Protein AF-A0A9E3V4M5-F1 (afdb_monomer_lite)

Sequence (392 aa):
MSDLEPQETEPEISPPPETPSERPWRFISLLADDGREPPASLTDRVALQTWAAATAAWHPALLARTDTLPRFEDVETPLPAGPEEVRLLAASSAERLPSGYRTGAEDAGAIVMEAEGDRFDLARRILERIEPGASLGDPDDPVARDYLALGTARWMLRDLTIGMGHVDCLDVESLARETLAGARAWSQGDCNTATNRLRAAFELLTQARERFYPVDAYLVDLHLLDPSTPPNALAGALEARTPFSIVAPARAIEVFAAREPEHAAALRQGINEGWADVVGGAYEEVDEPLLPLESILWQFRKGGEVYRRHLDDRNVETLARRRFGLYPMLPQVAKRFGFRFAIHLGLDAGRFPVPVESKRLWESPDGSSLETLTRPPLAADRPAQGLHLPWR

Secondary structure (DSSP, 8-state):
----PPPPPPP--PPPP-PPP-SPPEEEEEETTTTSPPPTT--HHHHHHHHHHHHGGGSHHHHTT-SS--EEEETTSPPPP-TTEEEEEEGGGGGGSPTTHHHHHHHTT-EEEEE-S-HHHHHHHHHHHHSTT-----TT-HHHHHHHHHHHHHHHHHHHHHHTT------HHHHHHHHHHHHHHHHTT-HHHHHHHHHHHHHHHHHHHHTT--PPP----EEE--TTPPTTTTHHHHHHT--EEEE--HHHHHHHHHH-HHHHHHHHHHHHHTSEEEEB-SSS---GGGS-HHHHHHHHHHHHHHHHHHTTTPPP-EE--SS----TTHHHHHHHTT--EEE---SSSS--PPPS-SEEEEE-TTS-EEEEE-SPPP-TT-HHHHHHGGG-

Structure (mmCIF, N/CA/C/O backbone):
data_AF-A0A9E3V4M5-F1
#
_entry.id   AF-A0A9E3V4M5-F1
#
loop_
_atom_site.group_PDB
_atom_site.id
_atom_site.type_symbol
_atom_site.label_atom_id
_atom_site.label_alt_id
_atom_site.label_comp_id
_atom_site.label_asym_id
_atom_site.label_entity_id
_atom_site.label_seq_id
_atom_site.pdbx_PDB_ins_code
_atom_site.Cartn_x
_atom_site.Cartn_y
_atom_site.Cartn_z
_atom_site.occupancy
_atom_site.B_iso_or_equiv
_atom_site.auth_seq_id
_atom_site.auth_comp_id
_atom_site.auth_asym_id
_atom_site.auth_atom_id
_atom_site.pdbx_PDB_model_num
ATOM 1 N N . MET A 1 1 ? -24.166 -18.152 91.832 1.00 45.94 1 MET A N 1
ATOM 2 C CA . MET A 1 1 ? -25.110 -17.993 90.709 1.00 45.94 1 MET A CA 1
ATOM 3 C C . MET A 1 1 ? -24.953 -16.595 90.146 1.00 45.94 1 MET A C 1
ATOM 5 O O . MET A 1 1 ? -25.542 -15.674 90.691 1.00 45.94 1 MET A O 1
ATOM 9 N N . SER A 1 2 ? -24.094 -16.444 89.143 1.00 40.91 2 SER A N 1
ATOM 10 C CA . SER A 1 2 ? -24.386 -15.684 87.924 1.00 40.91 2 SER A CA 1
ATOM 11 C C . SER A 1 2 ? -23.199 -15.915 86.994 1.00 40.91 2 SER A C 1
ATOM 13 O O . SER A 1 2 ? -22.113 -15.395 87.241 1.00 40.91 2 SER A O 1
ATOM 15 N N . ASP A 1 3 ? -23.399 -16.792 86.016 1.00 40.50 3 ASP A N 1
ATOM 16 C CA . ASP A 1 3 ? -22.449 -17.071 84.946 1.00 40.50 3 ASP A CA 1
ATOM 17 C C . ASP A 1 3 ? -22.354 -15.849 84.019 1.00 40.50 3 ASP A C 1
ATOM 19 O O . ASP A 1 3 ? -23.360 -15.206 83.718 1.00 40.50 3 ASP A O 1
ATOM 23 N N . LEU A 1 4 ? -21.131 -15.506 83.617 1.00 44.94 4 LEU A N 1
ATOM 24 C CA . LEU A 1 4 ? -20.833 -14.504 82.595 1.00 44.94 4 LEU A CA 1
ATOM 25 C C . LEU A 1 4 ? -20.631 -15.245 81.268 1.00 44.94 4 LEU A C 1
ATOM 27 O O . LEU A 1 4 ? -19.623 -15.929 81.095 1.00 44.94 4 LEU A O 1
ATOM 31 N N . GLU A 1 5 ? -21.590 -15.116 80.353 1.00 41.97 5 GLU A N 1
ATOM 32 C CA . GLU A 1 5 ? -21.435 -15.516 78.951 1.00 41.97 5 GLU A CA 1
ATOM 33 C C . GLU A 1 5 ? -20.553 -14.501 78.196 1.00 41.97 5 GLU A C 1
ATOM 35 O O . GLU A 1 5 ? -20.698 -13.291 78.403 1.00 41.97 5 GLU A O 1
ATOM 40 N N . PRO A 1 6 ? -19.645 -14.948 77.310 1.00 47.34 6 PRO A N 1
ATOM 41 C CA . PRO A 1 6 ? -18.908 -14.060 76.422 1.00 47.34 6 PRO A CA 1
ATOM 42 C C . PRO A 1 6 ? -19.745 -13.697 75.183 1.00 47.34 6 PRO A C 1
ATOM 44 O O . PRO A 1 6 ? -20.310 -14.568 74.528 1.00 47.34 6 PRO A O 1
ATOM 47 N N . GLN A 1 7 ? -19.794 -12.401 74.854 1.00 43.19 7 GLN A N 1
ATOM 48 C CA . GLN A 1 7 ? -20.386 -11.884 73.616 1.00 43.19 7 GLN A CA 1
ATOM 49 C C . GLN A 1 7 ? -19.589 -12.359 72.392 1.00 43.19 7 GLN A C 1
ATOM 51 O O . GLN A 1 7 ? -18.396 -12.076 72.279 1.00 43.19 7 GLN A O 1
ATOM 56 N N . GLU A 1 8 ? -20.268 -13.037 71.468 1.00 39.84 8 GLU A N 1
ATOM 57 C CA . GLU A 1 8 ? -19.776 -13.312 70.118 1.00 39.84 8 GLU A CA 1
ATOM 58 C C . GLU A 1 8 ? -19.736 -12.012 69.300 1.00 39.84 8 GLU A C 1
ATOM 60 O O . GLU A 1 8 ? -20.732 -11.300 69.168 1.00 39.84 8 GLU A O 1
ATOM 65 N N . THR A 1 9 ? -18.563 -11.693 68.762 1.00 46.62 9 THR A N 1
ATOM 66 C CA . THR A 1 9 ? -18.348 -10.636 67.774 1.00 46.62 9 THR A CA 1
ATOM 67 C C . THR A 1 9 ? -18.856 -11.096 66.407 1.00 46.62 9 THR A C 1
ATOM 69 O O . THR A 1 9 ? -18.357 -12.079 65.859 1.00 46.62 9 THR A O 1
ATOM 72 N N . GLU A 1 10 ? -19.830 -10.376 65.843 1.00 41.19 10 GLU A N 1
ATOM 73 C CA . GLU A 1 10 ? -20.265 -10.551 64.452 1.00 41.19 10 GLU A CA 1
ATOM 74 C C . GLU A 1 10 ? -19.093 -10.307 63.482 1.00 41.19 10 GLU A C 1
ATOM 76 O O . GLU A 1 10 ? -18.349 -9.336 63.652 1.00 41.19 10 GLU A O 1
ATOM 81 N N . PRO A 1 11 ? -18.904 -11.158 62.457 1.00 43.03 11 PRO A N 1
ATOM 82 C CA . PRO A 1 11 ? -17.875 -10.938 61.458 1.00 43.03 11 PRO A CA 1
ATOM 83 C C . PRO A 1 11 ? -18.291 -9.807 60.512 1.00 43.03 11 PRO A C 1
ATOM 85 O O . PRO A 1 11 ? -19.358 -9.830 59.899 1.00 43.03 11 PRO A O 1
ATOM 88 N N . GLU A 1 12 ? -17.401 -8.829 60.384 1.00 43.56 12 GLU A N 1
ATOM 89 C CA . GLU A 1 12 ? -17.471 -7.726 59.432 1.00 43.56 12 GLU A CA 1
ATOM 90 C C . GLU A 1 12 ? -17.470 -8.297 58.001 1.00 43.56 12 GLU A C 1
ATOM 92 O O . GLU A 1 12 ? -16.487 -8.879 57.534 1.00 43.56 12 GLU A O 1
ATOM 97 N N . ILE A 1 13 ? -18.614 -8.205 57.318 1.00 43.81 13 ILE A N 1
ATOM 98 C CA . ILE A 1 13 ? -18.771 -8.665 55.937 1.00 43.81 13 ILE A CA 1
ATOM 99 C C . ILE A 1 13 ? -18.068 -7.647 55.036 1.00 43.81 13 ILE A C 1
ATOM 101 O O . ILE A 1 13 ? -18.616 -6.583 54.745 1.00 43.81 13 ILE A O 1
ATOM 105 N N . SER A 1 14 ? -16.852 -7.971 54.590 1.00 46.25 14 SER A N 1
ATOM 106 C CA . SER A 1 14 ? -16.200 -7.242 53.497 1.00 46.25 14 SER A CA 1
ATOM 107 C C . SER A 1 14 ? -17.121 -7.210 52.273 1.00 46.25 14 SER A C 1
ATOM 109 O O . SER A 1 14 ? -17.686 -8.253 51.922 1.00 46.25 14 SER A O 1
ATOM 111 N N . PRO A 1 15 ? -17.267 -6.055 51.594 1.00 45.12 15 PRO A N 1
ATOM 112 C CA . PRO A 1 15 ? -18.027 -5.998 50.358 1.00 45.12 15 PRO A CA 1
ATOM 113 C C . PRO A 1 15 ? -17.404 -6.963 49.336 1.00 45.12 15 PRO A C 1
ATOM 115 O O . PRO A 1 15 ? -16.176 -7.110 49.299 1.00 45.12 15 PRO A O 1
ATOM 118 N N . PRO A 1 16 ? -18.227 -7.660 48.534 1.00 41.97 16 PRO A N 1
ATOM 119 C CA . PRO A 1 16 ? -17.714 -8.531 47.490 1.00 41.97 16 PRO A CA 1
ATOM 120 C C . PRO A 1 16 ? -16.837 -7.717 46.525 1.00 41.97 16 PRO A C 1
ATOM 122 O O . PRO A 1 16 ? -17.116 -6.536 46.307 1.00 41.97 16 PRO A O 1
ATOM 125 N N . PRO A 1 17 ? -15.781 -8.323 45.951 1.00 43.12 17 PRO A N 1
ATOM 126 C CA . PRO A 1 17 ? -14.986 -7.666 44.925 1.00 43.12 17 PRO A CA 1
ATOM 127 C C . PRO A 1 17 ? -15.916 -7.220 43.796 1.00 43.12 17 PRO A C 1
ATOM 129 O O . PRO A 1 17 ? -16.744 -8.008 43.335 1.00 43.12 17 PRO A O 1
ATOM 132 N N . GLU A 1 18 ? -15.804 -5.954 43.393 1.00 36.97 18 GLU A N 1
ATOM 133 C CA . GLU A 1 18 ? -16.535 -5.415 42.250 1.00 36.97 18 GLU A CA 1
ATOM 134 C C . GLU A 1 18 ? -16.282 -6.318 41.040 1.00 36.97 18 GLU A C 1
ATOM 136 O O . GLU A 1 18 ? -15.154 -6.465 40.566 1.00 36.97 18 GLU A O 1
ATOM 141 N N . THR A 1 19 ? -17.339 -6.979 40.572 1.00 38.44 19 THR A N 1
ATOM 142 C CA . THR A 1 19 ? -17.354 -7.658 39.278 1.00 38.44 19 THR A CA 1
ATOM 143 C C . THR A 1 19 ? -16.910 -6.642 38.219 1.00 38.44 19 THR A C 1
ATOM 145 O O . THR A 1 19 ? -17.443 -5.528 38.234 1.00 38.44 19 THR A O 1
ATOM 148 N N . PRO A 1 20 ? -15.959 -6.973 37.322 1.00 44.53 20 PRO A N 1
ATOM 149 C CA . PRO A 1 20 ? -15.570 -6.069 36.243 1.00 44.53 20 PRO A CA 1
ATOM 150 C C . PRO A 1 20 ? -16.827 -5.628 35.496 1.00 44.53 20 PRO A C 1
ATOM 152 O O . PRO A 1 20 ? -17.708 -6.449 35.227 1.00 44.53 20 PRO A O 1
ATOM 155 N N . SER A 1 21 ? -16.953 -4.323 35.263 1.00 43.38 21 SER A N 1
ATOM 156 C CA . SER A 1 21 ? -18.186 -3.745 34.746 1.00 43.38 21 SER A CA 1
ATOM 157 C C . SER A 1 21 ? -18.583 -4.417 33.428 1.00 43.38 21 SER A C 1
ATOM 159 O O . SER A 1 21 ? -17.792 -4.548 32.499 1.00 43.38 21 SER A O 1
ATOM 161 N N . GLU A 1 22 ? -19.837 -4.863 33.346 1.00 56.56 22 GLU A N 1
ATOM 162 C CA . GLU A 1 22 ? -20.417 -5.551 32.179 1.00 56.56 22 GLU A CA 1
ATOM 163 C C . GLU A 1 22 ? -20.628 -4.626 30.965 1.00 56.56 22 GLU A C 1
ATOM 165 O O . GLU A 1 22 ? -21.358 -4.962 30.031 1.00 56.56 22 GLU A O 1
ATOM 170 N N . ARG A 1 23 ? -20.060 -3.420 30.981 1.00 67.44 23 ARG A N 1
ATOM 171 C CA . ARG A 1 23 ? -20.288 -2.428 29.937 1.00 67.44 23 ARG A CA 1
ATOM 172 C C . ARG A 1 23 ? -19.207 -2.529 28.858 1.00 67.44 23 ARG A C 1
ATOM 174 O O . ARG A 1 23 ? -18.026 -2.661 29.173 1.00 67.44 23 ARG A O 1
ATOM 181 N N . PRO A 1 24 ? -19.596 -2.444 27.578 1.00 86.94 24 PRO A N 1
ATOM 182 C CA . PRO A 1 24 ? -18.660 -2.512 26.467 1.00 86.94 24 PRO A CA 1
ATOM 183 C C . PRO A 1 24 ? -17.715 -1.305 26.475 1.00 86.94 24 PRO A C 1
ATOM 185 O O . PRO A 1 24 ? -18.155 -0.158 26.612 1.00 86.94 24 PRO A O 1
ATOM 188 N N . TRP A 1 25 ? -16.428 -1.557 26.245 1.00 94.69 25 TRP A N 1
ATOM 189 C CA . TRP A 1 25 ? -15.430 -0.502 26.091 1.00 94.69 25 TRP A CA 1
ATOM 190 C C . TRP A 1 25 ? -15.678 0.306 24.816 1.00 94.69 25 TRP A C 1
ATOM 192 O O . TRP A 1 25 ? -16.167 -0.216 23.809 1.00 94.69 25 TRP A O 1
ATOM 202 N N . ARG A 1 26 ? -15.289 1.583 24.826 1.00 96.38 26 ARG A N 1
ATOM 203 C CA . ARG A 1 26 ? -15.258 2.434 23.627 1.00 96.38 26 ARG A CA 1
ATOM 204 C C . ARG A 1 26 ? -13.836 2.870 23.321 1.00 96.38 26 ARG A C 1
ATOM 206 O O . ARG A 1 26 ? -13.099 3.277 24.214 1.00 96.38 26 ARG A O 1
ATOM 213 N N . PHE A 1 27 ? -13.478 2.842 22.042 1.00 97.12 27 PHE A N 1
ATOM 214 C CA . PHE A 1 27 ? -12.163 3.262 21.567 1.00 97.12 27 PHE A CA 1
ATOM 215 C C . PHE A 1 27 ? -12.274 4.556 20.766 1.00 97.12 27 PHE A C 1
ATOM 217 O O . PHE A 1 27 ? -13.032 4.626 19.795 1.00 97.12 27 PHE A O 1
ATOM 224 N N . ILE A 1 28 ? -11.507 5.567 21.167 1.00 96.38 28 ILE A N 1
ATOM 225 C CA . ILE A 1 28 ? -11.454 6.864 20.495 1.00 96.38 28 ILE A CA 1
ATOM 226 C C . ILE A 1 28 ? -9.995 7.207 20.211 1.00 96.38 28 ILE A C 1
ATOM 228 O O . ILE A 1 28 ? -9.175 7.259 21.123 1.00 96.38 28 ILE A O 1
ATOM 232 N N . SER A 1 29 ? -9.662 7.477 18.957 1.00 95.31 29 SER A N 1
ATOM 233 C CA . SER A 1 29 ? -8.344 7.967 18.562 1.00 95.31 29 SER A CA 1
ATOM 234 C C . SER A 1 29 ? -8.398 9.484 18.402 1.00 95.31 29 SER A C 1
ATOM 236 O O . SER A 1 29 ? -9.174 10.006 17.605 1.00 95.31 29 SER A O 1
ATOM 238 N N . LEU A 1 30 ? -7.575 10.186 19.175 1.00 94.38 30 LEU A N 1
ATOM 239 C CA . LEU A 1 30 ? -7.427 11.636 19.151 1.00 94.38 30 LEU A CA 1
ATOM 240 C C . LEU A 1 30 ? -6.323 11.995 18.157 1.00 94.38 30 LEU A C 1
ATOM 242 O O . LEU A 1 30 ? -5.135 11.757 18.412 1.00 94.38 30 LEU A O 1
ATOM 246 N N . LEU A 1 31 ? -6.727 12.521 17.003 1.00 91.56 31 LEU A N 1
ATOM 247 C CA . LEU A 1 31 ? -5.847 12.783 15.873 1.00 91.56 31 LEU A CA 1
ATOM 248 C C . LEU A 1 31 ? -5.652 14.289 15.682 1.00 91.56 31 LEU A C 1
ATOM 250 O O . LEU A 1 31 ? -6.581 15.088 15.767 1.00 91.56 31 LEU A O 1
ATOM 254 N N . ALA A 1 32 ? -4.407 14.665 15.414 1.00 88.44 32 ALA A N 1
ATOM 255 C CA . ALA A 1 32 ? -4.057 15.985 14.919 1.00 88.44 32 ALA A CA 1
ATOM 256 C C . ALA A 1 32 ? -4.665 16.203 13.527 1.00 88.44 32 ALA A C 1
ATOM 258 O O . ALA A 1 32 ? -4.480 15.359 12.652 1.00 88.44 32 ALA A O 1
ATOM 259 N N . ASP A 1 33 ? -5.325 17.347 13.329 1.00 83.62 33 ASP A N 1
ATOM 260 C CA . ASP A 1 33 ? -5.876 17.758 12.030 1.00 83.62 33 ASP A CA 1
ATOM 261 C C . ASP A 1 33 ? -6.876 16.736 11.453 1.00 83.62 33 ASP A C 1
ATOM 263 O O . ASP A 1 33 ? -6.894 16.474 10.250 1.00 83.62 33 ASP A O 1
ATOM 267 N N . ASP A 1 34 ? -7.705 16.143 12.321 1.00 87.12 34 ASP A N 1
ATOM 268 C CA . ASP A 1 34 ? -8.684 15.130 11.924 1.00 87.12 34 ASP A CA 1
ATOM 269 C C . ASP A 1 34 ? -9.595 15.637 10.792 1.00 87.12 34 ASP A C 1
ATOM 271 O O . ASP A 1 34 ? -10.170 16.726 10.858 1.00 87.12 34 ASP A O 1
ATOM 275 N N . GLY A 1 35 ? -9.706 14.846 9.721 1.00 85.56 35 GLY A N 1
ATOM 276 C CA . GLY A 1 35 ? -10.490 15.213 8.542 1.00 85.56 35 GLY A CA 1
ATOM 277 C C . GLY A 1 35 ? -9.902 16.364 7.716 1.00 85.56 35 GLY A C 1
ATOM 278 O O . GLY A 1 35 ? -10.638 17.004 6.965 1.00 85.56 35 GLY A O 1
ATOM 279 N N . ARG A 1 36 ? -8.602 16.654 7.832 1.00 90.12 36 ARG A N 1
ATOM 280 C CA . ARG A 1 36 ? -7.894 17.630 6.991 1.00 90.12 36 ARG A CA 1
ATOM 281 C C . ARG A 1 36 ? -6.685 16.995 6.318 1.00 90.12 36 ARG A C 1
ATOM 283 O O . ARG A 1 36 ? -6.131 16.012 6.809 1.00 90.12 36 ARG A O 1
ATOM 290 N N . GLU A 1 37 ? -6.256 17.589 5.205 1.00 91.06 37 GLU A N 1
ATOM 291 C CA . GLU A 1 37 ? -5.026 17.166 4.542 1.00 91.06 37 GLU A CA 1
ATOM 292 C C . GLU A 1 37 ? -3.837 17.309 5.514 1.00 91.06 37 GLU A C 1
ATOM 294 O O . GLU A 1 37 ? -3.643 18.394 6.078 1.00 91.06 37 GLU A O 1
ATOM 299 N N . PRO A 1 38 ? -3.029 16.249 5.719 1.00 89.88 38 PRO A N 1
ATOM 300 C CA . PRO A 1 38 ? -1.869 16.324 6.594 1.00 89.88 38 PRO A CA 1
ATOM 301 C C . PRO A 1 38 ? -0.880 17.406 6.135 1.00 89.88 38 PRO A C 1
ATOM 303 O O . PRO A 1 38 ? -0.687 17.604 4.932 1.00 89.88 38 PRO A O 1
ATOM 306 N N . PRO A 1 39 ? -0.177 18.081 7.059 1.00 89.19 39 PRO A N 1
ATOM 307 C CA . PRO A 1 39 ? 0.789 19.106 6.687 1.00 89.19 39 PRO A CA 1
ATOM 308 C C . PRO A 1 39 ? 1.961 18.504 5.903 1.00 89.19 39 PRO A C 1
ATOM 310 O O . PRO A 1 39 ? 2.478 17.441 6.243 1.00 89.19 39 PRO A O 1
ATOM 313 N N . ALA A 1 40 ? 2.475 19.233 4.910 1.00 86.06 40 ALA A N 1
ATOM 314 C CA . ALA A 1 40 ? 3.618 18.790 4.099 1.00 86.06 40 ALA A CA 1
ATOM 315 C C . ALA A 1 40 ? 4.909 18.531 4.912 1.00 86.06 40 ALA A C 1
ATOM 317 O O . ALA A 1 40 ? 5.822 17.860 4.433 1.00 86.06 40 ALA A O 1
ATOM 318 N N . SER A 1 41 ? 5.001 19.066 6.134 1.00 88.25 41 SER A N 1
ATOM 319 C CA . SER A 1 41 ? 6.109 18.864 7.075 1.00 88.25 41 SER A CA 1
ATOM 320 C C . SER A 1 41 ? 5.952 17.629 7.975 1.00 88.25 41 SER A C 1
ATOM 322 O O . SER A 1 41 ? 6.745 17.451 8.902 1.00 88.25 41 SER A O 1
ATOM 324 N N . LEU A 1 42 ? 4.931 16.796 7.753 1.00 89.38 42 LEU A N 1
ATOM 325 C CA . LEU A 1 42 ? 4.674 15.592 8.537 1.00 89.38 42 LEU A CA 1
ATOM 326 C C . LEU A 1 42 ? 5.865 14.621 8.471 1.00 89.38 42 LEU A C 1
ATOM 328 O O . LEU A 1 42 ? 6.306 14.196 7.404 1.00 89.38 42 LEU A O 1
ATOM 332 N N . THR A 1 43 ? 6.385 14.251 9.641 1.00 90.88 43 THR A N 1
ATOM 333 C CA . THR A 1 43 ? 7.502 13.302 9.751 1.00 90.88 43 THR A CA 1
ATOM 334 C C . THR A 1 43 ? 7.000 11.859 9.792 1.00 90.88 43 THR A C 1
ATOM 336 O O . THR A 1 43 ? 5.914 11.596 10.308 1.00 90.88 43 THR A O 1
ATOM 339 N N . ASP A 1 44 ? 7.810 10.902 9.328 1.00 91.31 44 ASP A N 1
ATOM 340 C CA . ASP A 1 44 ? 7.430 9.478 9.345 1.00 91.31 44 ASP A CA 1
ATOM 341 C C . ASP A 1 44 ? 7.162 8.947 10.747 1.00 91.31 44 ASP A C 1
ATOM 343 O O . ASP A 1 44 ? 6.267 8.131 10.929 1.00 91.31 44 ASP A O 1
ATOM 347 N N . ARG A 1 45 ? 7.927 9.410 11.744 1.00 89.94 45 ARG A N 1
ATOM 348 C CA . ARG A 1 45 ? 7.735 8.996 13.135 1.00 89.94 45 ARG A CA 1
ATOM 349 C C . ARG A 1 45 ? 6.337 9.372 13.616 1.00 89.94 45 ARG A C 1
ATOM 351 O O . ARG A 1 45 ? 5.649 8.534 14.183 1.00 89.94 45 ARG A O 1
ATOM 358 N N . VAL A 1 46 ? 5.924 10.616 13.366 1.00 89.81 46 VAL A N 1
ATOM 359 C CA . VAL A 1 46 ? 4.583 11.090 13.728 1.00 89.81 46 VAL A CA 1
ATOM 360 C C . VAL A 1 46 ? 3.528 10.322 12.943 1.00 89.81 46 VAL A C 1
ATOM 362 O O . VAL A 1 46 ? 2.601 9.792 13.540 1.00 89.81 46 VAL A O 1
ATOM 365 N N . ALA A 1 47 ? 3.707 10.177 11.630 1.00 91.50 47 ALA A N 1
ATOM 366 C CA . ALA A 1 47 ? 2.775 9.439 10.788 1.00 91.50 47 ALA A CA 1
ATOM 367 C C . ALA A 1 47 ? 2.590 7.979 11.235 1.00 91.50 47 ALA A C 1
ATOM 369 O O . ALA A 1 47 ? 1.465 7.491 11.270 1.00 91.50 47 ALA A O 1
ATOM 370 N N . LEU A 1 48 ? 3.667 7.289 11.624 1.00 91.38 48 LEU A N 1
ATOM 371 C CA . LEU A 1 48 ? 3.611 5.924 12.150 1.00 91.38 48 LEU A CA 1
ATOM 372 C C . LEU A 1 48 ? 2.796 5.849 13.447 1.00 91.38 48 LEU A C 1
ATOM 374 O O . LEU A 1 48 ? 1.975 4.949 13.606 1.00 91.38 48 LEU A O 1
ATOM 378 N N . GLN A 1 49 ? 2.985 6.811 14.351 1.00 91.25 49 GLN A N 1
ATOM 379 C CA . GLN A 1 49 ? 2.224 6.898 15.598 1.00 91.25 49 GLN A CA 1
ATOM 380 C C . GLN A 1 49 ? 0.745 7.198 15.336 1.00 91.25 49 GLN A C 1
ATOM 382 O O . GLN A 1 49 ? -0.116 6.610 15.986 1.00 91.25 49 GLN A O 1
ATOM 387 N N . THR A 1 50 ? 0.432 8.049 14.355 1.00 92.69 50 THR A N 1
ATOM 388 C CA . THR A 1 50 ? -0.949 8.299 13.921 1.00 92.69 50 THR A CA 1
ATOM 389 C C . THR A 1 50 ? -1.577 7.034 13.331 1.00 92.69 50 THR A C 1
ATOM 391 O O . THR A 1 50 ? -2.694 6.680 13.704 1.00 92.69 50 THR A O 1
ATOM 394 N N . TRP A 1 51 ? -0.845 6.286 12.495 1.00 92.62 51 TRP A N 1
ATOM 395 C CA . TRP A 1 51 ? -1.286 4.979 11.997 1.00 92.62 51 TRP A CA 1
ATOM 396 C C . TRP A 1 51 ? -1.568 3.990 13.123 1.00 92.62 51 TRP A C 1
ATOM 398 O O . TRP A 1 51 ? -2.614 3.339 13.111 1.00 92.62 51 TRP A O 1
ATOM 408 N N . ALA A 1 52 ? -0.672 3.883 14.104 1.00 94.19 52 ALA A N 1
ATOM 409 C CA . ALA A 1 52 ? -0.870 3.014 15.256 1.00 94.19 52 ALA A CA 1
ATOM 410 C C . ALA A 1 52 ? -2.107 3.437 16.063 1.00 94.19 52 ALA A C 1
ATOM 412 O O . ALA A 1 52 ? -2.987 2.610 16.291 1.00 94.19 52 ALA A O 1
ATOM 413 N N . ALA A 1 53 ? -2.225 4.724 16.411 1.00 94.75 53 ALA A N 1
ATOM 414 C CA . ALA A 1 53 ? -3.357 5.265 17.164 1.00 94.75 53 ALA A CA 1
ATOM 415 C C . ALA A 1 53 ? -4.697 5.000 16.471 1.00 94.75 53 ALA A C 1
ATOM 417 O O . ALA A 1 53 ? -5.665 4.631 17.127 1.00 94.75 53 ALA A O 1
ATOM 418 N N . ALA A 1 54 ? -4.760 5.173 15.152 1.00 93.38 54 ALA A N 1
ATOM 419 C CA . ALA A 1 54 ? -5.995 5.032 14.393 1.00 93.38 54 ALA A CA 1
ATOM 420 C C . ALA A 1 54 ? -6.409 3.575 14.140 1.00 93.38 54 ALA A C 1
ATOM 422 O O . ALA A 1 54 ? -7.591 3.300 13.938 1.00 93.38 54 ALA A O 1
ATOM 423 N N . THR A 1 55 ? -5.453 2.639 14.119 1.00 95.38 55 THR A N 1
ATOM 424 C CA . THR A 1 55 ? -5.707 1.264 13.654 1.00 95.38 55 THR A CA 1
ATOM 425 C C . THR A 1 55 ? -5.584 0.205 14.742 1.00 95.38 55 THR A C 1
ATOM 427 O O . THR A 1 55 ? -6.211 -0.837 14.612 1.00 95.38 55 THR A O 1
ATOM 430 N N . ALA A 1 56 ? -4.862 0.447 15.842 1.00 96.56 56 ALA A N 1
ATOM 431 C CA . ALA A 1 56 ? -4.665 -0.561 16.891 1.00 96.56 56 ALA A CA 1
ATOM 432 C C . ALA A 1 56 ? -5.988 -1.065 17.491 1.00 96.56 56 ALA A C 1
ATOM 434 O O . ALA A 1 56 ? -6.168 -2.268 17.659 1.00 96.56 56 ALA A O 1
ATOM 435 N N . ALA A 1 57 ? -6.945 -0.160 17.732 1.00 96.94 57 ALA A N 1
ATOM 436 C CA . ALA A 1 57 ? -8.268 -0.486 18.273 1.00 96.94 57 ALA A CA 1
ATOM 437 C C . ALA A 1 57 ? -9.135 -1.366 17.351 1.00 96.94 57 ALA A C 1
ATOM 439 O O . ALA A 1 57 ? -10.165 -1.877 17.782 1.00 96.94 57 ALA A O 1
ATOM 440 N N . TRP A 1 58 ? -8.724 -1.555 16.094 1.00 97.75 58 TRP A N 1
ATOM 441 C CA . TRP A 1 58 ? -9.405 -2.427 15.141 1.00 97.75 58 TRP A CA 1
ATOM 442 C C . TRP A 1 58 ? -8.982 -3.889 15.255 1.00 97.75 58 TRP A C 1
ATOM 444 O O . TRP A 1 58 ? -9.542 -4.726 14.560 1.00 97.75 58 TRP A O 1
ATOM 454 N N . HIS A 1 59 ? -8.027 -4.231 16.121 1.00 97.56 59 HIS A N 1
ATOM 455 C CA . HIS A 1 59 ? -7.675 -5.626 16.368 1.00 97.56 59 HIS A CA 1
ATOM 456 C C . HIS A 1 59 ? -8.912 -6.427 16.839 1.00 97.56 59 HIS A C 1
ATOM 458 O O . HIS A 1 59 ? -9.624 -5.949 17.729 1.00 97.56 59 HIS A O 1
ATOM 464 N N . PRO A 1 60 ? -9.177 -7.651 16.332 1.00 97.31 60 PRO A N 1
ATOM 465 C CA . PRO A 1 60 ? -10.409 -8.381 16.646 1.00 97.31 60 PRO A CA 1
ATOM 466 C C . PRO A 1 60 ? -10.550 -8.690 18.140 1.00 97.31 60 PRO A C 1
ATOM 468 O O . PRO A 1 60 ? -11.648 -8.605 18.681 1.00 97.31 60 PRO A O 1
ATOM 471 N N . ALA A 1 61 ? -9.439 -8.950 18.839 1.00 96.44 61 ALA A N 1
ATOM 472 C CA . ALA A 1 61 ? -9.446 -9.070 20.298 1.00 96.44 61 ALA A CA 1
ATOM 473 C C . ALA A 1 61 ? -10.021 -7.815 20.989 1.00 96.44 61 ALA A C 1
ATOM 475 O O . ALA A 1 61 ? -10.801 -7.936 21.925 1.00 96.44 61 ALA A O 1
ATOM 476 N N . LEU A 1 62 ? -9.694 -6.606 20.531 1.00 97.06 62 LEU A N 1
ATOM 477 C CA . LEU A 1 62 ? -10.238 -5.380 21.123 1.00 97.06 62 LEU A CA 1
ATOM 478 C C . LEU A 1 62 ? -11.695 -5.166 20.707 1.00 97.06 62 LEU A C 1
ATOM 480 O O . LEU A 1 62 ? -12.541 -4.914 21.560 1.00 97.06 62 LEU A O 1
ATOM 484 N N . LEU A 1 63 ? -12.013 -5.351 19.425 1.00 97.31 63 LEU A N 1
ATOM 485 C CA . LEU A 1 63 ? -13.374 -5.210 18.895 1.00 97.31 63 LEU A CA 1
ATOM 486 C C . LEU A 1 63 ? -14.383 -6.173 19.541 1.00 97.31 63 LEU A C 1
ATOM 488 O O . LEU A 1 63 ? -15.551 -5.829 19.694 1.00 97.31 63 LEU A O 1
ATOM 492 N N . ALA A 1 64 ? -13.950 -7.362 19.969 1.00 95.69 64 ALA A N 1
ATOM 493 C CA . ALA A 1 64 ? -14.809 -8.311 20.679 1.00 95.69 64 ALA A CA 1
ATOM 494 C C . ALA A 1 64 ? -15.322 -7.779 22.035 1.00 95.69 64 ALA A C 1
ATOM 496 O O . ALA A 1 64 ? -16.292 -8.317 22.566 1.00 95.69 64 ALA A O 1
ATOM 497 N N . ARG A 1 65 ? -14.698 -6.721 22.573 1.00 94.62 65 ARG A N 1
ATOM 498 C CA . ARG A 1 65 ? -15.002 -6.096 23.873 1.00 94.62 65 ARG A CA 1
ATOM 499 C C . ARG A 1 65 ? -15.795 -4.792 23.739 1.00 94.62 65 ARG A C 1
ATOM 501 O O . ARG A 1 65 ? -15.936 -4.059 24.717 1.00 94.62 65 ARG A O 1
ATOM 508 N N . THR A 1 66 ? -16.299 -4.493 22.541 1.00 94.88 66 THR A N 1
ATOM 509 C CA . THR A 1 66 ? -17.092 -3.290 22.262 1.00 94.88 66 THR A CA 1
ATOM 510 C C . THR A 1 66 ? -18.423 -3.624 21.600 1.00 94.88 66 THR A C 1
ATOM 512 O O . THR A 1 66 ? -18.612 -4.695 21.014 1.00 94.88 66 THR A O 1
ATOM 515 N N . ASP A 1 67 ? -19.335 -2.654 21.656 1.00 94.25 67 ASP A N 1
ATOM 516 C CA . ASP A 1 67 ? -20.570 -2.621 20.863 1.00 94.25 67 ASP A CA 1
ATOM 517 C C . ASP A 1 67 ? -20.560 -1.515 19.796 1.00 94.25 67 ASP A C 1
ATOM 519 O O . ASP A 1 67 ? -21.514 -1.354 19.036 1.00 94.25 67 ASP A O 1
ATOM 523 N N . THR A 1 68 ? -19.471 -0.751 19.710 1.00 95.50 68 THR A N 1
ATOM 524 C CA . THR A 1 68 ? -19.309 0.346 18.752 1.00 95.50 68 THR A CA 1
ATOM 525 C C . THR A 1 68 ? -17.955 0.263 18.069 1.00 95.50 68 THR A C 1
ATOM 527 O O . THR A 1 68 ? -16.954 -0.077 18.703 1.00 95.50 68 THR A O 1
ATOM 530 N N . LEU A 1 69 ? -17.905 0.640 16.791 1.00 96.88 69 LEU A N 1
ATOM 531 C CA . LEU A 1 69 ? -16.641 0.766 16.066 1.00 96.88 69 LEU A CA 1
ATOM 532 C C . LEU A 1 69 ? -15.741 1.846 16.695 1.00 96.88 69 LEU A C 1
ATOM 534 O O . LEU A 1 69 ? -16.267 2.824 17.239 1.00 96.88 69 LEU A O 1
ATOM 538 N N . PRO A 1 70 ? -14.405 1.712 16.582 1.00 96.94 70 PRO A N 1
ATOM 539 C CA . PRO A 1 70 ? -13.479 2.770 16.960 1.00 96.94 70 PRO A CA 1
ATOM 540 C C . PRO A 1 70 ? -13.809 4.086 16.248 1.00 96.94 70 PRO A C 1
ATOM 542 O O . PRO A 1 70 ? -14.147 4.099 15.060 1.00 96.94 70 PRO A O 1
ATOM 545 N N . ARG A 1 71 ? -13.715 5.196 16.981 1.00 93.50 71 ARG A N 1
ATOM 546 C CA . ARG A 1 71 ? -14.011 6.545 16.482 1.00 93.50 71 ARG A CA 1
ATOM 547 C C . ARG A 1 71 ? -12.758 7.405 16.431 1.00 93.50 71 ARG A C 1
ATOM 549 O O . ARG A 1 71 ? -11.792 7.156 17.143 1.00 93.50 71 ARG A O 1
ATOM 556 N N . PHE A 1 72 ? -12.822 8.452 15.625 1.00 92.62 72 PHE A N 1
ATOM 557 C CA . PHE A 1 72 ? -11.790 9.475 15.525 1.00 92.62 72 PHE A CA 1
ATOM 558 C C . PHE A 1 72 ? -12.356 10.807 16.023 1.00 92.62 72 PHE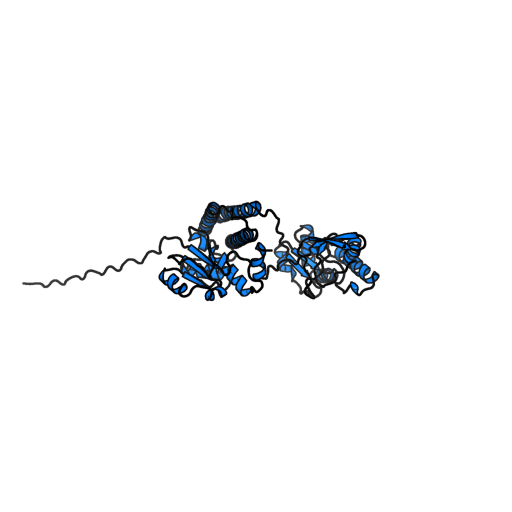 A C 1
ATOM 560 O O . PHE A 1 72 ? -13.531 11.100 15.779 1.00 92.62 72 PHE A O 1
ATOM 567 N N . GLU A 1 73 ? -11.538 11.584 16.723 1.00 93.06 73 GLU A N 1
ATOM 568 C CA . GLU A 1 73 ? -11.849 12.951 17.148 1.00 93.06 73 GLU A CA 1
ATOM 569 C C . GLU A 1 73 ? -10.624 13.847 16.937 1.00 93.06 73 GLU A C 1
ATOM 571 O O . GLU A 1 73 ? -9.482 13.379 16.977 1.00 93.06 73 GLU A O 1
ATOM 576 N N . ASP A 1 74 ? -10.864 15.144 16.748 1.00 91.81 74 ASP A N 1
ATOM 577 C CA . ASP A 1 74 ? -9.801 16.145 16.721 1.00 91.81 74 ASP A CA 1
ATOM 578 C C . ASP A 1 74 ? -9.219 16.319 18.135 1.00 91.81 74 ASP A C 1
ATOM 580 O O . ASP A 1 74 ? -9.944 16.537 19.110 1.00 91.81 74 ASP A O 1
ATOM 584 N N . VAL A 1 75 ? -7.895 16.225 18.246 1.00 93.00 75 VAL A N 1
ATOM 585 C CA . VAL A 1 75 ? -7.165 16.371 19.512 1.00 93.00 75 VAL A CA 1
ATOM 586 C C . VAL A 1 75 ? -7.289 17.764 20.147 1.00 93.00 75 VAL A C 1
ATOM 588 O O . VAL A 1 75 ? -7.135 17.886 21.361 1.00 93.00 75 VAL A O 1
ATOM 591 N N . GLU A 1 76 ? -7.575 18.808 19.366 1.00 92.00 76 GLU A N 1
ATOM 592 C CA . GLU A 1 76 ? -7.722 20.189 19.852 1.00 92.00 76 GLU A CA 1
ATOM 593 C C . GLU A 1 76 ? -9.125 20.474 20.391 1.00 92.00 76 GLU A C 1
ATOM 595 O O . GLU A 1 76 ? -9.309 21.355 21.233 1.00 92.00 76 GLU A O 1
ATOM 600 N N . THR A 1 77 ? -10.124 19.725 19.919 1.00 93.06 77 THR A N 1
ATOM 601 C CA . THR A 1 77 ? -11.530 19.874 20.328 1.00 93.06 77 THR A CA 1
ATOM 602 C C . THR A 1 77 ? -12.166 18.537 20.734 1.00 93.06 77 THR A C 1
ATOM 604 O O . THR A 1 77 ? -13.250 18.194 20.253 1.00 93.06 77 THR A O 1
ATOM 607 N N . PRO A 1 78 ? -11.528 17.765 21.637 1.00 93.94 78 PRO A N 1
ATOM 608 C CA . PRO A 1 78 ? -12.017 16.451 22.020 1.00 93.94 78 PRO A CA 1
ATOM 609 C C . PRO A 1 78 ? -13.306 16.568 22.833 1.00 93.94 78 PRO A C 1
ATOM 611 O O . PRO A 1 78 ? -13.483 17.495 23.633 1.00 93.94 78 PRO A O 1
ATOM 614 N N . LEU A 1 79 ? -14.196 15.586 22.687 1.00 94.25 79 LEU A N 1
ATOM 615 C CA . LEU A 1 79 ? -15.358 15.492 23.565 1.00 94.25 79 LEU A CA 1
ATOM 616 C C . LEU A 1 79 ? -14.919 15.123 24.996 1.00 94.25 79 LEU A C 1
ATOM 618 O O . LEU A 1 79 ? -13.871 14.486 25.177 1.00 94.25 79 LEU A O 1
ATOM 622 N N . PRO A 1 80 ? -15.699 15.495 26.030 1.00 93.31 80 PRO A N 1
ATOM 623 C CA . PRO A 1 80 ? -15.436 15.054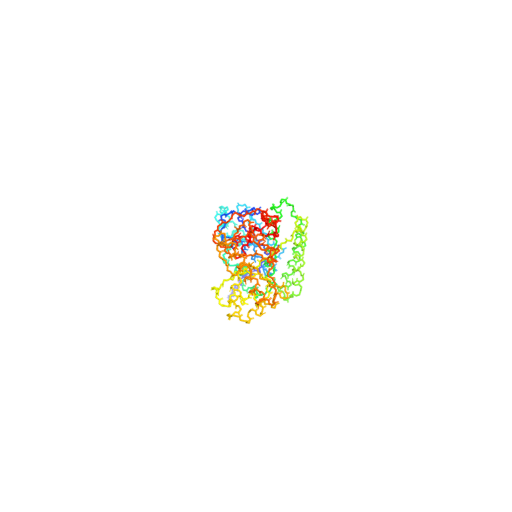 27.395 1.00 93.31 80 PRO A CA 1
ATOM 624 C C . PRO A 1 80 ? -15.371 13.528 27.468 1.00 93.31 80 PRO A C 1
ATOM 626 O O . PRO A 1 80 ? -16.235 12.843 26.917 1.00 93.31 80 PRO A O 1
ATOM 629 N N . ALA A 1 81 ? -14.343 13.008 28.134 1.00 93.25 81 ALA A N 1
ATOM 630 C CA . ALA A 1 81 ? -14.185 11.573 28.304 1.00 93.25 81 ALA A CA 1
ATOM 631 C C . ALA A 1 81 ? -15.237 11.010 29.268 1.00 93.25 81 ALA A C 1
ATOM 633 O O . ALA A 1 81 ? -15.631 11.671 30.230 1.00 93.25 81 ALA A O 1
ATOM 634 N N . GLY A 1 82 ? -15.692 9.792 28.987 1.00 91.31 82 GLY A N 1
ATOM 635 C CA . GLY A 1 82 ? -16.597 9.037 29.847 1.00 91.31 82 GLY A CA 1
ATOM 636 C C . GLY A 1 82 ? -15.935 7.806 30.472 1.00 91.31 82 GLY A C 1
ATOM 637 O O . GLY A 1 82 ? -14.825 7.439 30.083 1.00 91.31 82 GLY A O 1
ATOM 638 N N . PRO A 1 83 ? -16.627 7.133 31.405 1.00 92.12 83 PRO A N 1
ATOM 639 C CA . PRO A 1 83 ? -16.169 5.850 31.925 1.00 92.12 83 PRO A CA 1
ATOM 640 C C . PRO A 1 83 ? -16.107 4.804 30.804 1.00 92.12 83 PRO A C 1
ATOM 642 O O . PRO A 1 83 ? -16.895 4.862 29.857 1.00 92.12 83 PRO A O 1
ATOM 645 N N . GLU A 1 84 ? -15.189 3.843 30.941 1.00 92.75 84 GLU A N 1
ATOM 646 C CA . GLU A 1 84 ? -14.981 2.727 29.993 1.00 92.75 84 GLU A CA 1
ATOM 647 C C . GLU A 1 84 ? -14.609 3.181 28.571 1.00 92.75 84 GLU A C 1
ATOM 649 O O . GLU A 1 84 ? -14.874 2.509 27.570 1.00 92.75 84 GLU A O 1
ATOM 654 N N . GLU A 1 85 ? -13.958 4.338 28.473 1.00 95.44 85 GLU A N 1
ATOM 655 C CA . GLU A 1 85 ? -13.362 4.827 27.236 1.00 95.44 85 GLU A CA 1
ATOM 656 C C . GLU A 1 85 ? -11.844 4.661 27.276 1.00 95.44 85 GLU A C 1
ATOM 658 O O . GLU A 1 85 ? -11.189 5.017 28.256 1.00 95.44 85 GLU A O 1
ATOM 663 N N . VAL A 1 86 ? -11.268 4.171 26.181 1.00 96.56 86 VAL A N 1
ATOM 664 C CA . VAL A 1 86 ? -9.830 4.245 25.926 1.00 96.56 86 VAL A CA 1
ATOM 665 C C . VAL A 1 86 ? -9.593 5.282 24.834 1.00 96.56 86 VAL A C 1
ATOM 667 O O . VAL A 1 86 ? -10.073 5.141 23.705 1.00 96.56 86 VAL A O 1
ATOM 670 N N . ARG A 1 87 ? -8.839 6.328 25.175 1.00 95.81 87 ARG A N 1
ATOM 671 C CA . ARG A 1 87 ? -8.496 7.446 24.294 1.00 95.81 87 ARG A CA 1
ATOM 672 C C . ARG A 1 87 ? -7.027 7.367 23.883 1.00 95.81 87 ARG A C 1
ATOM 674 O O . ARG A 1 87 ? -6.134 7.480 24.722 1.00 95.81 87 ARG A O 1
ATOM 681 N N . LEU A 1 88 ? -6.781 7.167 22.591 1.00 95.25 88 LEU A N 1
ATOM 682 C CA . LEU A 1 88 ? -5.453 6.973 22.006 1.00 95.25 88 LEU A CA 1
ATOM 683 C C . LEU A 1 88 ? -4.938 8.279 21.406 1.00 95.25 88 LEU A C 1
ATOM 685 O O . LEU A 1 88 ? -5.536 8.817 20.482 1.00 95.25 88 LEU A O 1
ATOM 689 N N . LEU A 1 89 ? -3.806 8.769 21.896 1.00 92.31 89 LEU A N 1
ATOM 690 C CA . LEU A 1 89 ? -3.132 9.966 21.403 1.00 92.31 89 LEU A CA 1
ATOM 691 C C . LEU A 1 89 ? -1.968 9.572 20.505 1.00 92.31 89 LEU A C 1
ATOM 693 O O . LEU A 1 89 ? -1.050 8.898 20.959 1.00 92.31 89 LEU A O 1
ATOM 697 N N . ALA A 1 90 ? -1.922 10.050 19.264 1.00 84.94 90 ALA A N 1
ATOM 698 C CA . ALA A 1 90 ? -0.664 10.014 18.516 1.00 84.94 90 ALA A CA 1
ATOM 699 C C . ALA A 1 90 ? 0.379 10.854 19.282 1.00 84.94 90 ALA A C 1
ATOM 701 O O . ALA A 1 90 ? 0.096 12.015 19.564 1.00 84.94 90 ALA A O 1
ATOM 702 N N . ALA A 1 91 ? 1.541 10.297 19.656 1.00 66.69 91 ALA A N 1
ATOM 703 C CA . ALA A 1 91 ? 2.396 10.846 20.729 1.00 66.69 91 ALA A CA 1
ATOM 704 C C . ALA A 1 91 ? 2.780 12.337 20.579 1.00 66.69 91 ALA A C 1
ATOM 706 O O . ALA A 1 91 ? 2.876 13.060 21.564 1.00 66.69 91 ALA A O 1
ATOM 707 N N . SER A 1 92 ? 2.930 12.853 19.354 1.00 69.38 92 SER A N 1
ATOM 708 C CA . SER A 1 92 ? 3.199 14.286 19.116 1.00 69.38 92 SER A CA 1
ATOM 709 C C . SER A 1 92 ? 1.985 15.212 19.275 1.00 69.38 92 SER A C 1
ATOM 711 O O . SER A 1 92 ? 2.106 16.416 19.084 1.00 69.38 92 SER A O 1
ATOM 713 N N . SER A 1 93 ? 0.810 14.666 19.571 1.00 78.50 93 SER A N 1
ATOM 714 C CA . SER A 1 93 ? -0.450 15.405 19.707 1.00 78.50 93 SER A CA 1
ATOM 715 C C . SER A 1 93 ? -0.790 15.698 21.168 1.00 78.50 93 SER A C 1
ATOM 717 O O . SER A 1 93 ? -1.724 16.444 21.438 1.00 78.50 93 SER A O 1
ATOM 719 N N . ALA A 1 94 ? -0.017 15.158 22.119 1.00 80.94 94 ALA A N 1
ATOM 720 C CA . ALA A 1 94 ? -0.203 15.389 23.549 1.00 80.94 94 ALA A CA 1
ATOM 721 C C . ALA A 1 94 ? -0.178 16.882 23.918 1.00 80.94 94 ALA A C 1
ATOM 723 O O . ALA A 1 94 ? -0.959 17.312 24.760 1.00 80.94 94 ALA A O 1
ATOM 724 N N . GLU A 1 95 ? 0.682 17.664 23.263 1.00 85.88 95 GLU A N 1
ATOM 725 C CA . GLU A 1 95 ? 0.817 19.111 23.482 1.00 85.88 95 GLU A CA 1
ATOM 726 C C . GLU A 1 95 ? -0.360 19.923 22.914 1.00 85.88 95 GLU A C 1
ATOM 728 O O . GLU A 1 95 ? -0.564 21.063 23.321 1.00 85.88 95 GLU A O 1
ATOM 733 N N . ARG A 1 96 ? -1.142 19.347 21.989 1.00 88.50 96 ARG A N 1
ATOM 734 C CA . ARG A 1 96 ? -2.321 19.987 21.375 1.00 88.50 96 ARG A CA 1
ATOM 735 C C . ARG A 1 96 ? -3.600 19.789 22.192 1.00 88.50 96 ARG A C 1
ATOM 737 O O . ARG A 1 96 ? -4.616 20.405 21.886 1.00 88.50 96 ARG A O 1
ATOM 744 N N . LEU A 1 97 ? -3.561 18.940 23.219 1.00 91.69 97 LEU A N 1
ATOM 745 C CA . LEU A 1 97 ? -4.709 18.709 24.089 1.00 91.69 97 LEU A CA 1
ATOM 746 C C . LEU A 1 97 ? -5.068 19.961 24.901 1.00 91.69 97 LEU A C 1
ATOM 748 O O . LEU A 1 97 ? -4.172 20.639 25.415 1.00 91.69 97 LEU A O 1
ATOM 752 N N . PRO A 1 98 ? -6.368 20.218 25.135 1.00 93.00 98 PRO A N 1
ATOM 753 C CA . PRO A 1 98 ? -6.795 21.243 26.074 1.00 93.00 98 PRO A CA 1
ATOM 754 C C . PRO A 1 98 ? -6.213 21.029 27.478 1.00 93.00 98 PRO A C 1
ATOM 756 O O . PRO A 1 98 ? -6.127 19.905 27.985 1.00 93.00 98 PRO A O 1
ATOM 759 N N . SER A 1 99 ? -5.851 22.131 28.136 1.00 92.06 99 SER A N 1
ATOM 760 C CA . SER A 1 99 ? -5.349 22.102 29.514 1.00 92.06 99 SER A CA 1
ATOM 761 C C . SER A 1 99 ? -6.354 21.428 30.456 1.00 92.06 99 SER A C 1
ATOM 763 O O . SER A 1 99 ? -7.552 21.697 30.392 1.00 92.06 99 SER A O 1
ATOM 765 N N . GLY A 1 100 ? -5.866 20.543 31.328 1.00 90.31 100 GLY A N 1
ATOM 766 C CA . GLY A 1 100 ? -6.691 19.797 32.285 1.00 90.31 100 GLY A CA 1
ATOM 767 C C . GLY A 1 100 ? -7.469 18.615 31.695 1.00 90.31 100 GLY A C 1
ATOM 768 O O . GLY A 1 100 ? -8.087 17.878 32.459 1.00 90.31 100 GLY A O 1
ATOM 769 N N . TYR A 1 101 ? -7.411 18.375 30.377 1.00 92.75 101 TYR A N 1
ATOM 770 C CA . TYR A 1 101 ? -8.160 17.284 29.744 1.00 92.75 101 TYR A CA 1
ATOM 771 C C . TYR A 1 101 ? -7.762 15.901 30.275 1.00 92.75 101 TYR A C 1
ATOM 773 O O . TYR A 1 101 ? -8.632 15.088 30.566 1.00 92.75 101 TYR A O 1
ATOM 781 N N . ARG A 1 102 ? -6.457 15.636 30.443 1.00 90.88 102 ARG A N 1
ATOM 782 C CA . ARG A 1 102 ? -5.971 14.343 30.963 1.00 90.88 102 ARG A CA 1
ATOM 783 C C . ARG A 1 102 ? -6.492 14.061 32.367 1.00 90.88 102 ARG A C 1
ATOM 785 O O . ARG A 1 102 ? -7.047 12.997 32.592 1.00 90.88 102 ARG A O 1
ATOM 792 N N . THR A 1 103 ? -6.380 15.040 33.263 1.00 91.56 103 THR A N 1
ATOM 793 C CA . THR A 1 103 ? -6.895 14.930 34.633 1.00 91.56 103 THR A CA 1
ATOM 794 C C . THR A 1 103 ? -8.405 14.714 34.634 1.00 91.56 103 THR A C 1
ATOM 796 O O . THR A 1 103 ? -8.885 13.795 35.280 1.00 91.56 103 THR A O 1
ATOM 799 N N . GLY A 1 104 ? -9.155 15.478 33.830 1.00 92.31 104 GLY A N 1
ATOM 800 C CA . GLY A 1 104 ? -10.601 15.285 33.710 1.00 92.31 104 GLY A CA 1
ATOM 801 C C . GLY A 1 104 ? -10.993 13.916 33.140 1.00 92.31 104 GLY A C 1
ATOM 802 O O . GLY A 1 104 ? -12.021 13.367 33.524 1.00 92.31 104 GLY A O 1
ATOM 803 N N . ALA A 1 105 ? -10.180 13.346 32.248 1.00 92.56 105 ALA A N 1
ATOM 804 C CA . ALA A 1 105 ? -10.400 12.009 31.712 1.00 92.56 105 ALA A CA 1
ATOM 805 C C . ALA A 1 105 ? -10.111 10.912 32.747 1.00 92.56 105 ALA A C 1
ATOM 807 O O . ALA A 1 105 ? -10.892 9.969 32.860 1.00 92.56 105 ALA A O 1
ATOM 808 N N . GLU A 1 106 ? -9.039 11.059 33.527 1.00 90.31 106 GLU A N 1
ATOM 809 C CA . GLU A 1 106 ? -8.716 10.172 34.651 1.00 90.31 106 GLU A CA 1
ATOM 810 C C . GLU A 1 106 ? -9.821 10.205 35.718 1.00 90.31 106 GLU A C 1
ATOM 812 O O . GLU A 1 106 ? -10.297 9.149 36.134 1.00 90.31 106 GLU A O 1
ATOM 817 N N . ASP A 1 107 ? -10.303 11.398 36.083 1.00 92.00 107 ASP A N 1
ATOM 818 C CA . ASP A 1 107 ? -11.408 11.588 37.033 1.00 92.00 107 ASP A CA 1
ATOM 819 C C . ASP A 1 107 ? -12.725 10.964 36.533 1.00 92.00 107 ASP A C 1
ATOM 821 O O . ASP A 1 107 ? -13.538 10.484 37.324 1.00 92.00 107 ASP A O 1
ATOM 825 N N . ALA A 1 108 ? -12.939 10.944 35.213 1.00 92.38 108 ALA A N 1
ATOM 826 C CA . ALA A 1 108 ? -14.090 10.303 34.577 1.00 92.38 108 ALA A CA 1
ATOM 827 C C . ALA A 1 108 ? -13.952 8.772 34.442 1.00 92.38 108 ALA A C 1
ATOM 829 O O . ALA A 1 108 ? -14.896 8.115 33.998 1.00 92.38 108 ALA A O 1
ATOM 830 N N . GLY A 1 109 ? -12.800 8.197 34.808 1.00 90.50 109 GLY A N 1
ATOM 831 C CA . GLY A 1 109 ? -12.517 6.766 34.683 1.00 90.50 109 GLY A CA 1
ATOM 832 C C . GLY A 1 109 ? -12.142 6.315 33.267 1.00 90.50 109 GLY A C 1
ATOM 833 O O . GLY A 1 109 ? -12.236 5.126 32.962 1.00 90.50 109 GLY A O 1
ATOM 834 N N . ALA A 1 110 ? -11.735 7.240 32.394 1.00 94.62 110 ALA A N 1
ATOM 835 C CA . ALA A 1 110 ? -11.219 6.925 31.068 1.00 94.62 110 ALA A CA 1
ATOM 836 C C . ALA A 1 110 ? -9.721 6.594 31.116 1.00 94.62 110 ALA A C 1
ATOM 838 O O . ALA A 1 110 ? -8.957 7.124 31.924 1.00 94.62 110 ALA A O 1
ATOM 839 N N . ILE A 1 111 ? -9.273 5.753 30.189 1.00 94.81 111 ILE A N 1
ATOM 840 C CA . ILE A 1 111 ? -7.863 5.419 30.006 1.00 94.81 111 ILE A CA 1
ATOM 841 C C . ILE A 1 111 ? -7.322 6.270 28.857 1.00 94.81 111 ILE A C 1
ATOM 843 O O . ILE A 1 111 ? -7.705 6.082 27.705 1.00 94.81 111 ILE A O 1
ATOM 847 N N . VAL A 1 112 ? -6.396 7.182 29.144 1.00 93.94 112 VAL A N 1
ATOM 848 C CA . VAL A 1 112 ? -5.699 7.968 28.115 1.00 93.94 112 VAL A CA 1
ATOM 849 C C . VAL A 1 112 ? -4.310 7.377 27.881 1.00 93.94 112 VAL A C 1
ATOM 851 O O . VAL A 1 112 ? -3.532 7.230 28.821 1.00 93.94 112 VAL A O 1
ATOM 854 N N . MET A 1 113 ? -3.987 7.031 26.633 1.00 92.75 113 MET A N 1
ATOM 855 C CA . MET A 1 113 ? -2.719 6.385 26.270 1.00 92.75 113 MET A CA 1
ATOM 856 C C . MET A 1 113 ? -2.064 7.067 25.079 1.00 92.75 113 MET A C 1
ATOM 858 O O . MET A 1 113 ? -2.741 7.485 24.144 1.00 92.75 113 MET A O 1
ATOM 862 N N . GLU A 1 114 ? -0.736 7.107 25.072 1.00 91.75 114 GLU A N 1
ATOM 863 C CA . GLU A 1 114 ? 0.029 7.540 23.906 1.00 91.75 114 GLU A CA 1
ATOM 864 C C . GLU A 1 114 ? 0.369 6.356 22.995 1.00 91.75 114 GLU A C 1
ATOM 866 O O . GLU A 1 114 ? 0.788 5.281 23.434 1.00 91.75 114 GLU A O 1
ATOM 871 N N . ALA A 1 115 ? 0.186 6.564 21.696 1.00 89.62 115 ALA A N 1
ATOM 872 C CA . ALA A 1 115 ? 0.521 5.625 20.646 1.00 89.62 115 ALA A CA 1
ATOM 873 C C . ALA A 1 115 ? 2.032 5.647 20.405 1.00 89.62 115 ALA A C 1
ATOM 875 O O . ALA A 1 115 ? 2.559 6.397 19.583 1.00 89.62 115 ALA A O 1
ATOM 876 N N . GLU A 1 116 ? 2.730 4.821 21.171 1.00 85.56 116 GLU A N 1
ATOM 877 C CA . GLU A 1 116 ? 4.149 4.514 20.977 1.00 85.56 116 GLU A CA 1
ATOM 878 C C . GLU A 1 116 ? 4.334 3.141 20.317 1.00 85.56 116 GLU A C 1
ATOM 880 O O . GLU A 1 116 ? 3.473 2.275 20.445 1.00 85.56 116 GLU A O 1
ATOM 885 N N . GLY A 1 117 ? 5.471 2.909 19.661 1.00 83.81 117 GLY A N 1
ATOM 886 C CA . GLY A 1 117 ? 5.746 1.622 19.014 1.00 83.81 117 GLY A CA 1
ATOM 887 C C . GLY A 1 117 ? 4.833 1.338 17.820 1.00 83.81 117 GLY A C 1
ATOM 888 O O . GLY A 1 117 ? 4.304 2.259 17.191 1.00 83.81 117 GLY A O 1
ATOM 889 N N . ASP A 1 118 ? 4.692 0.059 17.481 1.00 87.62 118 ASP A N 1
ATOM 890 C CA . ASP A 1 118 ? 3.814 -0.377 16.399 1.00 87.62 118 ASP A CA 1
ATOM 891 C C . ASP A 1 118 ? 2.361 -0.604 16.863 1.00 87.62 118 ASP A C 1
ATOM 893 O O . ASP A 1 118 ? 2.012 -0.521 18.045 1.00 87.62 118 ASP A O 1
ATOM 897 N N . ARG A 1 119 ? 1.477 -0.868 15.894 1.00 91.00 119 ARG A N 1
ATOM 898 C CA . ARG A 1 119 ? 0.041 -1.051 16.145 1.00 91.00 119 ARG A CA 1
ATOM 899 C C . ARG A 1 119 ? -0.284 -2.301 16.976 1.00 91.00 119 ARG A C 1
ATOM 901 O O . ARG A 1 119 ? -1.264 -2.266 17.714 1.00 91.00 119 ARG A O 1
ATOM 908 N N . PHE A 1 120 ? 0.503 -3.376 16.878 1.00 92.50 120 PHE A N 1
ATOM 909 C CA . PHE A 1 120 ? 0.295 -4.600 17.658 1.00 92.50 120 PHE A CA 1
ATOM 910 C C . PHE A 1 120 ? 0.729 -4.392 19.106 1.00 92.50 120 PHE A C 1
ATOM 912 O O . P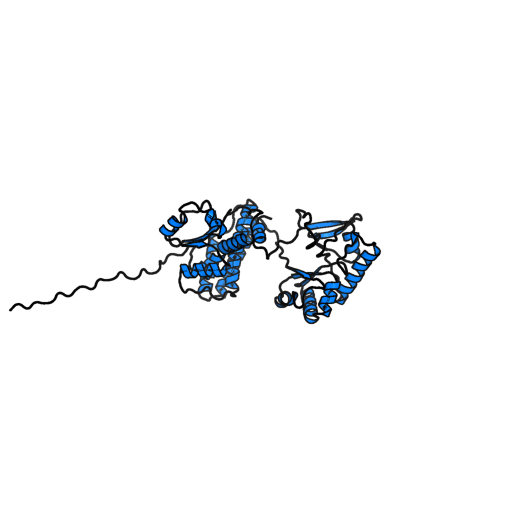HE A 1 120 ? -0.009 -4.738 20.027 1.00 92.50 120 PHE A O 1
ATOM 919 N N . ASP A 1 121 ? 1.871 -3.742 19.318 1.00 92.31 121 ASP A N 1
ATOM 920 C CA . ASP A 1 121 ? 2.332 -3.341 20.644 1.00 92.31 121 ASP A CA 1
ATOM 921 C C . ASP A 1 121 ? 1.342 -2.406 21.338 1.00 92.31 121 ASP A C 1
ATOM 923 O O . ASP A 1 121 ? 1.070 -2.542 22.536 1.00 92.31 121 ASP A O 1
ATOM 927 N N . LEU A 1 122 ? 0.768 -1.457 20.596 1.00 94.94 122 LEU A N 1
ATOM 928 C CA . LEU A 1 122 ? -0.288 -0.602 21.120 1.00 94.94 122 LEU A CA 1
ATOM 929 C C . LEU A 1 122 ? -1.553 -1.406 21.446 1.00 94.94 122 LEU A C 1
ATOM 931 O O . LEU A 1 122 ? -2.061 -1.277 22.558 1.00 94.94 122 LEU A O 1
ATOM 935 N N . ALA A 1 123 ? -2.019 -2.276 20.545 1.00 95.88 123 ALA A N 1
ATOM 936 C CA . ALA A 1 123 ? -3.182 -3.130 20.796 1.00 95.88 123 ALA A CA 1
ATOM 937 C C . ALA A 1 123 ? -2.996 -4.006 22.047 1.00 95.88 123 ALA A C 1
ATOM 939 O O . ALA A 1 123 ? -3.922 -4.154 22.843 1.00 95.88 123 ALA A O 1
ATOM 940 N N . ARG A 1 124 ? -1.780 -4.516 22.271 1.00 95.12 124 ARG A N 1
ATOM 941 C CA . ARG A 1 124 ? -1.434 -5.352 23.426 1.00 95.12 124 ARG A CA 1
ATOM 942 C C . ARG A 1 124 ? -1.523 -4.562 24.720 1.00 95.12 124 ARG A C 1
ATOM 944 O O . ARG A 1 124 ? -2.076 -5.046 25.698 1.00 95.12 124 ARG A O 1
ATOM 951 N N . ARG A 1 125 ? -0.981 -3.341 24.727 1.00 95.31 125 ARG A N 1
ATOM 952 C CA . ARG A 1 125 ? -1.033 -2.455 25.897 1.00 95.31 125 ARG A CA 1
ATOM 953 C C . ARG A 1 125 ? -2.455 -2.004 26.213 1.00 95.31 125 ARG A C 1
ATOM 955 O O . ARG A 1 125 ? -2.783 -1.891 27.388 1.00 95.31 125 ARG A O 1
ATOM 962 N N . ILE A 1 126 ? -3.285 -1.764 25.194 1.00 95.88 126 ILE A N 1
ATOM 963 C CA . ILE A 1 126 ? -4.713 -1.485 25.392 1.00 95.88 126 ILE A CA 1
ATOM 964 C C . ILE A 1 126 ? -5.372 -2.693 26.054 1.00 95.88 126 ILE A C 1
ATOM 966 O O . ILE A 1 126 ? -6.011 -2.536 27.092 1.00 95.88 126 ILE A O 1
ATOM 970 N N . LEU A 1 127 ? -5.177 -3.888 25.483 1.00 95.56 127 LEU A N 1
ATOM 971 C CA . LEU A 1 127 ? -5.791 -5.121 25.970 1.00 95.56 127 LEU A CA 1
ATOM 972 C C . LEU A 1 127 ? -5.406 -5.409 27.425 1.00 95.56 127 LEU A C 1
ATOM 974 O O . LEU A 1 127 ? -6.285 -5.621 28.249 1.00 95.56 127 LEU A O 1
ATOM 978 N N . GLU A 1 128 ? -4.120 -5.305 27.756 1.00 95.19 128 GLU A N 1
ATOM 979 C CA . GLU A 1 128 ? -3.621 -5.501 29.121 1.00 95.19 128 GLU A CA 1
ATOM 980 C C . GLU A 1 128 ? -4.236 -4.513 30.123 1.00 95.19 128 GLU A C 1
ATOM 982 O O . GLU A 1 128 ? -4.377 -4.823 31.303 1.00 95.19 128 GLU A O 1
ATOM 987 N N . ARG A 1 129 ? -4.618 -3.309 29.678 1.00 94.44 129 ARG A N 1
ATOM 988 C CA . ARG A 1 129 ? -5.198 -2.293 30.560 1.00 94.44 129 ARG A CA 1
ATOM 989 C C . ARG A 1 129 ? -6.687 -2.503 30.823 1.00 94.44 129 ARG A C 1
ATOM 991 O O . ARG A 1 129 ? -7.137 -2.151 31.912 1.00 94.44 129 ARG A O 1
ATOM 998 N N . ILE A 1 130 ? -7.421 -3.030 29.841 1.00 94.25 130 ILE A N 1
ATOM 999 C CA . ILE A 1 130 ? -8.872 -3.261 29.927 1.00 94.25 130 ILE A CA 1
ATOM 1000 C C . ILE A 1 130 ? -9.219 -4.664 30.435 1.00 94.25 130 ILE A C 1
ATOM 1002 O O . ILE A 1 130 ? -10.252 -4.844 31.071 1.00 94.25 130 ILE A O 1
ATOM 1006 N N . GLU A 1 131 ? -8.362 -5.650 30.170 1.00 92.81 131 GLU A N 1
ATOM 1007 C CA . GLU A 1 131 ? -8.518 -7.038 30.599 1.00 92.81 131 GLU A CA 1
ATOM 1008 C C . GLU A 1 131 ? -7.131 -7.682 30.790 1.00 92.81 131 GLU A C 1
ATOM 1010 O O . GLU A 1 131 ? -6.602 -8.328 29.878 1.00 92.81 131 GLU A O 1
ATOM 1015 N N . PRO A 1 132 ? -6.509 -7.485 31.967 1.00 92.69 132 PRO A N 1
ATOM 1016 C CA . PRO A 1 132 ? -5.174 -8.003 32.255 1.00 92.69 132 PRO A CA 1
ATOM 1017 C C . PRO A 1 132 ? -5.063 -9.515 32.031 1.00 92.69 132 PRO A C 1
ATOM 1019 O O . PRO A 1 132 ? -5.908 -10.286 32.490 1.00 92.69 132 PRO A O 1
ATOM 1022 N N . GLY A 1 133 ? -4.000 -9.949 31.349 1.00 88.56 133 GLY A N 1
ATOM 1023 C CA . GLY A 1 133 ? -3.757 -11.364 31.047 1.00 88.56 133 GLY A CA 1
ATOM 1024 C C . GLY A 1 133 ? -4.519 -11.919 29.837 1.00 88.56 133 GLY A C 1
ATOM 1025 O O . GLY A 1 133 ? -4.305 -13.078 29.471 1.00 88.56 133 GLY A O 1
ATOM 1026 N N . ALA A 1 134 ? -5.364 -11.119 29.179 1.00 91.50 134 ALA A N 1
ATOM 1027 C CA . ALA A 1 134 ? -5.960 -11.503 27.908 1.00 91.50 134 ALA A CA 1
ATOM 1028 C C . ALA A 1 134 ? -4.909 -11.541 26.783 1.00 91.50 134 ALA A C 1
ATOM 1030 O O . ALA A 1 134 ? -3.994 -10.721 26.708 1.00 91.50 134 ALA A O 1
ATOM 1031 N N . SER A 1 135 ? -5.058 -12.502 25.870 1.00 91.12 135 SER A N 1
ATOM 1032 C CA . SER A 1 135 ? -4.152 -12.672 24.731 1.00 91.12 135 SER A CA 1
ATOM 1033 C C . SER A 1 135 ? -4.660 -11.929 23.495 1.00 91.12 135 SER A C 1
ATOM 1035 O O . SER A 1 135 ? -5.849 -11.982 23.175 1.00 91.12 135 SER A O 1
ATOM 1037 N N . LEU A 1 136 ? -3.743 -11.294 22.756 1.00 91.19 136 LEU A N 1
ATOM 1038 C CA . LEU A 1 136 ? -4.011 -10.799 21.401 1.00 91.19 136 LEU A CA 1
ATOM 1039 C C . LEU A 1 136 ? -4.108 -11.926 20.361 1.00 91.19 136 LEU A C 1
ATOM 1041 O O . LEU A 1 136 ? -4.460 -11.651 19.222 1.00 91.19 136 LEU A O 1
ATOM 1045 N N . GLY A 1 137 ? -3.814 -13.173 20.725 1.00 90.44 137 GLY A N 1
ATOM 1046 C CA . GLY A 1 137 ? -3.667 -14.259 19.760 1.00 90.44 137 GLY A CA 1
ATOM 1047 C C . GLY A 1 137 ? -2.311 -14.223 19.052 1.00 90.44 137 GLY A C 1
ATOM 1048 O O . GLY A 1 137 ? -1.365 -13.592 19.525 1.00 90.44 137 GLY A O 1
ATOM 1049 N N . ASP A 1 138 ? -2.217 -14.955 17.946 1.00 90.31 138 ASP A N 1
ATOM 1050 C CA . ASP A 1 138 ? -1.014 -15.033 17.119 1.00 90.31 138 ASP A CA 1
ATOM 1051 C C . ASP A 1 138 ? -0.823 -13.724 16.313 1.00 90.31 138 ASP A C 1
ATOM 1053 O O . ASP A 1 138 ? -1.709 -13.367 15.533 1.00 90.31 138 ASP A O 1
ATOM 1057 N N . PRO A 1 139 ? 0.306 -12.997 16.458 1.00 83.69 139 PRO A N 1
ATOM 1058 C CA . PRO A 1 139 ? 0.605 -11.802 15.657 1.00 83.69 139 PRO A CA 1
ATOM 1059 C C . PRO A 1 139 ? 0.683 -12.055 14.141 1.00 83.69 139 PRO A C 1
ATOM 1061 O O . PRO A 1 139 ? 0.596 -11.108 13.344 1.00 83.69 139 PRO A O 1
ATOM 1064 N N . ASP A 1 140 ? 0.884 -13.311 13.736 1.00 87.44 140 ASP A N 1
ATOM 1065 C CA . ASP A 1 140 ? 0.902 -13.755 12.345 1.00 87.44 140 ASP A CA 1
ATOM 1066 C C . ASP A 1 140 ? -0.468 -14.240 11.835 1.00 87.44 140 ASP A C 1
ATOM 1068 O O . ASP A 1 140 ? -0.579 -14.584 10.657 1.00 87.44 140 ASP A O 1
ATOM 1072 N N . ASP A 1 141 ? -1.528 -14.191 12.657 1.00 93.00 141 ASP A N 1
ATOM 1073 C CA . ASP A 1 141 ? -2.884 -14.546 12.224 1.00 93.00 141 ASP A CA 1
ATOM 1074 C C . ASP A 1 141 ? -3.345 -13.617 11.075 1.00 93.00 141 ASP A C 1
ATOM 1076 O O . ASP A 1 141 ? -3.488 -12.398 11.264 1.00 93.00 141 ASP A O 1
ATOM 1080 N N . PRO A 1 142 ? -3.609 -14.166 9.872 1.00 93.38 142 PRO A N 1
ATOM 1081 C CA . PRO A 1 142 ? -4.002 -13.370 8.716 1.00 93.38 142 PRO A CA 1
ATOM 1082 C C . PRO A 1 142 ? -5.346 -12.660 8.921 1.00 93.38 142 PRO A C 1
ATOM 1084 O O . PRO A 1 142 ? -5.506 -11.525 8.482 1.00 93.38 142 PRO A O 1
ATOM 1087 N N . VAL A 1 143 ? -6.295 -13.268 9.640 1.00 95.50 143 VAL A N 1
ATOM 1088 C CA . VAL A 1 143 ? -7.603 -12.655 9.901 1.00 95.50 143 VAL A CA 1
ATOM 1089 C C . VAL A 1 143 ? -7.435 -11.452 10.825 1.00 95.50 143 VAL A C 1
ATOM 1091 O O . VAL A 1 143 ? -8.013 -10.397 10.568 1.00 95.50 143 VAL A O 1
ATOM 1094 N N . ALA A 1 144 ? -6.606 -11.566 11.866 1.00 95.25 144 ALA A N 1
ATOM 1095 C CA . ALA A 1 144 ? -6.318 -10.444 12.759 1.00 95.25 144 ALA A CA 1
ATOM 1096 C C . ALA A 1 144 ? -5.633 -9.277 12.026 1.00 95.25 144 ALA A C 1
ATOM 1098 O O . ALA A 1 144 ? -5.975 -8.111 12.251 1.00 95.25 144 ALA A O 1
ATOM 1099 N N . ARG A 1 145 ? -4.723 -9.582 11.093 1.00 95.31 145 ARG A N 1
ATOM 1100 C CA . ARG A 1 145 ? -4.104 -8.589 10.199 1.00 95.31 145 ARG A CA 1
ATOM 1101 C C . ARG A 1 145 ? -5.121 -7.909 9.288 1.00 95.31 145 ARG A C 1
ATOM 1103 O O . ARG A 1 145 ? -5.086 -6.684 9.161 1.00 95.31 145 ARG A O 1
ATOM 1110 N N . ASP A 1 146 ? -6.058 -8.663 8.726 1.00 96.56 146 ASP A N 1
ATOM 1111 C CA . ASP A 1 146 ? -7.099 -8.120 7.852 1.00 96.56 146 ASP A CA 1
ATOM 1112 C C . ASP A 1 146 ? -8.064 -7.184 8.601 1.00 96.56 146 ASP A C 1
ATOM 1114 O O . ASP A 1 146 ? -8.527 -6.194 8.037 1.00 96.56 146 ASP A O 1
ATOM 1118 N N . TYR A 1 147 ? -8.321 -7.409 9.892 1.00 97.62 147 TYR A N 1
ATOM 1119 C CA . TYR A 1 147 ? -9.076 -6.466 10.732 1.00 97.62 147 TYR A CA 1
ATOM 1120 C C . TYR A 1 147 ? -8.345 -5.127 10.922 1.00 97.62 147 TYR A C 1
ATOM 1122 O O . TYR A 1 147 ? -8.953 -4.057 10.844 1.00 97.62 147 TYR A O 1
ATOM 1130 N N . LEU A 1 148 ? -7.024 -5.157 11.115 1.00 96.44 148 LEU A N 1
ATOM 1131 C CA . LEU A 1 148 ? -6.216 -3.934 11.159 1.00 96.44 148 LEU A CA 1
ATOM 1132 C C . LEU A 1 148 ? -6.218 -3.224 9.796 1.00 96.44 148 LEU A C 1
ATOM 1134 O O . LEU A 1 148 ? -6.274 -1.992 9.746 1.00 96.44 148 LEU A O 1
ATOM 1138 N N . ALA A 1 149 ? -6.198 -3.987 8.699 1.00 95.75 149 ALA A N 1
ATOM 1139 C CA . ALA A 1 149 ? -6.334 -3.460 7.344 1.00 95.75 149 ALA A CA 1
ATOM 1140 C C . ALA A 1 149 ? -7.723 -2.847 7.098 1.00 95.75 149 ALA A C 1
ATOM 1142 O O . ALA A 1 149 ? -7.811 -1.795 6.466 1.00 95.75 149 ALA A O 1
ATOM 1143 N N . LEU A 1 150 ? -8.794 -3.427 7.654 1.00 97.75 150 LEU A N 1
ATOM 1144 C CA . LEU A 1 150 ? -10.143 -2.858 7.615 1.00 97.75 150 LEU A CA 1
ATOM 1145 C C . LEU A 1 150 ? -10.174 -1.479 8.286 1.00 97.75 150 LEU A C 1
ATOM 1147 O O . LEU A 1 150 ? -10.734 -0.541 7.723 1.00 97.75 150 LEU A O 1
ATOM 1151 N N . GLY A 1 151 ? -9.518 -1.328 9.441 1.00 96.50 151 GLY A N 1
ATOM 1152 C CA . GLY A 1 151 ? -9.381 -0.034 10.112 1.00 96.50 151 GLY A CA 1
ATOM 1153 C C . GLY A 1 151 ? -8.631 1.000 9.274 1.00 96.50 151 GLY A C 1
ATOM 1154 O O . GLY A 1 151 ? -9.086 2.136 9.130 1.00 96.50 151 GLY A O 1
ATOM 1155 N N . THR A 1 152 ? -7.521 0.592 8.649 1.00 94.94 152 THR A N 1
ATOM 1156 C CA . THR A 1 152 ? -6.792 1.427 7.681 1.00 94.94 152 THR A CA 1
ATOM 1157 C C . THR A 1 152 ? -7.693 1.843 6.512 1.00 94.94 152 THR A C 1
ATOM 1159 O O . THR A 1 152 ? -7.774 3.030 6.201 1.00 94.94 152 THR A O 1
ATOM 1162 N N . ALA A 1 153 ? -8.410 0.900 5.896 1.00 95.00 153 ALA A N 1
ATOM 1163 C CA . ALA A 1 153 ? -9.285 1.156 4.756 1.00 95.00 153 ALA A CA 1
ATOM 1164 C C . ALA A 1 153 ? -10.466 2.068 5.121 1.00 95.00 153 ALA A C 1
ATOM 1166 O O . ALA A 1 153 ? -10.789 2.987 4.369 1.00 95.00 153 ALA A O 1
ATOM 1167 N N . ARG A 1 154 ? -11.083 1.869 6.294 1.00 95.38 154 ARG A N 1
ATOM 1168 C CA . ARG A 1 154 ? -12.171 2.720 6.793 1.00 95.38 154 ARG A CA 1
ATOM 1169 C C . ARG A 1 154 ? -11.715 4.162 6.976 1.00 95.38 154 ARG A C 1
ATOM 1171 O O . ARG A 1 154 ? -12.464 5.076 6.616 1.00 95.38 154 ARG A O 1
ATOM 1178 N N . TRP A 1 155 ? -10.526 4.360 7.546 1.00 93.69 155 TRP A N 1
ATOM 1179 C CA . TRP A 1 155 ? -9.963 5.691 7.739 1.00 93.69 155 TRP A CA 1
ATOM 1180 C C . TRP A 1 155 ? -9.614 6.342 6.395 1.00 93.69 155 TRP A C 1
ATOM 1182 O O . TRP A 1 155 ? -10.083 7.443 6.119 1.00 93.69 155 TRP A O 1
ATOM 1192 N N . MET A 1 156 ? -8.911 5.638 5.505 1.00 92.81 156 MET A N 1
ATOM 1193 C CA . MET A 1 156 ? -8.606 6.155 4.165 1.00 92.81 156 MET A CA 1
ATOM 1194 C C . MET A 1 156 ? -9.872 6.528 3.382 1.00 92.81 156 MET A C 1
ATOM 1196 O O . MET A 1 156 ? -9.910 7.581 2.754 1.00 92.81 156 MET A O 1
ATOM 1200 N N . LEU A 1 157 ? -10.925 5.707 3.448 1.00 94.12 157 LEU A N 1
ATOM 1201 C CA . LEU A 1 157 ? -12.202 6.002 2.798 1.00 94.12 157 LEU A CA 1
ATOM 1202 C C . LEU A 1 157 ? -12.855 7.267 3.365 1.00 94.12 157 LEU A C 1
ATOM 1204 O O . LEU A 1 157 ? -13.392 8.069 2.602 1.00 94.12 157 LEU A O 1
ATOM 1208 N N . ARG A 1 158 ? -12.808 7.455 4.690 1.00 93.69 158 ARG A N 1
ATOM 1209 C CA . ARG A 1 158 ? -13.313 8.671 5.340 1.00 93.69 158 ARG A CA 1
ATOM 1210 C C . ARG A 1 158 ? -12.615 9.904 4.776 1.00 93.69 158 ARG A C 1
ATOM 1212 O O . ARG A 1 158 ? -13.283 10.820 4.311 1.00 93.69 158 ARG A O 1
ATOM 1219 N N . ASP A 1 159 ? -11.287 9.899 4.803 1.00 93.38 159 ASP A N 1
ATOM 1220 C CA . ASP A 1 159 ? -10.481 11.049 4.400 1.00 93.38 159 ASP A CA 1
ATOM 1221 C C . ASP A 1 159 ? -10.611 11.312 2.895 1.00 93.38 159 ASP A C 1
ATOM 1223 O O . ASP A 1 159 ? -10.718 12.465 2.497 1.00 93.38 159 ASP A O 1
ATOM 1227 N N . LEU A 1 160 ? -10.737 10.266 2.069 1.00 93.62 160 LEU A N 1
ATOM 1228 C CA . LEU A 1 160 ? -11.037 10.399 0.640 1.00 93.62 160 LEU A CA 1
ATOM 1229 C C . LEU A 1 160 ? -12.404 11.062 0.419 1.00 93.62 160 LEU A C 1
ATOM 1231 O O . LEU A 1 160 ? -12.531 11.973 -0.394 1.00 93.62 160 LEU A O 1
ATOM 1235 N N . THR A 1 161 ? -13.429 10.626 1.158 1.00 93.81 161 THR A N 1
ATOM 1236 C CA . THR A 1 161 ? -14.782 11.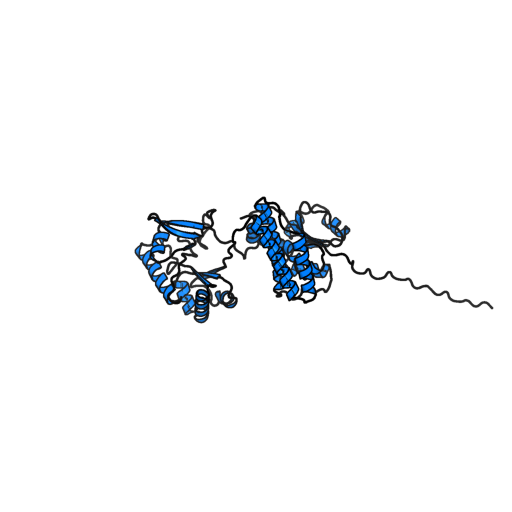202 1.073 1.00 93.81 161 THR A CA 1
ATOM 1237 C C . THR A 1 161 ? -14.757 12.693 1.418 1.00 93.81 161 THR A C 1
ATOM 1239 O O . THR A 1 161 ? -15.336 13.505 0.694 1.00 93.81 161 THR A O 1
ATOM 1242 N N . ILE A 1 162 ? -14.046 13.056 2.494 1.00 93.12 162 ILE A N 1
ATOM 1243 C CA . ILE A 1 162 ? -13.878 14.446 2.934 1.00 93.12 162 ILE A CA 1
ATOM 1244 C C . ILE A 1 162 ? -13.091 15.252 1.896 1.00 93.12 162 ILE A C 1
ATOM 1246 O O . ILE A 1 162 ? -13.541 16.325 1.496 1.00 93.12 162 ILE A O 1
ATOM 1250 N N . GLY A 1 163 ? -11.952 14.735 1.427 1.00 91.19 163 GLY A N 1
ATOM 1251 C CA . GLY A 1 163 ? -11.092 15.387 0.440 1.00 91.19 163 GLY A CA 1
ATOM 1252 C C . GLY A 1 163 ? -11.792 15.643 -0.894 1.00 91.19 163 GLY A C 1
ATOM 1253 O O . GLY A 1 163 ? -11.551 16.664 -1.534 1.00 91.19 163 GLY A O 1
ATOM 1254 N N . MET A 1 164 ? -12.726 14.772 -1.279 1.00 91.31 164 MET A N 1
ATOM 1255 C CA . MET A 1 164 ? -13.570 14.968 -2.459 1.00 91.31 164 MET A CA 1
ATOM 1256 C C . MET A 1 164 ? -14.805 15.852 -2.214 1.00 91.31 164 MET A C 1
ATOM 1258 O O . MET A 1 164 ? -15.536 16.151 -3.158 1.00 91.31 164 MET A O 1
ATOM 1262 N N . GLY A 1 165 ? -15.067 16.276 -0.974 1.00 92.00 165 GLY A N 1
ATOM 1263 C CA . GLY A 1 165 ? -16.226 17.103 -0.628 1.00 92.00 165 GLY A CA 1
ATOM 1264 C C . GLY A 1 165 ? -17.570 16.374 -0.732 1.00 92.00 165 GLY A C 1
ATOM 1265 O O . GLY A 1 165 ? -18.601 17.014 -0.950 1.00 92.00 165 GLY A O 1
ATOM 1266 N N . HIS A 1 166 ? -17.576 15.045 -0.600 1.00 91.88 166 HIS A N 1
ATOM 1267 C CA . HIS A 1 166 ? -18.792 14.233 -0.619 1.00 91.88 166 HIS A CA 1
ATOM 1268 C C . HIS A 1 166 ? -19.337 13.973 0.791 1.00 91.88 166 HIS A C 1
ATOM 1270 O O . HIS A 1 166 ? -18.647 14.107 1.799 1.00 91.88 166 HIS A O 1
ATOM 1276 N N . VAL A 1 167 ? -20.613 13.591 0.859 1.00 88.62 167 VAL A N 1
ATOM 1277 C CA . VAL A 1 167 ? -21.235 13.111 2.098 1.00 88.62 167 VAL A CA 1
ATOM 1278 C C . VAL A 1 167 ? -20.852 11.646 2.305 1.00 88.62 167 VAL A C 1
ATOM 1280 O O . VAL A 1 167 ? -20.921 10.860 1.358 1.00 88.62 167 VAL A O 1
ATOM 1283 N N . ASP A 1 168 ? -20.490 11.272 3.537 1.00 86.12 168 ASP A N 1
ATOM 1284 C CA . ASP A 1 168 ? -20.237 9.871 3.893 1.00 86.12 168 ASP A CA 1
ATOM 1285 C C . ASP A 1 168 ? -21.525 9.058 3.708 1.00 86.12 168 ASP A C 1
ATOM 1287 O O . ASP A 1 168 ? -22.534 9.272 4.380 1.00 86.12 168 ASP A O 1
ATOM 1291 N N . CYS A 1 169 ? -21.497 8.163 2.725 1.00 88.31 169 CYS A N 1
ATOM 1292 C CA . CYS A 1 169 ? -22.630 7.339 2.325 1.00 88.31 169 CYS A CA 1
ATOM 1293 C C . CYS A 1 169 ? -22.493 5.885 2.800 1.00 88.31 169 CYS A C 1
ATOM 1295 O O . CYS A 1 169 ? -23.266 5.020 2.373 1.00 88.31 169 CYS A O 1
ATOM 1297 N N . LEU A 1 170 ? -21.505 5.621 3.657 1.00 94.88 170 LEU A N 1
ATOM 1298 C CA . LEU A 1 170 ? -21.271 4.327 4.270 1.00 94.88 170 LEU A CA 1
ATOM 1299 C C . LEU A 1 170 ? -22.422 3.953 5.210 1.00 94.88 170 LEU A C 1
ATOM 1301 O O . LEU A 1 170 ? -22.798 4.717 6.097 1.00 94.88 170 LEU A O 1
ATOM 1305 N N . ASP A 1 171 ? -22.942 2.736 5.055 1.00 95.88 171 ASP A N 1
ATOM 1306 C CA . ASP A 1 171 ? -23.860 2.138 6.024 1.00 95.88 171 ASP A CA 1
ATOM 1307 C C . ASP A 1 171 ? -23.071 1.702 7.271 1.00 95.88 171 ASP A C 1
ATOM 1309 O O . ASP A 1 171 ? -22.558 0.583 7.365 1.00 95.88 171 ASP A O 1
ATOM 1313 N N . VAL A 1 172 ? -22.930 2.637 8.214 1.00 94.88 172 VAL A N 1
ATOM 1314 C CA . VAL A 1 172 ? -22.172 2.439 9.457 1.00 94.88 172 VAL A CA 1
ATOM 1315 C C . VAL A 1 172 ? -22.805 1.360 10.337 1.00 94.88 172 VAL A C 1
ATOM 1317 O O . VAL A 1 172 ? -22.077 0.632 11.009 1.00 94.88 172 VAL A O 1
ATOM 1320 N N . GLU A 1 173 ? -24.132 1.214 10.317 1.00 96.81 173 GLU A N 1
ATOM 1321 C CA . GLU A 1 173 ? -24.836 0.205 11.115 1.00 96.81 173 GLU A CA 1
ATOM 1322 C C . GLU A 1 173 ? -24.526 -1.205 10.613 1.00 96.81 173 GLU A C 1
ATOM 1324 O O . GLU A 1 173 ? -24.172 -2.088 11.400 1.00 96.81 173 GLU A O 1
ATOM 1329 N N . SER A 1 174 ? -24.596 -1.415 9.295 1.00 97.81 174 SER A N 1
ATOM 1330 C CA . SER A 1 174 ? -24.199 -2.688 8.699 1.00 97.81 174 SER A CA 1
ATOM 1331 C C . SER A 1 174 ? -22.710 -2.955 8.890 1.00 97.81 174 SER A C 1
ATOM 1333 O O . SER A 1 174 ? -22.355 -4.067 9.278 1.00 97.81 174 SER A O 1
ATOM 1335 N N . LEU A 1 175 ? -21.842 -1.952 8.715 1.00 98.06 175 LEU A N 1
ATOM 1336 C CA . LEU A 1 175 ? -20.407 -2.131 8.943 1.00 98.06 175 LEU A CA 1
ATOM 1337 C C . LEU A 1 175 ? -20.121 -2.556 10.388 1.00 98.06 175 LEU A C 1
ATOM 1339 O O . LEU A 1 175 ? -19.362 -3.500 10.604 1.00 98.06 175 LEU A O 1
ATOM 1343 N N . ALA A 1 176 ? -20.736 -1.890 11.369 1.00 97.94 176 ALA A N 1
ATOM 1344 C CA . ALA A 1 176 ? -20.572 -2.217 12.780 1.00 97.94 176 ALA A CA 1
ATOM 1345 C C . ALA A 1 176 ? -21.056 -3.638 13.080 1.00 97.94 176 ALA A C 1
ATOM 1347 O O . ALA A 1 176 ? -20.331 -4.415 13.699 1.00 97.94 176 ALA A O 1
ATOM 1348 N N . ARG A 1 177 ? -22.240 -4.012 12.583 1.00 98.19 177 ARG A N 1
ATOM 1349 C CA . ARG A 1 177 ? -22.797 -5.354 12.770 1.00 98.19 177 ARG A CA 1
ATOM 1350 C C . ARG A 1 177 ? -21.866 -6.441 12.234 1.00 98.19 177 ARG A C 1
ATOM 1352 O O . ARG A 1 177 ? -21.575 -7.384 12.964 1.00 98.19 177 ARG A O 1
ATOM 1359 N N . GLU A 1 178 ? -21.405 -6.320 10.989 1.00 98.44 178 GLU A N 1
ATOM 1360 C CA . GLU A 1 178 ? -20.547 -7.337 10.371 1.00 98.44 178 GLU A CA 1
ATOM 1361 C C . GLU A 1 178 ? -19.176 -7.406 11.061 1.00 98.44 178 GLU A C 1
ATOM 1363 O O . GLU A 1 178 ? -18.733 -8.485 11.455 1.00 98.44 178 GLU A O 1
ATOM 1368 N N . THR A 1 179 ? -18.547 -6.254 11.299 1.00 98.38 179 THR A N 1
ATOM 1369 C CA . THR A 1 179 ? -17.212 -6.163 11.911 1.00 98.38 179 THR A CA 1
ATOM 1370 C C . THR A 1 179 ? -17.199 -6.716 13.338 1.00 98.38 179 THR A C 1
ATOM 1372 O O . THR A 1 179 ? -16.349 -7.537 13.679 1.00 98.38 179 THR A O 1
ATOM 1375 N N . LEU A 1 180 ? -18.151 -6.307 14.184 1.00 98.25 180 LEU A N 1
ATOM 1376 C CA . LEU A 1 180 ? -18.190 -6.723 15.590 1.00 98.25 180 LEU A CA 1
ATOM 1377 C C . LEU A 1 180 ? -18.613 -8.190 15.738 1.00 98.25 180 LEU A C 1
ATOM 1379 O O . LEU A 1 180 ? -18.040 -8.917 16.550 1.00 98.25 180 LEU A O 1
ATOM 1383 N N . ALA A 1 181 ? -19.573 -8.665 14.935 1.00 97.94 181 ALA A N 1
ATOM 1384 C CA . ALA A 1 181 ? -19.952 -10.078 14.937 1.00 97.94 181 ALA A CA 1
ATOM 1385 C C . ALA A 1 181 ? -18.792 -10.976 14.481 1.00 97.94 181 ALA A C 1
ATOM 1387 O O . ALA A 1 181 ? -18.556 -12.025 15.081 1.00 97.94 181 ALA A O 1
ATOM 1388 N N . GLY A 1 182 ? -18.045 -10.556 13.457 1.00 98.06 182 GLY A N 1
ATOM 1389 C CA . GLY A 1 182 ? -16.861 -11.272 12.998 1.00 98.06 182 GLY A CA 1
ATOM 1390 C C . GLY A 1 182 ? -15.732 -11.287 14.035 1.00 98.06 182 GLY A C 1
ATOM 1391 O O . GLY A 1 182 ? -15.118 -12.333 14.238 1.00 98.06 182 GLY A O 1
ATOM 1392 N N . ALA A 1 183 ? -15.492 -10.175 14.737 1.00 97.81 183 ALA A N 1
ATOM 1393 C CA . ALA A 1 183 ? -14.482 -10.099 15.794 1.00 97.81 183 ALA A CA 1
ATOM 1394 C C . ALA A 1 183 ? -14.812 -11.033 16.973 1.00 97.81 183 ALA A C 1
ATOM 1396 O O . ALA A 1 183 ? -13.935 -11.722 17.497 1.00 97.81 183 ALA A O 1
ATOM 1397 N N . ARG A 1 184 ? -16.095 -11.123 17.349 1.00 97.19 184 ARG A N 1
ATOM 1398 C CA . ARG A 1 184 ? -16.570 -12.076 18.367 1.00 97.19 184 ARG A CA 1
ATOM 1399 C C . ARG A 1 184 ? -16.403 -13.523 17.907 1.00 97.19 184 ARG A C 1
ATOM 1401 O O . ARG A 1 184 ? -15.886 -14.330 18.674 1.00 97.19 184 ARG A O 1
ATOM 1408 N N . ALA A 1 185 ? -16.757 -13.842 16.660 1.00 97.50 185 ALA A N 1
ATOM 1409 C CA . ALA A 1 185 ? -16.525 -15.172 16.091 1.00 97.50 185 ALA A CA 1
ATOM 1410 C C . ALA A 1 185 ? -15.033 -15.553 16.104 1.00 97.50 185 ALA A C 1
ATOM 1412 O O . ALA A 1 185 ? -14.687 -16.661 16.510 1.00 97.50 185 ALA A O 1
ATOM 1413 N N . TRP A 1 186 ? -14.145 -14.611 15.762 1.00 97.12 186 TRP A N 1
ATOM 1414 C CA . TRP A 1 186 ? -12.695 -14.804 15.846 1.00 97.12 186 TRP A CA 1
ATOM 1415 C C . TRP A 1 186 ? -12.252 -15.119 17.282 1.00 97.12 186 TRP A C 1
ATOM 1417 O O . TRP A 1 186 ? -11.556 -16.105 17.503 1.00 97.12 186 TRP A O 1
ATOM 1427 N N . SER A 1 187 ? -12.735 -14.361 18.275 1.00 94.00 187 SER A N 1
ATOM 1428 C CA . SER A 1 187 ? -12.405 -14.598 19.693 1.00 94.00 187 SER A CA 1
ATOM 1429 C C . SER A 1 187 ? -12.885 -15.957 20.227 1.00 94.00 187 SER A C 1
ATOM 1431 O O . SER A 1 187 ? -12.328 -16.476 21.189 1.00 94.00 187 SER A O 1
ATOM 1433 N N . GLN A 1 188 ? -13.897 -16.549 19.588 1.00 94.88 188 GLN A N 1
ATOM 1434 C CA . GLN A 1 188 ? -14.441 -17.872 19.907 1.00 94.88 188 GLN A CA 1
ATOM 1435 C C . GLN A 1 188 ? -13.761 -19.009 19.122 1.00 94.88 188 GLN A C 1
ATOM 1437 O O . GLN A 1 188 ? -14.104 -20.173 19.319 1.00 94.88 188 GLN A O 1
ATOM 1442 N N . GLY A 1 189 ? -12.811 -18.693 18.235 1.00 94.88 189 GLY A N 1
ATOM 1443 C CA . GLY A 1 189 ? -12.120 -19.665 17.385 1.00 94.88 189 GLY A CA 1
ATOM 1444 C C . GLY A 1 189 ? -12.885 -20.077 16.120 1.00 94.88 189 GLY A C 1
ATOM 1445 O O . GLY A 1 189 ? -12.466 -21.012 15.439 1.00 94.88 189 GLY A O 1
ATOM 1446 N N . ASP A 1 190 ? -13.984 -19.400 15.766 1.00 96.19 190 ASP A N 1
ATOM 1447 C CA . ASP A 1 190 ? -14.708 -19.632 14.509 1.00 96.19 190 ASP A CA 1
ATOM 1448 C C . ASP A 1 190 ? -14.121 -18.775 13.376 1.00 96.19 190 ASP A C 1
ATOM 1450 O O . ASP A 1 190 ? -14.655 -17.729 12.985 1.00 96.19 190 ASP A O 1
ATOM 1454 N N . CYS A 1 191 ? -12.988 -19.237 12.841 1.00 92.50 191 CYS A N 1
ATOM 1455 C CA . CYS A 1 191 ? -12.265 -18.556 11.769 1.00 92.50 191 CYS A CA 1
ATOM 1456 C C . CYS A 1 191 ? -13.118 -18.380 10.503 1.00 92.50 191 CYS A C 1
ATOM 1458 O O . CYS A 1 191 ? -13.055 -17.334 9.862 1.00 92.50 191 CYS A O 1
ATOM 1460 N N . ASN A 1 192 ? -13.954 -19.363 10.152 1.00 96.25 192 ASN A N 1
ATOM 1461 C CA . ASN A 1 192 ? -14.765 -19.307 8.933 1.00 96.25 192 ASN A CA 1
ATOM 1462 C C . ASN A 1 192 ? -15.802 -18.183 9.006 1.00 96.25 192 ASN A C 1
ATOM 1464 O O . ASN A 1 192 ? -15.945 -17.399 8.062 1.00 96.25 192 ASN A O 1
ATOM 1468 N N . THR A 1 193 ? -16.517 -18.079 10.128 1.00 97.75 193 THR A N 1
ATOM 1469 C CA . THR A 1 193 ? -17.475 -16.989 10.333 1.00 97.75 193 THR A CA 1
ATOM 1470 C C . THR A 1 193 ? -16.759 -15.645 10.408 1.00 97.75 193 THR A C 1
ATOM 1472 O O . THR A 1 193 ? -17.213 -14.692 9.773 1.00 97.75 193 THR A O 1
ATOM 1475 N N . ALA A 1 194 ? -15.621 -15.565 11.107 1.00 97.44 194 ALA A N 1
ATOM 1476 C CA . ALA A 1 194 ? -14.826 -14.343 11.190 1.00 97.44 194 ALA A CA 1
ATOM 1477 C C . ALA A 1 194 ? -14.405 -13.825 9.806 1.00 97.44 194 ALA A C 1
ATOM 1479 O O . ALA A 1 194 ? -14.641 -12.657 9.495 1.00 97.44 194 ALA A O 1
ATOM 1480 N N . THR A 1 195 ? -13.858 -14.694 8.950 1.00 97.81 195 THR A N 1
ATOM 1481 C CA . THR A 1 195 ? -13.439 -14.343 7.585 1.00 97.81 195 THR A CA 1
ATOM 1482 C C . THR A 1 195 ? -14.619 -13.923 6.709 1.00 97.81 195 THR A C 1
ATOM 1484 O O . THR A 1 195 ? -14.524 -12.931 5.988 1.00 97.81 195 THR A O 1
ATOM 1487 N N . ASN A 1 196 ? -15.749 -14.636 6.766 1.00 98.25 196 ASN A N 1
ATOM 1488 C CA . ASN A 1 196 ? -16.923 -14.298 5.954 1.00 98.25 196 ASN A CA 1
ATOM 1489 C C . ASN A 1 196 ? -17.532 -12.944 6.346 1.00 98.25 196 ASN A C 1
ATOM 1491 O O . ASN A 1 196 ? -17.887 -12.151 5.475 1.00 98.25 196 ASN A O 1
ATOM 1495 N N . ARG A 1 197 ? -17.617 -12.656 7.649 1.00 98.38 197 ARG A N 1
ATOM 1496 C CA . ARG A 1 197 ? -18.096 -11.365 8.164 1.00 98.38 197 ARG A CA 1
ATOM 1497 C C . ARG A 1 197 ? -17.138 -10.224 7.818 1.00 98.38 197 ARG A C 1
ATOM 1499 O O . ARG A 1 197 ? -17.581 -9.160 7.397 1.00 98.38 197 ARG A O 1
ATOM 1506 N N . LEU A 1 198 ? -15.831 -10.464 7.915 1.00 98.06 198 LEU A N 1
ATOM 1507 C CA . LEU A 1 198 ? -14.812 -9.490 7.527 1.00 98.06 198 LEU A CA 1
ATOM 1508 C C . LEU A 1 198 ? -14.856 -9.176 6.024 1.00 98.06 198 LEU A C 1
ATOM 1510 O O . LEU A 1 198 ? -14.773 -8.013 5.635 1.00 98.06 198 LEU A O 1
ATOM 1514 N N . ARG A 1 199 ? -15.075 -10.187 5.173 1.00 98.38 199 ARG A N 1
ATOM 1515 C CA . ARG A 1 199 ? -15.301 -9.985 3.734 1.00 98.38 199 ARG A CA 1
ATOM 1516 C C . ARG A 1 199 ? -16.502 -9.073 3.477 1.00 98.38 199 ARG A C 1
ATOM 1518 O O . ARG A 1 199 ? -16.369 -8.111 2.726 1.00 98.38 199 ARG A O 1
ATOM 1525 N N . ALA A 1 200 ? -17.631 -9.325 4.140 1.00 98.38 200 ALA A N 1
ATOM 1526 C CA . ALA A 1 200 ? -18.816 -8.474 4.028 1.00 98.38 200 ALA A CA 1
ATOM 1527 C C . ALA A 1 200 ? -18.535 -7.025 4.477 1.00 98.38 200 ALA A C 1
ATOM 1529 O O . ALA A 1 200 ? -19.010 -6.077 3.853 1.00 98.38 200 ALA A O 1
ATOM 1530 N N . ALA A 1 201 ? -17.711 -6.830 5.512 1.00 98.44 201 ALA A N 1
ATOM 1531 C CA . ALA A 1 201 ? -17.282 -5.500 5.944 1.00 98.44 201 ALA A CA 1
ATOM 1532 C C . ALA A 1 201 ? -16.452 -4.766 4.868 1.00 98.44 201 ALA A C 1
ATOM 1534 O O . ALA A 1 201 ? -16.704 -3.590 4.601 1.00 98.44 201 ALA A O 1
ATOM 1535 N N . PHE A 1 202 ? -15.516 -5.448 4.197 1.00 98.12 202 PHE A N 1
ATOM 1536 C CA . PHE A 1 202 ? -14.770 -4.868 3.071 1.00 98.12 202 PHE A CA 1
ATOM 1537 C C . PHE A 1 202 ? -15.664 -4.546 1.869 1.00 98.12 202 PHE A C 1
ATOM 1539 O O . PHE A 1 202 ? -15.490 -3.498 1.248 1.00 98.12 202 PHE A O 1
ATOM 1546 N N . GLU A 1 203 ? -16.648 -5.393 1.561 1.00 97.62 203 GLU A N 1
ATOM 1547 C CA . GLU A 1 203 ? -17.624 -5.126 0.498 1.00 97.62 203 GLU A CA 1
ATOM 1548 C C . GLU A 1 203 ? -18.414 -3.836 0.762 1.00 97.62 203 GLU A C 1
ATOM 1550 O O . GLU A 1 203 ? -18.614 -3.049 -0.162 1.00 97.62 203 GLU A O 1
ATOM 1555 N N . LEU A 1 204 ? -18.793 -3.560 2.017 1.00 97.94 204 LEU A N 1
ATOM 1556 C CA . LEU A 1 204 ? -19.452 -2.303 2.392 1.00 97.94 204 LEU A CA 1
ATOM 1557 C C . LEU A 1 204 ? -18.553 -1.078 2.158 1.00 97.94 204 LEU A C 1
ATOM 1559 O O . LEU A 1 204 ? -19.031 -0.061 1.652 1.00 97.94 204 LEU A O 1
ATOM 1563 N N . LEU A 1 205 ? -17.255 -1.166 2.480 1.00 96.69 205 LEU A N 1
ATOM 1564 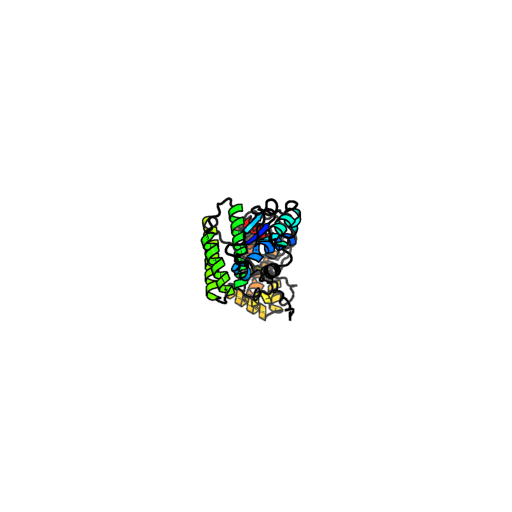C CA . LEU A 1 205 ? -16.300 -0.085 2.195 1.00 96.69 205 LEU A CA 1
ATOM 1565 C C . LEU A 1 205 ? -16.130 0.134 0.683 1.00 96.69 205 LEU A C 1
ATOM 1567 O O . LEU A 1 205 ? -16.121 1.279 0.227 1.00 96.69 205 LEU A O 1
ATOM 1571 N N . THR A 1 206 ? -16.039 -0.943 -0.102 1.00 94.81 206 THR A N 1
ATOM 1572 C CA . THR A 1 206 ? -15.952 -0.868 -1.568 1.00 94.81 206 THR A CA 1
ATOM 1573 C C . THR A 1 206 ? -17.202 -0.223 -2.163 1.00 94.81 206 THR A C 1
ATOM 1575 O O . THR A 1 206 ? -17.083 0.736 -2.925 1.00 94.81 206 THR A O 1
ATOM 1578 N N . GLN A 1 207 ? -18.397 -0.666 -1.757 1.00 95.19 207 GLN A N 1
ATOM 1579 C CA . GLN A 1 207 ? -19.668 -0.096 -2.218 1.00 95.19 207 GLN A CA 1
ATOM 1580 C C . GLN A 1 207 ? -19.786 1.395 -1.887 1.00 95.19 207 GLN A C 1
ATOM 1582 O O . GLN A 1 207 ? -20.282 2.173 -2.701 1.00 95.19 207 GLN A O 1
ATOM 1587 N N . ALA A 1 208 ? -19.337 1.811 -0.699 1.00 94.81 208 ALA A N 1
ATOM 1588 C CA . ALA A 1 208 ? -19.337 3.215 -0.308 1.00 94.81 208 ALA A CA 1
ATOM 1589 C C . ALA A 1 208 ? -18.394 4.050 -1.192 1.00 94.81 208 ALA A C 1
ATOM 1591 O O . ALA A 1 208 ? -18.806 5.098 -1.685 1.00 94.81 208 ALA A O 1
ATOM 1592 N N . ARG A 1 209 ? -17.172 3.565 -1.461 1.00 93.62 209 ARG A N 1
ATOM 1593 C CA . ARG A 1 209 ? -16.215 4.233 -2.361 1.00 93.62 209 ARG A CA 1
ATOM 1594 C C . ARG A 1 209 ? -16.767 4.377 -3.779 1.00 93.62 209 ARG A C 1
ATOM 1596 O O . ARG A 1 209 ? -16.715 5.458 -4.354 1.00 93.62 209 ARG A O 1
ATOM 1603 N N . GLU A 1 210 ? -17.310 3.303 -4.347 1.00 93.38 210 GLU A N 1
ATOM 1604 C CA . GLU A 1 210 ? -17.761 3.262 -5.746 1.00 93.38 210 GLU A CA 1
ATOM 1605 C C . GLU A 1 210 ? -18.914 4.224 -6.054 1.00 93.38 210 GLU A C 1
ATOM 1607 O O . GLU A 1 210 ? -19.089 4.624 -7.205 1.00 93.38 210 GLU A O 1
ATOM 1612 N N . ARG A 1 211 ? -19.670 4.663 -5.040 1.00 91.06 211 ARG A N 1
ATOM 1613 C CA . ARG A 1 211 ? -20.741 5.657 -5.217 1.00 91.06 211 ARG A CA 1
ATOM 1614 C C . ARG A 1 211 ? -20.238 7.025 -5.669 1.00 91.06 211 ARG A C 1
ATOM 1616 O O . ARG A 1 211 ? -21.004 7.752 -6.298 1.00 91.06 211 ARG A O 1
ATOM 1623 N N . PHE A 1 212 ? -19.001 7.391 -5.338 1.00 87.69 212 PHE A N 1
ATOM 1624 C CA . PHE A 1 212 ? -18.453 8.713 -5.657 1.00 87.69 212 PHE A CA 1
ATOM 1625 C C . PHE A 1 212 ? -17.045 8.680 -6.271 1.00 87.69 212 PHE A C 1
ATOM 1627 O O . PHE A 1 212 ? -16.645 9.645 -6.917 1.00 87.69 212 PHE A O 1
ATOM 1634 N N . TYR A 1 213 ? -16.313 7.571 -6.136 1.00 87.56 213 TYR A N 1
ATOM 1635 C CA . TYR A 1 213 ? -14.984 7.382 -6.717 1.00 87.56 213 TYR A CA 1
ATOM 1636 C C . TYR A 1 213 ? -14.772 5.940 -7.228 1.00 87.56 213 TYR A C 1
ATOM 1638 O O . TYR A 1 213 ? -14.057 5.144 -6.611 1.00 87.56 213 TYR A O 1
ATOM 1646 N N . PRO A 1 214 ? -15.384 5.567 -8.369 1.00 88.56 214 PRO A N 1
ATOM 1647 C CA . PRO A 1 214 ? -15.241 4.246 -8.984 1.00 88.56 214 PRO A CA 1
ATOM 1648 C C . PRO A 1 214 ? -13.991 4.171 -9.882 1.00 88.56 214 PRO A C 1
ATOM 1650 O O . PRO A 1 214 ? -14.066 3.738 -11.030 1.00 88.56 214 PRO A O 1
ATOM 1653 N N . VAL A 1 215 ? -12.851 4.668 -9.397 1.00 85.69 215 VAL A N 1
ATOM 1654 C CA . VAL A 1 215 ? -11.576 4.627 -10.127 1.00 85.69 215 VAL A CA 1
ATOM 1655 C C . VAL A 1 215 ? -10.698 3.530 -9.540 1.00 85.69 215 VAL A C 1
ATOM 1657 O O . VAL A 1 215 ? -10.572 3.412 -8.319 1.00 85.69 215 VAL A O 1
ATOM 1660 N N . ASP A 1 216 ? -10.070 2.749 -10.416 1.00 82.06 216 ASP A N 1
ATOM 1661 C CA . ASP A 1 216 ? -9.114 1.723 -10.014 1.00 82.06 216 ASP A CA 1
ATOM 1662 C C . ASP A 1 216 ? -7.861 2.345 -9.389 1.00 82.06 216 ASP A C 1
ATOM 1664 O O . ASP A 1 216 ? -7.271 3.292 -9.918 1.00 82.06 216 ASP A O 1
ATOM 1668 N N . ALA A 1 217 ? -7.420 1.758 -8.280 1.00 78.06 217 ALA A N 1
ATOM 1669 C CA . ALA A 1 217 ? -6.122 2.032 -7.686 1.00 78.06 217 ALA A CA 1
ATOM 1670 C C . ALA A 1 217 ? -5.171 0.878 -8.013 1.00 78.06 217 ALA A C 1
ATOM 1672 O O . ALA A 1 217 ? -5.493 -0.287 -7.783 1.00 78.06 217 ALA A O 1
ATOM 1673 N N . TYR A 1 218 ? -3.989 1.213 -8.522 1.00 79.62 218 TYR A N 1
ATOM 1674 C CA . TYR A 1 218 ? -2.953 0.240 -8.851 1.00 79.62 218 TYR A CA 1
ATOM 1675 C C . TYR A 1 218 ? -1.829 0.343 -7.825 1.00 79.62 218 TYR A C 1
ATOM 1677 O O . TYR A 1 218 ? -1.277 1.423 -7.606 1.00 79.62 218 TYR A O 1
ATOM 1685 N N . LEU A 1 219 ? -1.491 -0.784 -7.203 1.00 80.50 219 LEU A N 1
ATOM 1686 C CA . LEU A 1 219 ? -0.300 -0.918 -6.374 1.00 80.50 219 LEU A CA 1
ATOM 1687 C C . LEU A 1 219 ? 0.815 -1.491 -7.239 1.00 80.50 219 LEU A C 1
ATOM 1689 O O . LEU A 1 219 ? 0.601 -2.454 -7.972 1.00 80.50 219 LEU A O 1
ATOM 1693 N N . VAL A 1 220 ? 1.990 -0.877 -7.166 1.00 83.75 220 VAL A N 1
ATOM 1694 C CA . VAL A 1 220 ? 3.157 -1.298 -7.937 1.00 83.75 220 VAL A CA 1
ATOM 1695 C C . VAL A 1 220 ? 4.307 -1.510 -6.969 1.00 83.75 220 VAL A C 1
ATOM 1697 O O . VAL A 1 220 ? 4.683 -0.582 -6.254 1.00 83.75 220 VAL A O 1
ATOM 1700 N N . ASP A 1 221 ? 4.860 -2.718 -6.967 1.00 88.06 221 ASP A N 1
ATOM 1701 C CA . ASP A 1 221 ? 6.119 -3.024 -6.298 1.00 88.06 221 ASP A CA 1
ATOM 1702 C C . ASP A 1 221 ? 7.257 -2.949 -7.324 1.00 88.06 221 ASP A C 1
ATOM 1704 O O . ASP A 1 221 ? 7.228 -3.637 -8.348 1.00 88.06 221 ASP A O 1
ATOM 1708 N N . LEU A 1 222 ? 8.220 -2.057 -7.085 1.00 88.75 222 LEU A N 1
ATOM 1709 C CA . LEU A 1 222 ? 9.334 -1.785 -7.991 1.00 88.75 222 LEU A CA 1
ATOM 1710 C C . LEU A 1 222 ? 10.657 -2.151 -7.326 1.00 88.75 222 LEU A C 1
ATOM 1712 O O . LEU A 1 222 ? 11.118 -1.467 -6.412 1.00 88.75 222 LEU A O 1
ATOM 1716 N N . HIS A 1 223 ? 11.323 -3.165 -7.870 1.00 91.12 223 HIS A N 1
ATOM 1717 C CA . HIS A 1 223 ? 12.654 -3.579 -7.433 1.00 91.12 223 HIS A CA 1
ATOM 1718 C C . HIS A 1 223 ? 13.710 -2.973 -8.350 1.00 91.12 223 HIS A C 1
ATOM 1720 O O . HIS A 1 223 ? 13.684 -3.167 -9.565 1.00 91.12 223 HIS A O 1
ATOM 1726 N N . LEU A 1 224 ? 14.651 -2.221 -7.779 1.00 91.44 224 LEU A N 1
ATOM 1727 C CA . LEU A 1 224 ? 15.725 -1.585 -8.544 1.00 91.44 224 LEU A CA 1
ATOM 1728 C C . LEU A 1 224 ? 16.942 -2.504 -8.577 1.00 91.44 224 LEU A C 1
ATOM 1730 O O . LEU A 1 224 ? 17.586 -2.721 -7.550 1.00 91.44 224 LEU A O 1
ATOM 1734 N N . LEU A 1 225 ? 17.269 -3.026 -9.758 1.00 92.88 225 LEU A N 1
ATOM 1735 C CA . LEU A 1 225 ? 18.376 -3.961 -9.931 1.00 92.88 225 LEU A CA 1
ATOM 1736 C C . LEU A 1 225 ? 19.554 -3.292 -10.648 1.00 92.88 225 LEU A C 1
ATOM 1738 O O . LEU A 1 225 ? 19.416 -2.704 -11.720 1.00 92.88 225 LEU A O 1
ATOM 1742 N N . ASP A 1 226 ? 20.739 -3.424 -10.061 1.00 92.56 226 ASP A N 1
ATOM 1743 C CA . ASP A 1 226 ? 22.008 -2.913 -10.568 1.00 92.56 226 ASP A CA 1
ATOM 1744 C C . ASP A 1 226 ? 23.029 -4.066 -10.636 1.00 92.56 226 ASP A C 1
ATOM 1746 O O . ASP A 1 226 ? 22.935 -5.012 -9.852 1.00 92.56 226 ASP A O 1
ATOM 1750 N N . PRO A 1 227 ? 24.046 -4.031 -11.521 1.00 93.12 227 PRO A N 1
ATOM 1751 C CA . PRO A 1 227 ? 25.095 -5.058 -11.527 1.00 93.12 227 PRO A CA 1
ATOM 1752 C C . PRO A 1 227 ? 25.829 -5.228 -10.179 1.00 93.12 227 PRO A C 1
ATOM 1754 O O . PRO A 1 227 ? 26.447 -6.270 -9.921 1.00 93.12 227 PRO A O 1
ATOM 1757 N N . SER A 1 228 ? 25.803 -4.193 -9.334 1.00 92.88 228 SER A N 1
ATOM 1758 C CA . SER A 1 228 ? 26.360 -4.191 -7.978 1.00 92.88 228 SER A CA 1
ATOM 1759 C C . SER A 1 228 ? 25.395 -4.678 -6.891 1.00 92.88 228 SER A C 1
ATOM 1761 O O . SER A 1 228 ? 25.838 -4.850 -5.755 1.00 92.88 228 SER A O 1
ATOM 1763 N N . THR A 1 229 ? 24.120 -4.937 -7.212 1.00 92.50 229 THR A N 1
ATOM 1764 C CA . THR A 1 229 ? 23.141 -5.452 -6.248 1.00 92.50 229 THR A CA 1
ATOM 1765 C C . THR A 1 229 ? 23.660 -6.755 -5.613 1.00 92.50 229 THR A C 1
ATOM 1767 O O . THR A 1 229 ? 24.153 -7.633 -6.336 1.00 92.50 229 THR A O 1
ATOM 1770 N N . PRO A 1 230 ? 23.604 -6.886 -4.271 1.00 92.69 230 PRO A N 1
ATOM 1771 C CA . PRO A 1 230 ? 24.030 -8.099 -3.580 1.00 92.69 230 PRO A CA 1
ATOM 1772 C C . PRO A 1 230 ? 23.225 -9.336 -4.011 1.00 92.69 230 PRO A C 1
ATOM 1774 O O . PRO A 1 230 ? 22.045 -9.198 -4.340 1.00 92.69 230 PRO A O 1
ATOM 1777 N N . PRO A 1 231 ? 23.819 -10.543 -3.957 1.00 89.69 231 PRO A N 1
ATOM 1778 C CA . PRO A 1 231 ? 23.081 -11.780 -4.191 1.00 89.69 231 PRO A CA 1
ATOM 1779 C C . PRO A 1 231 ? 21.894 -11.941 -3.234 1.00 89.69 231 PRO A C 1
ATOM 1781 O O . PRO A 1 231 ? 21.944 -11.453 -2.103 1.00 89.69 231 PRO A O 1
ATOM 1784 N N . ASN A 1 232 ? 20.862 -12.670 -3.659 1.00 90.44 232 ASN A N 1
ATOM 1785 C CA . ASN A 1 232 ? 19.629 -12.951 -2.918 1.00 90.44 232 ASN A CA 1
ATOM 1786 C C . ASN A 1 232 ? 18.745 -11.725 -2.639 1.00 90.44 232 ASN A C 1
ATOM 1788 O O . ASN A 1 232 ? 17.766 -11.838 -1.903 1.00 90.44 232 ASN A O 1
ATOM 1792 N N . ALA A 1 233 ? 19.029 -10.563 -3.239 1.00 89.19 233 ALA A N 1
ATOM 1793 C CA . ALA A 1 233 ? 18.217 -9.359 -3.042 1.00 89.19 233 ALA A CA 1
ATOM 1794 C C . ALA A 1 233 ? 16.748 -9.537 -3.476 1.00 89.19 233 ALA A C 1
ATOM 1796 O O . ALA A 1 233 ? 15.871 -8.867 -2.941 1.00 89.19 233 ALA A O 1
ATOM 1797 N N . LEU A 1 234 ? 16.479 -10.452 -4.415 1.00 90.12 234 LEU A N 1
ATOM 1798 C CA . LEU A 1 234 ? 15.134 -10.754 -4.919 1.00 90.12 234 LEU A CA 1
ATOM 1799 C C . LEU A 1 234 ? 14.520 -12.030 -4.323 1.00 90.12 234 LEU A C 1
ATOM 1801 O O . LEU A 1 234 ? 13.386 -12.358 -4.666 1.00 90.12 234 LEU A O 1
ATOM 1805 N N . ALA A 1 235 ? 15.234 -12.753 -3.451 1.00 91.44 235 ALA A N 1
ATOM 1806 C CA . ALA A 1 235 ? 14.803 -14.068 -2.966 1.00 91.44 235 ALA A CA 1
ATOM 1807 C C . ALA A 1 235 ? 13.423 -13.999 -2.293 1.00 91.44 235 ALA A C 1
ATOM 1809 O O . ALA A 1 235 ? 12.505 -14.701 -2.703 1.00 91.44 235 ALA A O 1
ATOM 1810 N N . GLY A 1 236 ? 13.234 -13.060 -1.360 1.00 89.38 236 GLY A N 1
ATOM 1811 C CA . GLY A 1 236 ? 11.957 -12.903 -0.655 1.00 89.38 236 GLY A CA 1
ATOM 1812 C C . GLY A 1 236 ? 10.781 -12.561 -1.577 1.00 89.38 236 GLY A C 1
ATOM 1813 O O . GLY A 1 236 ? 9.690 -13.094 -1.397 1.00 89.38 236 GLY A O 1
ATOM 1814 N N . ALA A 1 237 ? 10.994 -11.720 -2.596 1.00 88.69 237 ALA A N 1
ATOM 1815 C CA . ALA A 1 237 ? 9.944 -11.362 -3.553 1.00 88.69 237 ALA A CA 1
ATOM 1816 C C . ALA A 1 237 ? 9.558 -12.555 -4.448 1.00 88.69 237 ALA A C 1
ATOM 1818 O O . ALA A 1 237 ? 8.376 -12.801 -4.692 1.00 88.69 237 ALA A O 1
ATOM 1819 N N . LEU A 1 238 ? 10.552 -13.328 -4.900 1.00 92.31 238 LEU A N 1
ATOM 1820 C CA . LEU A 1 238 ? 10.346 -14.531 -5.709 1.00 92.31 238 LEU A CA 1
ATOM 1821 C C . LEU A 1 238 ? 9.680 -15.663 -4.910 1.00 92.31 238 LEU A C 1
ATOM 1823 O O . LEU A 1 238 ? 8.799 -16.338 -5.439 1.00 92.31 238 LEU A O 1
ATOM 1827 N N . GLU A 1 239 ? 10.067 -15.851 -3.647 1.00 92.94 239 GLU A N 1
ATOM 1828 C CA . GLU A 1 239 ? 9.484 -16.846 -2.738 1.00 92.94 239 GLU A CA 1
ATOM 1829 C C . GLU A 1 239 ? 8.036 -16.508 -2.372 1.00 92.94 239 GLU A C 1
ATOM 1831 O O . GLU A 1 239 ? 7.169 -17.383 -2.412 1.00 92.94 239 GLU A O 1
ATOM 1836 N N . ALA A 1 240 ? 7.753 -15.238 -2.065 1.00 88.69 240 ALA A N 1
ATOM 1837 C CA . ALA A 1 240 ? 6.410 -14.781 -1.717 1.00 88.69 240 ALA A CA 1
ATOM 1838 C C . ALA A 1 240 ? 5.426 -14.862 -2.896 1.00 88.69 240 ALA A C 1
ATOM 1840 O O . ALA A 1 240 ? 4.218 -14.953 -2.677 1.00 88.69 240 ALA A O 1
ATOM 1841 N N . ARG A 1 241 ? 5.932 -14.831 -4.142 1.00 90.88 241 ARG A N 1
ATOM 1842 C CA . ARG A 1 241 ? 5.134 -14.775 -5.383 1.00 90.88 241 ARG A CA 1
ATOM 1843 C C . ARG A 1 241 ? 4.143 -13.604 -5.399 1.00 90.88 241 ARG A C 1
ATOM 1845 O O . ARG A 1 241 ? 3.059 -13.692 -5.978 1.00 90.88 241 ARG A O 1
ATOM 1852 N N . THR A 1 242 ? 4.520 -12.504 -4.755 1.00 85.00 242 THR A N 1
ATOM 1853 C CA . THR A 1 242 ? 3.771 -11.246 -4.782 1.00 85.00 242 THR A CA 1
ATOM 1854 C C . THR A 1 242 ? 4.026 -10.540 -6.115 1.00 85.00 242 THR A C 1
ATOM 1856 O O . THR A 1 242 ? 5.162 -10.573 -6.586 1.00 85.00 242 THR A O 1
ATOM 1859 N N . PRO A 1 243 ? 3.027 -9.894 -6.744 1.00 92.62 243 PRO A N 1
ATOM 1860 C CA . PRO A 1 243 ? 3.258 -9.191 -7.998 1.00 92.62 243 PRO A CA 1
ATOM 1861 C C . PRO A 1 243 ? 4.298 -8.064 -7.891 1.00 92.62 243 PRO A C 1
ATOM 1863 O O . PRO A 1 243 ? 4.131 -7.173 -7.059 1.00 92.62 243 PRO A O 1
ATOM 1866 N N . PHE A 1 244 ? 5.329 -8.067 -8.744 1.00 93.75 244 PHE A N 1
ATOM 1867 C CA . PHE A 1 244 ? 6.354 -7.011 -8.777 1.00 93.75 244 PHE A CA 1
ATOM 1868 C C . PHE A 1 244 ? 6.960 -6.783 -10.171 1.00 93.75 244 PHE A C 1
ATOM 1870 O O . PHE A 1 244 ? 6.952 -7.661 -11.034 1.00 93.75 244 PHE A O 1
ATOM 1877 N N . SER A 1 245 ? 7.547 -5.605 -10.391 1.00 93.69 245 SER A N 1
ATOM 1878 C CA . SER A 1 245 ? 8.345 -5.298 -11.583 1.00 93.69 245 SER A CA 1
ATOM 1879 C C . SER A 1 245 ? 9.785 -4.960 -11.208 1.00 93.69 245 SER A C 1
ATOM 1881 O O . SER A 1 245 ? 10.045 -4.265 -10.227 1.00 93.69 245 SER A O 1
ATOM 1883 N N . ILE A 1 246 ? 10.738 -5.405 -12.022 1.00 94.75 246 ILE A N 1
ATOM 1884 C CA . ILE A 1 246 ? 12.153 -5.066 -11.870 1.00 94.75 246 ILE A CA 1
ATOM 1885 C C . ILE A 1 246 ? 12.497 -3.933 -12.830 1.00 94.75 246 ILE A C 1
ATOM 1887 O O . ILE A 1 246 ? 12.346 -4.091 -14.038 1.00 94.75 246 ILE A O 1
ATOM 1891 N N . VAL A 1 247 ? 13.032 -2.828 -12.312 1.00 94.44 247 VAL A N 1
ATOM 1892 C CA . VAL A 1 247 ? 13.685 -1.795 -13.125 1.00 94.44 247 VAL A CA 1
ATOM 1893 C C . VAL A 1 247 ? 15.167 -2.139 -13.235 1.00 94.44 247 VAL A C 1
ATOM 1895 O O . VAL A 1 247 ? 15.902 -2.038 -12.250 1.00 94.44 247 VAL A O 1
ATOM 1898 N N . ALA A 1 248 ? 15.609 -2.554 -14.422 1.00 95.38 248 ALA A N 1
ATOM 1899 C CA . ALA A 1 248 ? 16.976 -3.014 -14.651 1.00 95.38 248 ALA A CA 1
ATOM 1900 C C . ALA A 1 248 ? 17.489 -2.630 -16.046 1.00 95.38 248 ALA A C 1
ATOM 1902 O O . ALA A 1 248 ? 16.787 -2.874 -17.026 1.00 95.38 248 ALA A O 1
ATOM 1903 N N . PRO A 1 249 ? 18.731 -2.129 -16.192 1.00 95.88 249 PRO A N 1
ATOM 1904 C CA . PRO A 1 249 ? 19.414 -2.173 -17.480 1.00 95.88 249 PRO A CA 1
ATOM 1905 C C . PRO A 1 249 ? 19.767 -3.615 -17.857 1.00 95.88 249 PRO A C 1
ATOM 1907 O O . PRO A 1 249 ? 19.953 -4.473 -16.989 1.00 95.88 249 PRO A O 1
ATOM 1910 N N . ALA A 1 250 ? 19.952 -3.887 -19.150 1.00 97.31 250 ALA A N 1
ATOM 1911 C CA . ALA A 1 250 ? 20.137 -5.265 -19.607 1.00 97.31 250 ALA A CA 1
ATOM 1912 C C . ALA A 1 250 ? 21.399 -5.918 -19.016 1.00 97.31 250 ALA A C 1
ATOM 1914 O O . ALA A 1 250 ? 21.394 -7.106 -18.700 1.00 97.31 250 ALA A O 1
ATOM 1915 N N . ARG A 1 251 ? 22.462 -5.135 -18.779 1.00 97.44 251 ARG A N 1
ATOM 1916 C CA . ARG A 1 251 ? 23.670 -5.608 -18.088 1.00 97.44 251 ARG A CA 1
ATOM 1917 C C . ARG A 1 251 ? 23.386 -6.121 -16.672 1.00 97.44 251 ARG A C 1
ATOM 1919 O O . ARG A 1 251 ? 24.036 -7.067 -16.235 1.00 97.44 251 ARG A O 1
ATOM 1926 N N . ALA A 1 252 ? 22.438 -5.526 -15.945 1.00 96.75 252 ALA A N 1
ATOM 1927 C CA . ALA A 1 252 ? 22.073 -6.001 -14.610 1.00 96.75 252 ALA A CA 1
ATOM 1928 C C . ALA A 1 252 ? 21.407 -7.382 -14.680 1.00 96.75 252 ALA A C 1
ATOM 1930 O O . ALA A 1 252 ? 21.747 -8.255 -13.888 1.00 96.75 252 ALA A O 1
ATOM 1931 N N . ILE A 1 253 ? 20.548 -7.609 -15.680 1.00 96.94 253 ILE A N 1
ATOM 1932 C CA . ILE A 1 253 ? 19.931 -8.918 -15.940 1.00 96.94 253 ILE A CA 1
ATOM 1933 C C . ILE A 1 253 ? 20.982 -9.969 -16.324 1.00 96.94 253 ILE A C 1
ATOM 1935 O O . ILE A 1 253 ? 20.937 -11.084 -15.812 1.00 96.94 253 ILE A O 1
ATOM 1939 N N . GLU A 1 254 ? 21.956 -9.620 -17.172 1.00 97.12 254 GLU A N 1
ATOM 1940 C CA . GLU A 1 254 ? 23.063 -10.519 -17.542 1.00 97.12 254 GLU A CA 1
ATOM 1941 C C . GLU A 1 254 ? 23.883 -10.944 -16.313 1.00 97.12 254 GLU A C 1
ATOM 1943 O O . GLU A 1 254 ? 24.148 -12.131 -16.113 1.00 97.12 254 GLU A O 1
ATOM 1948 N N . VAL A 1 255 ? 24.243 -9.986 -15.453 1.00 96.94 255 VAL A N 1
ATOM 1949 C CA . VAL A 1 255 ? 25.001 -10.254 -14.222 1.00 96.94 255 VAL A CA 1
ATOM 1950 C C . VAL A 1 255 ? 24.177 -11.061 -13.218 1.00 96.94 255 VAL A C 1
ATOM 1952 O O . VAL A 1 255 ? 24.707 -12.003 -12.629 1.00 96.94 255 VAL A O 1
ATOM 1955 N N . PHE A 1 256 ? 22.897 -10.731 -13.042 1.00 96.31 256 PHE A N 1
ATOM 1956 C CA . PHE A 1 256 ? 21.978 -11.464 -12.173 1.00 96.31 256 PHE A CA 1
ATOM 1957 C C . PHE A 1 256 ? 21.827 -12.920 -12.622 1.00 96.31 256 PHE A C 1
ATOM 1959 O O . PHE A 1 256 ? 22.052 -13.829 -11.830 1.00 96.31 256 PHE A O 1
ATOM 1966 N N . ALA A 1 257 ? 21.568 -13.160 -13.910 1.00 95.88 257 ALA A N 1
ATOM 1967 C CA . ALA A 1 257 ? 21.432 -14.510 -14.450 1.00 95.88 257 ALA A CA 1
ATOM 1968 C C . ALA A 1 257 ? 22.718 -15.344 -14.329 1.00 95.88 257 ALA A C 1
ATOM 1970 O O . ALA A 1 257 ? 22.645 -16.562 -14.168 1.00 95.88 257 ALA A O 1
ATOM 1971 N N . ALA A 1 258 ? 23.891 -14.706 -14.399 1.00 95.75 258 ALA A N 1
ATOM 1972 C CA . ALA A 1 258 ? 25.174 -15.381 -14.220 1.00 95.75 258 ALA A CA 1
ATOM 1973 C C . ALA A 1 258 ? 25.480 -15.718 -12.751 1.00 95.75 258 ALA A C 1
ATOM 1975 O O . ALA A 1 258 ? 26.099 -16.745 -12.479 1.00 95.75 258 ALA A O 1
ATOM 1976 N N . ARG A 1 259 ? 25.084 -14.854 -11.807 1.00 95.62 259 ARG A N 1
ATOM 1977 C CA . ARG A 1 259 ? 25.346 -15.036 -10.369 1.00 95.62 259 ARG A CA 1
ATOM 1978 C C . ARG A 1 259 ? 24.318 -15.931 -9.685 1.00 95.62 259 ARG A C 1
ATOM 1980 O O . ARG A 1 259 ? 24.685 -16.688 -8.795 1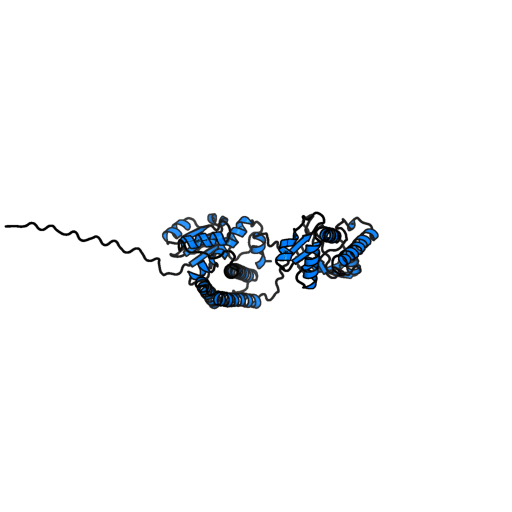.00 95.62 259 ARG A O 1
ATOM 1987 N N . GLU A 1 260 ? 23.057 -15.835 -10.094 1.00 95.44 260 GLU A N 1
ATOM 1988 C CA . GLU A 1 260 ? 21.911 -16.461 -9.432 1.00 95.44 260 GLU A CA 1
ATOM 1989 C C . GLU A 1 260 ? 21.021 -17.190 -10.455 1.00 95.44 260 GLU A C 1
ATOM 1991 O O . GLU A 1 260 ? 19.883 -16.787 -10.710 1.00 95.44 260 GLU A O 1
ATOM 1996 N N . PRO A 1 261 ? 21.522 -18.273 -11.080 1.00 95.56 261 PRO A N 1
ATOM 1997 C CA . PRO A 1 261 ? 20.815 -18.948 -12.168 1.00 95.56 261 PRO A CA 1
ATOM 1998 C C . PRO A 1 261 ? 19.455 -19.524 -11.742 1.00 95.56 261 PRO A C 1
ATOM 2000 O O . PRO A 1 261 ? 18.526 -19.547 -12.551 1.00 95.56 261 PRO A O 1
ATOM 2003 N N . GLU A 1 262 ? 19.322 -19.950 -10.482 1.00 95.38 262 GLU A N 1
ATOM 2004 C CA . GLU A 1 262 ? 18.069 -20.468 -9.914 1.00 95.38 262 GLU A CA 1
ATOM 2005 C C . GLU A 1 262 ? 17.017 -19.359 -9.761 1.00 95.38 262 GLU A C 1
ATOM 2007 O O . GLU A 1 262 ? 15.913 -19.489 -10.292 1.00 95.38 262 GLU A O 1
ATOM 2012 N N . HIS A 1 263 ? 17.370 -18.222 -9.149 1.00 95.00 263 HIS A N 1
ATOM 2013 C CA . HIS A 1 263 ? 16.474 -17.062 -9.054 1.00 95.00 263 HIS A CA 1
ATOM 2014 C C . HIS A 1 263 ? 16.124 -16.487 -10.430 1.00 95.00 263 HIS A C 1
ATOM 2016 O O . HIS A 1 263 ? 14.989 -16.073 -10.656 1.00 95.00 263 HIS A O 1
ATOM 2022 N N . ALA A 1 264 ? 17.054 -16.509 -11.388 1.00 95.25 264 ALA A N 1
ATOM 2023 C CA . ALA A 1 264 ? 16.762 -16.108 -12.759 1.00 95.25 264 ALA A CA 1
ATOM 2024 C C . ALA A 1 264 ? 15.762 -17.050 -13.445 1.00 95.25 264 ALA A C 1
ATOM 2026 O O . ALA A 1 264 ? 14.913 -16.587 -14.205 1.00 95.25 264 ALA A O 1
ATOM 2027 N N . ALA A 1 265 ? 15.823 -18.359 -13.178 1.00 95.81 265 ALA A N 1
ATOM 2028 C CA . ALA A 1 265 ? 14.811 -19.300 -13.655 1.00 95.81 265 ALA A CA 1
ATOM 2029 C C . ALA A 1 265 ? 13.440 -19.038 -13.014 1.00 95.81 265 ALA A C 1
ATOM 2031 O O . ALA A 1 265 ? 12.440 -19.001 -13.731 1.00 95.81 265 ALA A O 1
ATOM 2032 N N . ALA A 1 266 ? 13.403 -18.775 -11.704 1.00 95.44 266 ALA A N 1
ATOM 2033 C CA . ALA A 1 266 ? 12.179 -18.405 -10.995 1.00 95.44 266 ALA A CA 1
ATOM 2034 C C . ALA A 1 266 ? 11.573 -17.095 -11.529 1.00 95.44 266 ALA A C 1
ATOM 2036 O O . ALA A 1 266 ? 10.366 -17.020 -11.742 1.00 95.44 266 ALA A O 1
ATOM 2037 N N . LEU A 1 267 ? 12.402 -16.089 -11.829 1.00 95.44 267 LEU A N 1
ATOM 2038 C CA . LEU A 1 267 ? 11.958 -14.839 -12.446 1.00 95.44 267 LEU A CA 1
ATOM 2039 C C . LEU A 1 267 ? 11.317 -15.085 -13.817 1.00 95.44 267 LEU A C 1
ATOM 2041 O O . LEU A 1 267 ? 10.230 -14.580 -14.083 1.00 95.44 267 LEU A O 1
ATOM 2045 N N . ARG A 1 268 ? 11.948 -15.889 -14.683 1.00 96.19 268 ARG A N 1
ATOM 2046 C CA . ARG A 1 268 ? 11.369 -16.243 -15.992 1.00 96.19 268 ARG A CA 1
ATOM 2047 C C . ARG A 1 268 ? 10.032 -16.963 -15.848 1.00 96.19 268 ARG A C 1
ATOM 2049 O O . ARG A 1 268 ? 9.087 -16.657 -16.572 1.00 96.19 268 ARG A O 1
ATOM 2056 N N . GLN A 1 269 ? 9.927 -17.874 -14.883 1.00 95.56 269 GLN A N 1
ATOM 2057 C CA . GLN A 1 269 ? 8.659 -18.514 -14.553 1.00 95.56 269 GLN A CA 1
ATOM 2058 C C . GLN A 1 269 ? 7.614 -17.484 -14.100 1.00 95.56 269 GLN A C 1
ATOM 2060 O O . GLN A 1 269 ? 6.497 -17.504 -14.610 1.00 95.56 269 GLN A O 1
ATOM 2065 N N . GLY A 1 270 ? 7.976 -16.545 -13.223 1.00 95.38 270 GLY A N 1
ATOM 2066 C CA . GLY A 1 270 ? 7.064 -15.499 -12.759 1.00 95.38 270 GLY A CA 1
ATOM 2067 C C . GLY A 1 270 ? 6.581 -14.560 -13.862 1.00 95.38 270 GLY A C 1
ATOM 2068 O O . GLY A 1 270 ? 5.408 -14.190 -13.894 1.00 95.38 270 GLY A O 1
ATOM 2069 N N . ILE A 1 271 ? 7.452 -14.262 -14.827 1.00 95.50 271 ILE A N 1
ATOM 2070 C CA . ILE A 1 271 ? 7.121 -13.509 -16.043 1.00 95.50 271 ILE A CA 1
ATOM 2071 C C . ILE A 1 271 ? 6.153 -14.287 -16.945 1.00 95.50 271 ILE A C 1
ATOM 2073 O O . ILE A 1 271 ? 5.248 -13.708 -17.554 1.00 95.50 271 ILE A O 1
ATOM 2077 N N . ASN A 1 272 ? 6.318 -15.607 -17.046 1.00 94.44 272 ASN A N 1
ATOM 2078 C CA . ASN A 1 272 ? 5.413 -16.460 -17.816 1.00 94.44 272 ASN A CA 1
ATOM 2079 C C . ASN A 1 272 ? 4.040 -16.616 -17.151 1.00 94.44 272 ASN A C 1
ATOM 2081 O O . ASN A 1 272 ? 3.031 -16.667 -17.849 1.00 94.44 272 ASN A O 1
ATOM 2085 N N . GLU A 1 273 ? 4.002 -16.646 -15.823 1.00 95.06 273 GLU A N 1
ATOM 2086 C CA . GLU A 1 273 ? 2.776 -16.726 -15.025 1.00 95.06 273 GLU A CA 1
ATOM 2087 C C . GLU A 1 273 ? 2.084 -15.362 -14.839 1.00 95.06 273 GLU A C 1
ATOM 2089 O O . GLU A 1 273 ? 0.928 -15.319 -14.426 1.00 95.06 273 GLU A O 1
ATOM 2094 N N . GLY A 1 274 ? 2.760 -14.259 -15.177 1.00 93.19 274 GLY A N 1
ATOM 2095 C CA . GLY A 1 274 ? 2.186 -12.912 -15.217 1.00 93.19 274 GLY A CA 1
ATOM 2096 C C . GLY A 1 274 ? 2.188 -12.155 -13.888 1.00 93.19 274 GLY A C 1
ATOM 2097 O O . GLY A 1 274 ? 1.484 -11.155 -13.774 1.00 93.19 274 GLY A O 1
ATOM 2098 N N . TRP A 1 275 ? 2.953 -12.604 -12.889 1.00 93.75 275 TRP A N 1
ATOM 2099 C CA . TRP A 1 275 ? 3.105 -11.891 -11.612 1.00 93.75 275 TRP A CA 1
ATOM 2100 C C . TRP A 1 275 ? 4.458 -11.180 -11.471 1.00 93.75 275 TRP A C 1
ATOM 2102 O O . TRP A 1 275 ? 4.600 -10.330 -10.604 1.00 93.75 275 TRP A O 1
ATOM 2112 N N . ALA A 1 276 ? 5.437 -11.455 -12.333 1.00 95.19 276 ALA A N 1
ATOM 2113 C CA . ALA A 1 276 ? 6.673 -10.676 -12.399 1.00 95.19 276 ALA A CA 1
ATOM 2114 C C . ALA A 1 276 ? 6.828 -10.009 -13.771 1.00 95.19 276 ALA A C 1
ATOM 2116 O O . ALA A 1 276 ? 6.370 -10.547 -14.777 1.00 95.19 276 ALA A O 1
ATOM 2117 N N . ASP A 1 277 ? 7.508 -8.866 -13.832 1.00 95.38 277 ASP A N 1
ATOM 2118 C CA . ASP A 1 277 ? 7.897 -8.248 -15.104 1.00 95.38 277 ASP A CA 1
ATOM 2119 C C . ASP A 1 277 ? 9.269 -7.568 -15.015 1.00 95.38 277 ASP A C 1
ATOM 2121 O O . ASP A 1 277 ? 9.736 -7.212 -13.932 1.00 95.38 277 ASP A O 1
ATOM 2125 N N . VAL A 1 278 ? 9.925 -7.377 -16.159 1.00 95.94 278 VAL A N 1
ATOM 2126 C CA . VAL A 1 278 ? 11.182 -6.628 -16.270 1.00 95.94 278 VAL A CA 1
ATOM 2127 C C . VAL A 1 278 ? 10.950 -5.421 -17.160 1.00 95.94 278 VAL A C 1
ATOM 2129 O O . VAL A 1 278 ? 10.559 -5.547 -18.316 1.00 95.94 278 VAL A O 1
ATOM 2132 N N . VAL A 1 279 ? 11.264 -4.246 -16.628 1.00 95.62 279 VAL A N 1
ATOM 2133 C CA . VAL A 1 279 ? 11.228 -2.971 -17.338 1.00 95.62 279 VAL A CA 1
ATOM 2134 C C . VAL A 1 279 ? 12.638 -2.391 -17.402 1.00 95.62 279 VAL A C 1
ATOM 2136 O O . VAL A 1 279 ? 13.440 -2.534 -16.478 1.00 95.62 279 VAL A O 1
ATOM 2139 N N . GLY A 1 280 ? 12.974 -1.750 -18.513 1.00 94.56 280 GLY A N 1
ATOM 2140 C CA . GLY A 1 280 ? 14.358 -1.373 -18.780 1.00 94.56 280 GLY A CA 1
ATOM 2141 C C . GLY A 1 280 ? 14.509 -0.670 -20.115 1.00 94.56 280 GLY A C 1
ATOM 2142 O O . GLY A 1 280 ? 13.537 -0.198 -20.687 1.00 94.56 280 GLY A O 1
ATOM 2143 N N . GLY A 1 281 ? 15.725 -0.586 -20.644 1.00 92.88 281 GLY A N 1
ATOM 2144 C CA . GLY A 1 281 ? 15.949 0.062 -21.937 1.00 92.88 281 GLY A CA 1
ATOM 2145 C C . GLY A 1 281 ? 17.276 -0.323 -22.563 1.00 92.88 281 GLY A C 1
ATOM 2146 O O . GLY A 1 281 ? 17.424 -1.388 -23.161 1.00 92.88 281 GLY A O 1
ATOM 2147 N N . ALA A 1 282 ? 18.249 0.562 -22.408 1.00 94.88 282 ALA A N 1
ATOM 2148 C CA . ALA A 1 282 ? 19.615 0.368 -22.858 1.00 94.88 282 ALA A CA 1
ATOM 2149 C C . ALA A 1 282 ? 20.318 -0.823 -22.174 1.00 94.88 282 ALA A C 1
ATOM 2151 O O . ALA A 1 282 ? 19.898 -1.325 -21.125 1.00 94.88 282 ALA A O 1
ATOM 2152 N N . TYR A 1 283 ? 21.429 -1.260 -22.771 1.00 96.94 283 TYR A N 1
ATOM 2153 C CA . TYR A 1 283 ? 22.329 -2.235 -22.160 1.00 96.94 283 TYR A CA 1
ATOM 2154 C C . TYR A 1 283 ? 22.940 -1.704 -20.853 1.00 96.94 283 TYR A C 1
ATOM 2156 O O . TYR A 1 283 ? 22.946 -2.419 -19.852 1.00 96.94 283 TYR A O 1
ATOM 2164 N N . GLU A 1 284 ? 23.365 -0.440 -20.839 1.00 93.94 284 GLU A N 1
ATOM 2165 C CA . GLU A 1 284 ? 23.783 0.301 -19.646 1.00 93.94 284 GLU A CA 1
ATOM 2166 C C . GLU A 1 284 ? 23.077 1.657 -19.552 1.00 93.94 284 GLU A C 1
ATOM 2168 O O . GLU A 1 284 ? 22.769 2.288 -20.562 1.00 93.94 284 GLU A O 1
ATOM 2173 N N . GLU A 1 285 ? 22.882 2.158 -18.330 1.00 90.69 285 GLU A N 1
ATOM 2174 C CA . GLU A 1 285 ? 22.324 3.494 -18.093 1.00 90.69 285 GLU A CA 1
ATOM 2175 C C . GLU A 1 285 ? 23.398 4.587 -18.160 1.00 90.69 285 GLU A C 1
ATOM 2177 O O . GLU A 1 285 ? 23.737 5.230 -17.164 1.00 90.69 285 GLU A O 1
ATOM 2182 N N . VAL A 1 286 ? 23.937 4.788 -19.357 1.00 89.62 286 VAL A N 1
ATOM 2183 C CA . VAL A 1 286 ? 24.892 5.860 -19.664 1.00 89.62 286 VAL A CA 1
ATOM 2184 C C . VAL A 1 286 ? 24.183 7.197 -19.908 1.00 89.62 286 VAL A C 1
ATOM 2186 O O . VAL A 1 286 ? 22.965 7.240 -20.129 1.00 89.62 286 VAL A O 1
ATOM 2189 N N . ASP A 1 287 ? 24.956 8.285 -19.903 1.00 89.38 287 ASP A N 1
ATOM 2190 C CA . ASP A 1 287 ? 24.491 9.640 -20.219 1.00 89.38 287 ASP A CA 1
ATOM 2191 C C . ASP A 1 287 ? 24.250 9.786 -21.737 1.00 89.38 287 ASP A C 1
ATOM 2193 O O . ASP A 1 287 ? 24.984 10.467 -22.451 1.00 89.38 287 ASP A O 1
ATOM 2197 N N . GLU A 1 288 ? 23.217 9.103 -22.243 1.00 90.88 288 GLU A N 1
ATOM 2198 C CA . GLU A 1 288 ? 22.856 9.018 -23.668 1.00 90.88 288 GLU A CA 1
ATOM 2199 C C . GLU A 1 288 ? 22.821 10.360 -24.414 1.00 90.88 288 GLU A C 1
ATOM 2201 O O . GLU A 1 288 ? 23.330 10.393 -25.534 1.00 90.88 288 GLU A O 1
ATOM 2206 N N . PRO A 1 289 ? 22.315 11.477 -23.843 1.00 87.81 289 PRO A N 1
ATOM 2207 C CA . PRO A 1 289 ? 22.320 12.769 -24.534 1.00 87.81 289 PRO A CA 1
ATOM 2208 C C . PRO A 1 289 ? 23.715 13.292 -24.906 1.00 87.81 289 PRO A C 1
ATOM 2210 O O . PRO A 1 289 ? 23.826 14.177 -25.750 1.00 87.81 289 PRO A O 1
ATOM 2213 N N . LEU A 1 290 ? 24.773 12.777 -24.271 1.00 91.50 290 LEU A N 1
ATOM 2214 C CA . LEU A 1 290 ? 26.162 13.153 -24.543 1.00 91.50 290 LEU A CA 1
ATOM 2215 C C . LEU A 1 290 ? 26.836 12.234 -25.571 1.00 91.50 290 LEU A C 1
ATOM 2217 O O . LEU A 1 290 ? 27.988 12.465 -25.942 1.00 91.50 290 LEU A O 1
ATOM 2221 N N . LEU A 1 291 ? 26.150 11.180 -26.018 1.00 93.00 291 LEU A N 1
ATOM 2222 C CA . LEU A 1 291 ? 26.704 10.181 -26.921 1.00 93.00 291 LEU A CA 1
ATOM 2223 C C . LEU A 1 291 ? 26.325 10.452 -28.384 1.00 93.00 291 LEU A C 1
ATOM 2225 O O . LEU A 1 291 ? 25.243 10.965 -28.672 1.00 93.00 291 LEU A O 1
ATOM 2229 N N . PRO A 1 292 ? 27.172 10.037 -29.345 1.00 95.38 292 PRO A N 1
ATOM 2230 C CA . PRO A 1 292 ? 26.768 9.956 -30.742 1.00 95.38 292 PRO A CA 1
ATOM 2231 C C . PRO A 1 292 ? 25.571 9.015 -30.922 1.00 95.38 292 PRO A C 1
ATOM 2233 O O . PRO A 1 292 ? 25.483 7.982 -30.254 1.00 95.38 292 PRO A O 1
ATOM 2236 N N . LEU A 1 293 ? 24.696 9.319 -31.886 1.00 93.56 293 LEU A N 1
ATOM 2237 C CA . LEU A 1 293 ? 23.483 8.536 -32.157 1.00 93.56 293 LEU A CA 1
ATOM 2238 C C . LEU A 1 293 ? 23.766 7.038 -32.348 1.00 93.56 293 LEU A C 1
ATOM 2240 O O . LEU A 1 293 ? 23.035 6.208 -31.817 1.00 93.56 293 LEU A O 1
ATOM 2244 N N . GLU A 1 294 ? 24.842 6.675 -33.049 1.00 96.25 294 GLU A N 1
ATOM 2245 C CA . GLU A 1 294 ? 25.212 5.268 -33.256 1.00 96.25 294 GLU A CA 1
ATOM 2246 C C . GLU A 1 294 ? 25.503 4.530 -31.942 1.00 96.25 294 GLU A C 1
ATOM 2248 O O . GLU A 1 294 ? 25.132 3.366 -31.794 1.00 96.25 294 GLU A O 1
ATOM 2253 N N . SER A 1 295 ? 26.098 5.208 -30.957 1.00 96.44 295 SER A N 1
ATOM 2254 C CA . SER A 1 295 ? 26.331 4.638 -29.627 1.00 96.44 295 SER A CA 1
ATOM 2255 C C . SER A 1 295 ? 25.018 4.429 -28.873 1.00 96.44 295 SER A C 1
ATOM 2257 O O . SER A 1 295 ? 24.850 3.397 -28.228 1.00 96.44 295 SER A O 1
ATOM 2259 N N . ILE A 1 296 ? 24.064 5.358 -28.996 1.00 95.50 296 ILE A N 1
ATOM 2260 C CA . ILE A 1 296 ? 22.717 5.205 -28.427 1.00 95.50 296 ILE A CA 1
ATOM 2261 C C . ILE A 1 296 ? 22.016 4.001 -29.074 1.00 95.50 296 ILE A C 1
ATOM 2263 O O . ILE A 1 296 ? 21.544 3.101 -28.384 1.00 95.50 296 ILE A O 1
ATOM 2267 N N . LEU A 1 297 ? 22.004 3.920 -30.408 1.00 96.19 297 LEU A N 1
ATOM 2268 C CA . LEU A 1 297 ? 21.395 2.799 -31.132 1.00 96.19 297 LEU A CA 1
ATOM 2269 C C . LEU A 1 297 ? 22.054 1.458 -30.782 1.00 96.19 297 LEU A C 1
ATOM 2271 O O . LEU A 1 297 ? 21.366 0.439 -30.695 1.00 96.19 297 LEU A O 1
ATOM 2275 N N . TRP A 1 298 ? 23.371 1.447 -30.567 1.00 97.12 298 TRP A N 1
ATOM 2276 C CA . TRP A 1 298 ? 24.090 0.266 -30.101 1.00 97.12 298 TRP A CA 1
ATOM 2277 C C . TRP A 1 298 ? 23.628 -0.167 -28.706 1.00 97.12 298 TRP A C 1
ATOM 2279 O O . TRP A 1 298 ? 23.348 -1.350 -28.521 1.00 97.12 298 TRP A O 1
ATOM 2289 N N . GLN A 1 299 ? 23.478 0.768 -27.759 1.00 96.81 299 GLN A N 1
ATOM 2290 C CA . GLN A 1 299 ? 23.011 0.480 -26.397 1.00 96.81 299 GLN A CA 1
ATOM 2291 C C . GLN A 1 299 ? 21.645 -0.217 -26.397 1.00 96.81 299 GLN A C 1
ATOM 2293 O O . GLN A 1 299 ? 21.476 -1.236 -25.728 1.00 96.81 299 GLN A O 1
ATOM 2298 N N . PHE A 1 300 ? 20.687 0.274 -27.186 1.00 96.81 300 PHE A N 1
ATOM 2299 C CA . PHE A 1 300 ? 19.359 -0.339 -27.291 1.00 96.81 300 PHE A CA 1
ATOM 2300 C C . PHE A 1 300 ? 19.372 -1.681 -28.031 1.00 96.81 300 PHE A C 1
ATOM 2302 O O . PHE A 1 300 ? 18.725 -2.633 -27.592 1.00 96.81 300 PHE A O 1
ATOM 2309 N N . ARG A 1 301 ? 20.140 -1.800 -29.124 1.00 97.19 301 ARG A N 1
ATOM 2310 C CA . ARG A 1 301 ? 20.278 -3.070 -29.856 1.00 97.19 301 ARG A CA 1
ATOM 2311 C C . ARG A 1 301 ? 20.862 -4.152 -28.956 1.00 97.19 301 ARG A C 1
ATOM 2313 O O . ARG A 1 301 ? 20.283 -5.231 -28.835 1.00 97.19 301 ARG A O 1
ATOM 2320 N N . LYS A 1 302 ? 21.982 -3.835 -28.302 1.00 97.81 302 LYS A N 1
ATOM 2321 C CA . LYS A 1 302 ? 22.668 -4.742 -27.388 1.00 97.81 302 LYS A CA 1
ATOM 2322 C C . LYS A 1 302 ? 21.789 -5.080 -26.186 1.00 97.81 302 LYS A C 1
ATOM 2324 O O . LYS A 1 302 ? 21.739 -6.241 -25.794 1.00 97.81 302 LYS A O 1
ATOM 2329 N N . GLY A 1 303 ? 21.066 -4.097 -25.646 1.00 97.25 303 GLY A N 1
ATOM 2330 C CA . GLY A 1 303 ? 20.121 -4.298 -24.550 1.00 97.25 303 GLY A CA 1
ATOM 2331 C C . GLY A 1 303 ? 19.035 -5.308 -24.914 1.00 97.25 303 GLY A C 1
ATOM 2332 O O . GLY A 1 303 ? 18.872 -6.309 -24.223 1.00 97.25 303 GLY A O 1
ATOM 2333 N N . GLY A 1 304 ? 18.375 -5.118 -26.060 1.00 96.88 304 GLY A N 1
ATOM 2334 C CA . GLY A 1 304 ? 17.356 -6.045 -26.560 1.00 96.88 304 GLY A CA 1
ATOM 2335 C C . GLY A 1 304 ? 17.873 -7.468 -26.801 1.00 96.88 304 GLY A C 1
ATOM 2336 O O . GLY A 1 304 ? 17.178 -8.432 -26.495 1.00 96.88 304 GLY A O 1
ATOM 2337 N N . GLU A 1 305 ? 19.097 -7.626 -27.318 1.00 97.31 305 GLU A N 1
ATOM 2338 C CA . GLU A 1 305 ? 19.735 -8.947 -27.463 1.00 97.31 305 GLU A CA 1
ATOM 2339 C C . GLU A 1 305 ? 19.960 -9.641 -26.114 1.00 97.31 305 GLU A C 1
ATOM 2341 O O . GLU A 1 305 ? 19.750 -10.848 -26.000 1.00 97.31 305 GLU A O 1
ATOM 2346 N N . VAL A 1 306 ? 20.392 -8.885 -25.103 1.00 97.81 306 VAL A N 1
ATOM 2347 C CA . VAL A 1 306 ? 20.655 -9.405 -23.758 1.00 97.81 306 VAL A CA 1
ATOM 2348 C C . VAL A 1 306 ? 19.352 -9.772 -23.048 1.00 97.81 306 VAL A C 1
ATOM 2350 O O . VAL A 1 306 ? 19.272 -10.868 -22.500 1.00 97.81 306 VAL A O 1
ATOM 2353 N N . TYR A 1 307 ? 18.311 -8.935 -23.119 1.00 97.31 307 TYR A N 1
ATOM 2354 C CA . TYR A 1 307 ? 17.003 -9.289 -22.558 1.00 97.31 307 TYR A CA 1
ATOM 2355 C C . TYR A 1 307 ? 16.465 -10.584 -23.159 1.00 97.31 307 TYR A C 1
ATOM 2357 O O . TYR A 1 307 ? 16.172 -11.509 -22.409 1.00 97.31 307 TYR A O 1
ATOM 2365 N N . ARG A 1 308 ? 16.429 -10.702 -24.494 1.00 96.44 308 ARG A N 1
ATOM 2366 C CA . ARG A 1 308 ? 15.952 -11.925 -25.159 1.00 96.44 308 ARG A CA 1
ATOM 2367 C C . ARG A 1 308 ? 16.733 -13.159 -24.715 1.00 96.44 308 ARG A C 1
ATOM 2369 O O . ARG A 1 308 ? 16.139 -14.164 -24.345 1.00 96.44 308 ARG A O 1
ATOM 2376 N N . ARG A 1 309 ? 18.063 -13.059 -24.649 1.00 96.94 309 ARG A N 1
ATOM 2377 C CA . ARG A 1 309 ? 18.919 -14.167 -24.203 1.00 96.94 309 ARG A CA 1
ATOM 2378 C C . ARG A 1 309 ? 18.589 -14.659 -22.791 1.00 96.94 309 ARG A C 1
ATOM 2380 O O . ARG A 1 309 ? 18.698 -15.854 -22.539 1.00 96.94 309 ARG A O 1
ATOM 2387 N N . HIS A 1 310 ? 18.263 -13.756 -21.868 1.00 96.56 310 HIS A N 1
ATOM 2388 C CA . HIS A 1 310 ? 18.116 -14.085 -20.447 1.00 96.56 310 HIS A CA 1
ATOM 2389 C C . HIS A 1 310 ? 16.663 -14.183 -19.964 1.00 96.56 310 HIS A C 1
ATOM 2391 O O . HIS A 1 310 ? 16.456 -14.612 -18.830 1.00 96.56 310 HIS A O 1
ATOM 2397 N N . LEU A 1 311 ? 15.680 -13.824 -20.799 1.00 95.12 311 LEU A N 1
ATOM 2398 C CA . LEU A 1 311 ? 14.247 -13.772 -20.475 1.00 95.12 311 LEU A CA 1
ATOM 2399 C C . LEU A 1 311 ? 13.388 -14.585 -21.470 1.00 95.12 311 LEU A C 1
ATOM 2401 O O . LEU A 1 311 ? 12.313 -14.140 -21.863 1.00 95.12 311 LEU A O 1
ATOM 2405 N N . ASP A 1 312 ? 13.862 -15.761 -21.894 1.00 93.31 312 ASP A N 1
ATOM 2406 C CA . ASP A 1 312 ? 13.156 -16.685 -22.808 1.00 93.31 312 ASP A CA 1
ATOM 2407 C C . ASP A 1 312 ? 12.697 -16.031 -24.129 1.00 93.31 312 ASP A C 1
ATOM 2409 O O . ASP A 1 312 ? 11.533 -16.110 -24.520 1.00 93.31 312 ASP A O 1
ATOM 2413 N N . ASP A 1 313 ? 13.618 -15.342 -24.809 1.00 92.50 313 ASP A N 1
ATOM 2414 C CA . ASP A 1 313 ? 13.407 -14.643 -26.086 1.00 92.50 313 ASP A CA 1
ATOM 2415 C C . ASP A 1 313 ? 12.317 -13.553 -26.068 1.00 92.50 313 ASP A C 1
ATOM 2417 O O . ASP A 1 313 ? 11.926 -13.029 -27.118 1.00 92.50 313 ASP A O 1
ATOM 2421 N N . ARG A 1 314 ? 11.871 -13.128 -24.879 1.00 89.12 314 ARG A N 1
ATOM 2422 C CA . ARG A 1 314 ? 10.925 -12.018 -24.721 1.00 89.12 314 ARG A CA 1
ATOM 2423 C C . ARG A 1 314 ? 11.575 -10.662 -24.983 1.00 89.12 314 ARG A C 1
ATOM 2425 O O . ARG A 1 314 ? 12.740 -10.420 -24.663 1.00 89.12 314 ARG A O 1
ATOM 2432 N N . ASN A 1 315 ? 10.778 -9.745 -25.529 1.00 92.19 315 ASN A N 1
ATOM 2433 C CA . ASN A 1 315 ? 11.136 -8.333 -25.615 1.00 92.19 315 ASN A CA 1
ATOM 2434 C C . ASN A 1 315 ? 10.596 -7.593 -24.389 1.00 92.19 315 ASN A C 1
ATOM 2436 O O . ASN A 1 315 ? 9.446 -7.787 -24.006 1.00 92.19 315 ASN A O 1
ATOM 2440 N N . VAL A 1 316 ? 11.411 -6.707 -23.822 1.00 95.56 316 VAL A N 1
ATOM 2441 C CA . VAL A 1 316 ? 10.950 -5.740 -22.822 1.00 95.56 316 VAL A CA 1
ATOM 2442 C C . VAL A 1 316 ? 10.140 -4.657 -23.537 1.00 95.56 316 VAL A C 1
ATOM 2444 O O . VAL A 1 316 ? 10.645 -4.022 -24.461 1.00 95.56 316 VAL A O 1
ATOM 2447 N N . GLU A 1 317 ? 8.888 -4.448 -23.123 1.00 95.75 317 GLU A N 1
ATOM 2448 C CA . GLU A 1 317 ? 7.969 -3.500 -23.778 1.00 95.75 317 GLU A CA 1
ATOM 2449 C C . GLU A 1 317 ? 7.900 -2.131 -23.085 1.00 95.75 317 GLU A C 1
ATOM 2451 O O . GLU A 1 317 ? 7.406 -1.164 -23.674 1.00 95.75 317 GLU A O 1
ATOM 2456 N N . THR A 1 318 ? 8.410 -2.025 -21.856 1.00 96.38 318 THR A N 1
ATOM 2457 C CA . THR A 1 318 ? 8.325 -0.809 -21.038 1.00 96.38 318 THR A CA 1
ATOM 2458 C C . THR A 1 318 ? 9.700 -0.194 -20.840 1.00 96.38 318 THR A C 1
ATOM 2460 O O . THR A 1 318 ? 10.576 -0.781 -20.201 1.00 96.38 318 THR A O 1
ATOM 2463 N N . LEU A 1 319 ? 9.866 1.018 -21.369 1.00 95.75 319 LEU A N 1
ATOM 2464 C CA . LEU A 1 319 ? 11.058 1.824 -21.185 1.00 95.75 319 LEU A CA 1
ATOM 2465 C C . LEU A 1 319 ? 11.090 2.384 -19.764 1.00 95.75 319 LEU A C 1
ATOM 2467 O O . LEU A 1 319 ? 10.317 3.277 -19.431 1.00 95.75 319 LEU A O 1
ATOM 2471 N N . ALA A 1 320 ? 12.010 1.916 -18.937 1.00 93.69 320 ALA A N 1
ATOM 2472 C CA . ALA A 1 320 ? 12.208 2.453 -17.597 1.00 93.69 320 ALA A CA 1
ATOM 2473 C C . ALA A 1 320 ? 13.694 2.540 -17.280 1.00 93.69 320 ALA A C 1
ATOM 2475 O O . ALA A 1 320 ? 14.504 1.786 -17.823 1.00 93.69 320 ALA A O 1
ATOM 2476 N N . ARG A 1 321 ? 14.050 3.494 -16.422 1.00 90.56 321 ARG A N 1
ATOM 2477 C CA . ARG A 1 321 ? 15.432 3.732 -16.020 1.00 90.56 321 ARG A CA 1
ATOM 2478 C C . ARG A 1 321 ? 15.500 4.174 -14.570 1.00 90.56 321 ARG A C 1
ATOM 2480 O O . ARG A 1 321 ? 14.635 4.907 -14.097 1.00 90.56 321 ARG A O 1
ATOM 2487 N N . ARG A 1 322 ? 16.562 3.775 -13.881 1.00 88.88 322 ARG A N 1
ATOM 2488 C CA . ARG A 1 322 ? 16.894 4.255 -12.542 1.00 88.88 322 ARG A CA 1
ATOM 2489 C C . ARG A 1 322 ? 17.570 5.623 -12.621 1.00 88.88 322 ARG A C 1
ATOM 2491 O O . ARG A 1 322 ? 17.097 6.572 -11.999 1.00 88.88 322 ARG A O 1
ATOM 2498 N N . ARG A 1 323 ? 18.650 5.746 -13.399 1.00 87.12 323 ARG A N 1
ATOM 2499 C CA . ARG A 1 323 ? 19.388 7.004 -13.605 1.00 87.12 323 ARG A CA 1
ATOM 2500 C C . ARG A 1 323 ? 18.695 7.903 -14.625 1.00 87.12 323 ARG A C 1
ATOM 2502 O O . ARG A 1 323 ? 18.161 7.426 -15.630 1.00 87.12 323 ARG A O 1
ATOM 2509 N N . PHE A 1 324 ? 18.774 9.215 -14.399 1.00 81.31 324 PHE A N 1
ATOM 2510 C CA . PHE A 1 324 ? 18.247 10.206 -15.333 1.00 81.31 324 PHE A CA 1
ATOM 2511 C C . PHE A 1 324 ? 18.894 10.083 -16.720 1.00 81.31 324 PHE A C 1
ATOM 2513 O O . PHE A 1 324 ? 20.105 9.938 -16.849 1.00 81.31 324 PHE A O 1
ATOM 2520 N N . GLY A 1 325 ? 18.067 10.156 -17.759 1.00 84.12 325 GLY A N 1
ATOM 2521 C CA . GLY A 1 325 ? 18.489 10.006 -19.152 1.00 84.12 325 GLY A CA 1
ATOM 2522 C C . GLY A 1 325 ? 17.351 10.298 -20.123 1.00 84.12 325 GLY A C 1
ATOM 2523 O O . GLY A 1 325 ? 17.199 9.603 -21.121 1.00 84.12 325 GLY A O 1
ATOM 2524 N N . LEU A 1 326 ? 16.503 11.276 -19.791 1.00 87.19 326 LEU A N 1
ATOM 2525 C CA . LEU A 1 326 ? 15.312 11.625 -20.567 1.00 87.19 326 LEU A CA 1
ATOM 2526 C C . LEU A 1 326 ? 15.657 12.740 -21.566 1.00 87.19 326 LEU A C 1
ATOM 2528 O O . LEU A 1 326 ? 16.194 13.777 -21.178 1.00 87.19 326 LEU A O 1
ATOM 2532 N N . TYR A 1 327 ? 15.361 12.528 -22.851 1.00 91.00 327 TYR A N 1
ATOM 2533 C CA . TYR A 1 327 ? 15.622 13.485 -23.934 1.00 91.00 327 TYR A CA 1
ATOM 2534 C C . TYR A 1 327 ? 14.550 13.398 -25.036 1.00 91.00 327 TYR A C 1
ATOM 2536 O O . TYR A 1 327 ? 13.928 12.347 -25.193 1.00 91.00 327 TYR A O 1
ATOM 2544 N N . PRO A 1 328 ? 14.326 14.467 -25.831 1.00 91.75 328 PRO A N 1
ATOM 2545 C CA . PRO A 1 328 ? 13.172 14.556 -26.735 1.00 91.75 328 PRO A CA 1
ATOM 2546 C C . PRO A 1 328 ? 13.050 13.434 -27.775 1.00 91.75 328 PRO A C 1
ATOM 2548 O O . PRO A 1 328 ? 11.944 13.066 -28.152 1.00 91.75 328 PRO A O 1
ATOM 2551 N N . MET A 1 329 ? 14.168 12.877 -28.246 1.00 93.56 329 MET A N 1
ATOM 2552 C CA . MET A 1 329 ? 14.180 11.804 -29.254 1.00 93.56 329 MET A CA 1
ATOM 2553 C C . MET A 1 329 ? 14.038 10.390 -28.668 1.00 93.56 329 MET A C 1
ATOM 2555 O O . MET A 1 329 ? 13.990 9.421 -29.423 1.00 93.56 329 MET A O 1
ATOM 2559 N N . LEU A 1 330 ? 14.002 10.234 -27.342 1.00 94.62 330 LEU A N 1
ATOM 2560 C CA . LEU A 1 330 ? 13.997 8.914 -26.714 1.00 94.62 330 LEU A CA 1
ATOM 2561 C C . LEU A 1 330 ? 12.763 8.065 -27.097 1.00 94.62 330 LEU A C 1
ATOM 2563 O O . LEU A 1 330 ? 12.965 6.901 -27.444 1.00 94.62 330 LEU A O 1
ATOM 2567 N N . PRO A 1 331 ? 11.524 8.600 -27.153 1.00 96.12 331 PRO A N 1
ATOM 2568 C CA . PRO A 1 331 ? 10.376 7.853 -27.673 1.00 96.12 331 PRO A CA 1
ATOM 2569 C C . PRO A 1 331 ? 10.597 7.297 -29.081 1.00 96.12 331 PRO A C 1
ATOM 2571 O O . PRO A 1 331 ? 10.331 6.121 -29.321 1.00 96.12 331 PRO A O 1
ATOM 2574 N N . GLN A 1 332 ? 11.136 8.105 -29.998 1.00 95.69 332 GLN A N 1
ATOM 2575 C CA . GLN A 1 332 ? 11.474 7.674 -31.356 1.00 95.69 332 GLN A CA 1
ATOM 2576 C C . GLN A 1 332 ? 12.477 6.513 -31.361 1.00 95.69 332 GLN A C 1
ATOM 2578 O O . GLN A 1 332 ? 12.269 5.511 -32.051 1.00 95.69 332 GLN A O 1
ATOM 2583 N N . VAL A 1 333 ? 13.563 6.634 -30.591 1.00 95.06 333 VAL A N 1
ATOM 2584 C CA . VAL A 1 333 ? 14.586 5.584 -30.491 1.00 95.06 333 VAL A CA 1
ATOM 2585 C C . VAL A 1 333 ? 13.973 4.311 -29.917 1.00 95.06 333 VAL A C 1
ATOM 2587 O O . VAL A 1 333 ? 14.056 3.259 -30.544 1.00 95.06 333 VAL A O 1
ATOM 2590 N N . ALA A 1 334 ? 13.313 4.403 -28.766 1.00 95.56 334 ALA A N 1
ATOM 2591 C CA . ALA A 1 334 ? 12.745 3.261 -28.065 1.00 95.56 334 ALA A CA 1
ATOM 2592 C C . ALA A 1 334 ? 11.673 2.543 -28.907 1.00 95.56 334 ALA A C 1
ATOM 2594 O O . ALA A 1 334 ? 11.700 1.319 -29.037 1.00 95.56 334 ALA A O 1
ATOM 2595 N N . LYS A 1 335 ? 10.792 3.275 -29.593 1.00 95.69 335 LYS A N 1
ATOM 2596 C CA . LYS A 1 335 ? 9.764 2.676 -30.457 1.00 95.69 335 LYS A CA 1
ATOM 2597 C C . LYS A 1 335 ? 10.360 1.810 -31.572 1.00 95.69 335 LYS A C 1
ATOM 2599 O O . LYS A 1 335 ? 9.819 0.752 -31.887 1.00 95.69 335 LYS A O 1
ATOM 2604 N N . ARG A 1 336 ? 11.527 2.189 -32.115 1.00 94.62 336 ARG A N 1
ATOM 2605 C CA . ARG A 1 336 ? 12.268 1.389 -33.112 1.00 94.62 336 ARG A CA 1
ATOM 2606 C C . ARG A 1 336 ? 12.760 0.042 -32.565 1.00 94.62 336 ARG A C 1
ATOM 2608 O O . ARG A 1 336 ? 12.970 -0.882 -33.348 1.00 94.62 336 ARG A O 1
ATOM 2615 N N . PHE A 1 337 ? 12.937 -0.074 -31.251 1.00 95.44 337 PHE A N 1
ATOM 2616 C CA . PHE A 1 337 ? 13.365 -1.298 -30.568 1.00 95.44 337 PHE A CA 1
ATOM 2617 C C . PHE A 1 337 ? 12.212 -2.073 -29.912 1.00 95.44 337 PHE A C 1
ATOM 2619 O O . PHE A 1 337 ? 12.469 -3.040 -29.203 1.00 95.44 337 PHE A O 1
ATOM 2626 N N . GLY A 1 338 ? 10.956 -1.703 -30.191 1.00 94.25 338 GLY A N 1
ATOM 2627 C CA . GLY A 1 338 ? 9.772 -2.451 -29.753 1.00 94.25 338 GLY A CA 1
ATOM 2628 C C . GLY A 1 338 ? 9.176 -2.004 -28.418 1.00 94.25 338 GLY A C 1
ATOM 2629 O O . GLY A 1 338 ? 8.214 -2.616 -27.962 1.00 94.25 338 GLY A O 1
ATOM 2630 N N . PHE A 1 339 ? 9.689 -0.930 -27.811 1.00 97.06 339 PHE A N 1
ATOM 2631 C CA . PHE A 1 339 ? 9.081 -0.353 -26.614 1.00 97.06 339 PHE A CA 1
ATOM 2632 C C . PHE A 1 339 ? 7.743 0.318 -26.955 1.00 97.06 339 PHE A C 1
ATOM 2634 O O . PHE A 1 339 ? 7.610 1.006 -27.971 1.00 97.06 339 PHE A O 1
ATOM 2641 N N . ARG A 1 340 ? 6.753 0.120 -26.084 1.00 96.19 340 ARG A N 1
ATOM 2642 C CA . ARG A 1 340 ? 5.374 0.619 -26.215 1.00 96.19 340 ARG A CA 1
ATOM 2643 C C . ARG A 1 340 ? 4.994 1.547 -25.071 1.00 96.19 340 ARG A C 1
ATOM 2645 O O . ARG A 1 340 ? 4.276 2.526 -25.283 1.00 96.19 340 ARG A O 1
ATOM 2652 N N . PHE A 1 341 ? 5.504 1.239 -23.885 1.00 96.69 341 PHE A N 1
ATOM 2653 C CA . PHE A 1 341 ? 5.239 1.973 -22.660 1.00 96.69 341 PHE A CA 1
ATOM 2654 C C . PHE A 1 341 ? 6.515 2.636 -22.151 1.00 96.69 341 PHE A C 1
ATOM 2656 O O . PHE A 1 341 ? 7.620 2.244 -22.534 1.00 96.69 341 PHE A O 1
ATOM 2663 N N . ALA A 1 342 ? 6.380 3.627 -21.278 1.00 94.69 342 ALA A N 1
ATOM 2664 C CA . ALA A 1 342 ? 7.513 4.216 -20.586 1.00 94.69 342 ALA A CA 1
ATOM 2665 C C . ALA A 1 342 ? 7.180 4.650 -19.156 1.00 94.69 342 ALA A C 1
ATOM 2667 O O . ALA A 1 342 ? 6.043 4.969 -18.817 1.00 94.69 342 ALA A O 1
ATOM 2668 N N . ILE A 1 343 ? 8.214 4.730 -18.332 1.00 91.75 343 ILE A N 1
ATOM 2669 C CA . ILE A 1 343 ? 8.219 5.463 -17.074 1.00 91.75 343 ILE A CA 1
ATOM 2670 C C . ILE A 1 343 ? 9.131 6.671 -17.291 1.00 91.75 343 ILE A C 1
ATOM 2672 O O . ILE A 1 343 ? 10.349 6.536 -17.406 1.00 91.75 343 ILE A O 1
ATOM 2676 N N . HIS A 1 344 ? 8.547 7.863 -17.380 1.00 89.12 344 HIS A N 1
ATOM 2677 C CA . HIS A 1 344 ? 9.282 9.111 -17.598 1.00 89.12 344 HIS A CA 1
ATOM 2678 C C . HIS A 1 344 ? 9.683 9.723 -16.259 1.00 89.12 344 HIS A C 1
ATOM 2680 O O . HIS A 1 344 ? 9.206 10.780 -15.840 1.00 89.12 344 HIS A O 1
ATOM 2686 N N . LEU A 1 345 ? 10.550 9.008 -15.553 1.00 84.06 345 LEU A N 1
ATOM 2687 C CA . LEU A 1 345 ? 11.079 9.394 -14.254 1.00 84.06 345 LEU A CA 1
ATOM 2688 C C . LEU A 1 345 ? 12.522 8.908 -14.150 1.00 84.06 345 LEU A C 1
ATOM 2690 O O . LEU A 1 345 ? 12.854 7.837 -14.649 1.00 84.06 345 LEU A O 1
ATOM 2694 N N . GLY A 1 346 ? 13.366 9.686 -13.477 1.00 77.62 346 GLY A N 1
ATOM 2695 C CA . GLY A 1 346 ? 14.579 9.158 -12.862 1.00 77.62 346 GLY A CA 1
ATOM 2696 C C . GLY A 1 346 ? 14.265 8.831 -11.408 1.00 77.62 346 GLY A C 1
ATOM 2697 O O . GLY A 1 346 ? 13.714 9.677 -10.703 1.00 77.62 346 GLY A O 1
ATOM 2698 N N . LEU A 1 347 ? 14.589 7.617 -10.967 1.00 80.19 347 LEU A N 1
ATOM 2699 C CA . LEU A 1 347 ? 14.471 7.215 -9.560 1.00 80.19 347 LEU A CA 1
ATOM 2700 C C . LEU A 1 347 ? 15.711 7.611 -8.742 1.00 80.19 347 LEU A C 1
ATOM 2702 O O . LEU A 1 347 ? 15.693 7.550 -7.518 1.00 80.19 347 LEU A O 1
ATOM 2706 N N . ASP A 1 348 ? 16.774 8.039 -9.422 1.00 79.31 348 ASP A N 1
ATOM 2707 C CA . ASP A 1 348 ? 18.028 8.512 -8.845 1.00 79.31 348 ASP A CA 1
ATOM 2708 C C . ASP A 1 348 ? 18.506 9.803 -9.550 1.00 79.31 348 ASP A C 1
ATOM 2710 O O . ASP A 1 348 ? 17.974 10.212 -10.586 1.00 79.31 348 ASP A O 1
ATOM 2714 N N . ALA A 1 349 ? 19.556 10.421 -9.008 1.00 67.69 349 ALA A N 1
ATOM 2715 C CA . ALA A 1 349 ? 20.305 11.545 -9.571 1.00 67.69 349 ALA A CA 1
ATOM 2716 C C . ALA A 1 349 ? 19.590 12.912 -9.600 1.00 67.69 349 ALA A C 1
ATOM 2718 O O . ALA A 1 349 ? 20.016 13.808 -10.330 1.00 67.69 349 ALA A O 1
ATOM 2719 N N . GLY A 1 350 ? 18.564 13.128 -8.770 1.00 71.19 350 GLY A N 1
ATOM 2720 C CA . GLY A 1 350 ? 18.056 14.477 -8.505 1.00 71.19 350 GLY A CA 1
ATOM 2721 C C . GLY A 1 350 ? 16.576 14.563 -8.155 1.00 71.19 350 GLY A C 1
ATOM 2722 O O . GLY A 1 350 ? 15.908 13.566 -7.897 1.00 71.19 350 GLY A O 1
ATOM 2723 N N . ARG A 1 351 ? 16.066 15.799 -8.133 1.00 74.31 351 ARG A N 1
ATOM 2724 C CA . ARG A 1 351 ? 14.631 16.099 -8.075 1.00 74.31 351 ARG A CA 1
ATOM 2725 C C . ARG A 1 351 ? 14.199 16.618 -9.435 1.00 74.31 351 ARG A C 1
ATOM 2727 O O . ARG A 1 351 ? 14.763 17.593 -9.926 1.00 74.31 351 ARG A O 1
ATOM 2734 N N . PHE A 1 352 ? 13.191 15.981 -10.013 1.00 77.69 352 PHE A N 1
ATOM 2735 C CA . PHE A 1 352 ? 12.676 16.325 -11.332 1.00 77.69 352 PHE A CA 1
ATOM 2736 C C . PHE A 1 352 ? 11.301 16.984 -11.206 1.00 77.69 352 PHE A C 1
ATOM 2738 O O . PHE A 1 352 ? 10.563 16.665 -10.270 1.00 77.69 352 PHE A O 1
ATOM 2745 N N . PRO A 1 353 ? 10.932 17.894 -12.124 1.00 80.50 353 PRO A N 1
ATOM 2746 C CA . PRO A 1 353 ? 9.562 18.370 -12.218 1.00 80.50 353 PRO A CA 1
ATOM 2747 C C . PRO A 1 353 ? 8.621 17.185 -12.445 1.00 80.50 353 PRO A C 1
ATOM 2749 O O . PRO A 1 353 ? 8.796 16.424 -13.396 1.00 80.50 353 PRO A O 1
ATOM 2752 N N . VAL A 1 354 ? 7.633 17.037 -11.567 1.00 78.38 354 VAL A N 1
ATOM 2753 C CA . VAL A 1 354 ? 6.608 15.999 -11.676 1.00 78.38 354 VAL A CA 1
ATOM 2754 C C . VAL A 1 354 ? 5.339 16.657 -12.216 1.00 78.38 354 VAL A C 1
ATOM 2756 O O . VAL A 1 354 ? 4.816 17.560 -11.558 1.00 78.38 354 VAL A O 1
ATOM 2759 N N . PRO A 1 355 ? 4.854 16.273 -13.409 1.00 80.19 355 PRO A N 1
ATOM 2760 C CA . PRO A 1 355 ? 3.574 16.757 -13.908 1.00 80.19 355 PRO A CA 1
ATOM 2761 C C . PRO A 1 355 ? 2.424 16.254 -13.029 1.00 80.19 355 PRO A C 1
ATOM 2763 O O . PRO A 1 355 ? 2.542 15.244 -12.334 1.00 80.19 355 PRO A O 1
ATOM 2766 N N . VAL A 1 356 ? 1.302 16.972 -13.066 1.00 77.88 356 VAL A N 1
ATOM 2767 C CA . VAL A 1 356 ? 0.116 16.644 -12.260 1.00 77.88 356 VAL A CA 1
ATOM 2768 C C . VAL A 1 356 ? -0.519 15.340 -12.744 1.00 77.88 356 VAL A C 1
ATOM 2770 O O . VAL A 1 356 ? -0.956 14.514 -11.948 1.00 77.88 356 VAL A O 1
ATOM 2773 N N . GLU A 1 357 ? -0.538 15.132 -14.056 1.00 85.06 357 GLU A N 1
ATOM 2774 C CA . GLU A 1 357 ? -1.085 13.940 -14.680 1.00 85.06 357 GLU A CA 1
ATOM 2775 C C . GLU A 1 357 ? -0.166 12.741 -14.449 1.00 85.06 357 GLU A C 1
ATOM 2777 O O . GLU A 1 357 ? 1.050 12.810 -14.638 1.00 85.06 357 GLU A O 1
ATOM 2782 N N . SER A 1 358 ? -0.766 11.616 -14.068 1.00 84.88 358 SER A N 1
ATOM 2783 C CA . SER A 1 358 ? -0.067 10.351 -13.842 1.00 84.88 358 SER A CA 1
ATOM 2784 C C . SER A 1 358 ? 0.264 9.612 -15.137 1.00 84.88 358 SER A C 1
ATOM 2786 O O . SER A 1 358 ? 1.254 8.882 -15.171 1.00 84.88 358 SER A O 1
ATOM 2788 N N . LYS A 1 359 ? -0.538 9.812 -16.191 1.00 90.19 359 LYS A N 1
ATOM 2789 C CA . LYS A 1 359 ? -0.394 9.168 -17.500 1.00 90.19 359 LYS A CA 1
ATOM 2790 C C . LYS A 1 359 ? -0.484 10.196 -18.626 1.00 90.19 359 LYS A C 1
ATOM 2792 O O . LYS A 1 359 ? -1.432 10.977 -18.679 1.00 90.19 359 LYS A O 1
ATOM 2797 N N . ARG A 1 360 ? 0.471 10.164 -19.558 1.00 92.31 360 ARG A N 1
ATOM 2798 C CA . ARG A 1 360 ? 0.492 10.991 -20.779 1.00 92.31 360 ARG A CA 1
ATOM 2799 C C . ARG A 1 360 ? 1.099 10.217 -21.953 1.00 92.31 360 ARG A C 1
ATOM 2801 O O . ARG A 1 360 ? 1.791 9.222 -21.753 1.00 92.31 360 ARG A O 1
ATOM 2808 N N . LEU A 1 361 ? 0.864 10.681 -23.181 1.00 94.81 361 LEU A N 1
ATOM 2809 C CA . LEU A 1 361 ? 1.689 10.268 -24.317 1.00 94.81 361 LEU A CA 1
ATOM 2810 C C . LEU A 1 361 ? 2.971 11.102 -24.316 1.00 94.81 361 LEU A C 1
ATOM 2812 O O . LEU A 1 361 ? 2.913 12.328 -24.393 1.00 94.81 361 LEU A O 1
ATOM 2816 N N . TRP A 1 362 ? 4.121 10.439 -24.237 1.00 94.19 362 TRP A N 1
ATOM 2817 C CA . TRP A 1 362 ? 5.411 11.091 -24.423 1.00 94.19 362 TRP A CA 1
ATOM 2818 C C . TRP A 1 362 ? 5.767 11.080 -25.905 1.00 94.19 362 TRP A C 1
ATOM 2820 O O . TRP A 1 362 ? 6.030 10.018 -26.463 1.00 94.19 362 TRP A O 1
ATOM 2830 N N . GLU A 1 363 ? 5.740 12.254 -26.532 1.00 95.38 363 GLU A N 1
ATOM 2831 C CA . GLU A 1 363 ? 5.929 12.435 -27.970 1.00 95.38 363 GLU A CA 1
ATOM 2832 C C . GLU A 1 363 ? 7.319 13.000 -28.306 1.00 95.38 363 GLU A C 1
ATOM 2834 O O . GLU A 1 363 ? 7.812 13.932 -27.665 1.00 95.38 363 GLU A O 1
ATOM 2839 N N . SER A 1 364 ? 7.949 12.421 -29.325 1.00 95.69 364 SER A N 1
ATOM 2840 C CA . SER A 1 364 ? 9.161 12.915 -29.974 1.00 95.69 364 SER A CA 1
ATOM 2841 C C . SER A 1 364 ? 8.828 13.896 -31.107 1.00 95.69 364 SER A C 1
ATOM 2843 O O . SER A 1 364 ? 7.739 13.834 -31.669 1.00 95.69 364 SER A O 1
ATOM 2845 N N . PRO A 1 365 ? 9.770 14.766 -31.529 1.00 94.88 365 PRO A N 1
ATOM 2846 C CA . PRO A 1 365 ? 9.531 15.735 -32.607 1.00 94.88 365 PRO A CA 1
ATOM 2847 C C . PRO A 1 365 ? 9.099 15.147 -33.963 1.00 94.88 365 PRO A C 1
ATOM 2849 O O . PRO A 1 365 ? 8.611 15.882 -34.815 1.00 94.88 365 PRO A O 1
ATOM 2852 N N . ASP A 1 366 ? 9.300 13.847 -34.189 1.00 94.12 366 ASP A N 1
ATOM 2853 C CA . ASP A 1 366 ? 8.872 13.127 -35.393 1.00 94.12 366 ASP A CA 1
ATOM 2854 C C . ASP A 1 366 ? 7.433 12.577 -35.304 1.00 94.12 366 ASP A C 1
ATOM 2856 O O . ASP A 1 366 ? 6.974 11.921 -36.237 1.00 94.12 366 ASP A O 1
ATOM 2860 N N . GLY A 1 367 ? 6.735 12.805 -34.187 1.00 94.50 367 GLY A N 1
ATOM 2861 C CA . GLY A 1 367 ? 5.407 12.259 -33.898 1.00 94.50 367 GLY A CA 1
ATOM 2862 C C . GLY A 1 367 ? 5.423 10.842 -33.314 1.00 94.50 367 GLY A C 1
ATOM 2863 O O . GLY A 1 367 ? 4.365 10.280 -33.017 1.00 94.50 367 GLY A O 1
ATOM 2864 N N . SER A 1 368 ? 6.599 10.230 -33.122 1.00 96.06 368 SER A N 1
ATOM 2865 C CA . SER A 1 368 ? 6.696 8.956 -32.409 1.00 96.06 368 SER A CA 1
ATOM 2866 C C . SER A 1 368 ? 6.353 9.155 -30.939 1.00 96.06 368 SER A C 1
ATOM 2868 O O . SER A 1 368 ? 6.851 10.071 -30.296 1.00 96.06 368 SER A O 1
ATOM 2870 N N . SER A 1 369 ? 5.534 8.270 -30.383 1.00 96.19 369 SER A N 1
ATOM 2871 C CA . SER A 1 369 ? 5.072 8.394 -29.002 1.00 96.19 369 SER A CA 1
ATOM 2872 C C . SER A 1 369 ? 5.020 7.069 -28.248 1.00 96.19 369 SER A C 1
ATOM 2874 O O . SER A 1 369 ? 4.846 6.009 -28.868 1.00 96.19 369 SER A O 1
ATOM 2876 N N . LEU A 1 370 ? 5.155 7.165 -26.920 1.00 96.94 370 LEU A N 1
ATOM 2877 C CA . LEU A 1 370 ? 5.015 6.078 -25.944 1.00 96.94 370 LEU A CA 1
ATOM 2878 C C . LEU A 1 370 ? 3.940 6.414 -24.904 1.00 96.94 370 LEU A C 1
ATOM 2880 O O . LEU A 1 370 ? 3.872 7.543 -24.407 1.00 96.94 370 LEU A O 1
ATOM 2884 N N . GLU A 1 371 ? 3.136 5.425 -24.518 1.00 96.50 371 GLU A N 1
ATOM 2885 C CA . GLU A 1 371 ? 2.230 5.562 -23.375 1.00 96.50 371 GLU A CA 1
ATOM 2886 C C . GLU A 1 371 ? 3.040 5.575 -22.082 1.00 96.50 371 GLU A C 1
ATOM 2888 O O . GLU A 1 371 ? 3.777 4.636 -21.796 1.00 96.50 371 GLU A O 1
ATOM 2893 N N . THR A 1 372 ? 2.935 6.646 -21.304 1.00 94.00 372 THR A N 1
ATOM 2894 C CA . THR A 1 372 ? 3.958 6.952 -20.308 1.00 94.00 372 THR A CA 1
ATOM 2895 C C . THR A 1 372 ? 3.362 7.266 -18.946 1.00 94.00 372 THR A C 1
ATOM 2897 O O . THR A 1 372 ? 2.466 8.105 -18.842 1.00 94.00 372 THR A O 1
ATOM 2900 N N . LEU A 1 373 ? 3.907 6.639 -17.902 1.00 91.94 373 LEU A N 1
ATOM 2901 C CA . LEU A 1 373 ? 3.699 7.049 -16.517 1.00 91.94 373 LEU A CA 1
ATOM 2902 C C . LEU A 1 373 ? 4.670 8.170 -16.154 1.00 91.94 373 LEU A C 1
ATOM 2904 O O . LEU A 1 373 ? 5.877 8.066 -16.376 1.00 91.94 373 LEU A O 1
ATOM 2908 N N . THR A 1 374 ? 4.135 9.249 -15.599 1.00 89.50 374 THR A N 1
ATOM 2909 C CA . THR A 1 374 ? 4.870 10.504 -15.390 1.00 89.50 374 THR A CA 1
ATOM 2910 C C . THR A 1 374 ? 4.929 10.946 -13.932 1.00 89.50 374 THR A C 1
ATOM 2912 O O . THR A 1 374 ? 5.608 11.923 -13.624 1.00 89.50 374 THR A O 1
ATOM 2915 N N . ARG A 1 375 ? 4.247 10.236 -13.024 1.00 85.75 375 ARG A N 1
ATOM 2916 C CA . ARG A 1 375 ? 4.245 10.516 -11.582 1.00 85.75 375 ARG A CA 1
ATOM 2917 C C . ARG A 1 375 ? 4.988 9.404 -10.839 1.00 85.75 375 ARG A C 1
ATOM 2919 O O . ARG A 1 375 ? 4.687 8.236 -11.087 1.00 85.75 375 ARG A O 1
ATOM 2926 N N . PRO A 1 376 ? 5.947 9.727 -9.952 1.00 81.88 376 PRO A N 1
ATOM 2927 C CA . PRO A 1 376 ? 6.587 8.713 -9.131 1.00 81.88 376 PRO A CA 1
ATOM 2928 C C . PRO A 1 376 ? 5.552 8.050 -8.219 1.00 81.88 376 PRO A C 1
ATOM 2930 O O . PRO A 1 376 ? 4.659 8.748 -7.720 1.00 81.88 376 PRO A O 1
ATOM 2933 N N . PRO A 1 377 ? 5.650 6.724 -8.007 1.00 81.19 377 PRO A N 1
ATOM 2934 C CA . PRO A 1 377 ? 4.774 6.040 -7.072 1.00 81.19 377 PRO A CA 1
ATOM 2935 C C . PRO A 1 377 ? 4.977 6.602 -5.663 1.00 81.19 377 PRO A C 1
ATOM 2937 O O . PRO A 1 377 ? 6.048 7.109 -5.313 1.00 81.19 377 PRO A O 1
ATOM 2940 N N . LEU A 1 378 ? 3.931 6.520 -4.846 1.00 81.06 378 LEU A N 1
ATOM 2941 C CA . LEU A 1 378 ? 4.053 6.827 -3.429 1.00 81.06 378 LEU A CA 1
ATOM 2942 C C . LEU A 1 378 ? 4.861 5.715 -2.763 1.00 81.06 378 LEU A C 1
ATOM 2944 O O . LEU A 1 378 ? 4.552 4.537 -2.915 1.00 81.06 378 LEU A O 1
ATOM 2948 N N . ALA A 1 379 ? 5.897 6.105 -2.034 1.00 82.06 379 ALA A N 1
ATOM 2949 C CA . ALA A 1 379 ? 6.758 5.182 -1.316 1.00 82.06 379 ALA A CA 1
ATOM 2950 C C . ALA A 1 379 ? 5.976 4.541 -0.153 1.00 82.06 379 ALA A C 1
ATOM 2952 O O . ALA A 1 379 ? 5.595 5.233 0.793 1.00 82.06 379 ALA A O 1
ATOM 2953 N N . ALA A 1 380 ? 5.686 3.241 -0.248 1.00 81.44 380 ALA A N 1
ATOM 2954 C CA . ALA A 1 380 ? 4.879 2.516 0.739 1.00 81.44 380 ALA A CA 1
ATOM 2955 C C . ALA A 1 380 ? 5.612 2.304 2.078 1.00 81.44 380 ALA A C 1
ATOM 2957 O O . ALA A 1 380 ? 4.980 2.198 3.126 1.00 81.44 380 ALA A O 1
ATOM 2958 N N . ASP A 1 381 ? 6.945 2.304 2.054 1.00 82.44 381 ASP A N 1
ATOM 2959 C CA . ASP A 1 381 ? 7.837 2.229 3.216 1.00 82.44 381 ASP A CA 1
ATOM 2960 C C . ASP A 1 381 ? 7.890 3.535 4.027 1.00 82.44 381 ASP A C 1
ATOM 2962 O O . ASP A 1 381 ? 8.481 3.579 5.105 1.00 82.44 381 ASP A O 1
ATOM 2966 N N . ARG A 1 382 ? 7.271 4.608 3.521 1.00 88.44 382 ARG A N 1
ATOM 2967 C CA . ARG A 1 382 ? 7.222 5.930 4.147 1.00 88.44 382 ARG A CA 1
ATOM 2968 C C . ARG A 1 382 ? 5.851 6.143 4.799 1.00 88.44 382 ARG A C 1
ATOM 2970 O O . ARG A 1 382 ? 4.908 6.520 4.096 1.00 88.44 382 ARG A O 1
ATOM 2977 N N . PRO A 1 383 ? 5.718 6.020 6.136 1.00 90.19 383 PRO A N 1
ATOM 2978 C CA . PRO A 1 383 ? 4.436 6.178 6.828 1.00 90.19 383 PRO A CA 1
ATOM 2979 C C . PRO A 1 383 ? 3.706 7.486 6.499 1.00 90.19 383 PRO A C 1
ATOM 2981 O O . PRO A 1 383 ? 2.480 7.494 6.380 1.00 90.19 383 PRO A O 1
ATOM 2984 N N . ALA A 1 384 ? 4.453 8.582 6.306 1.00 91.25 384 ALA A N 1
ATOM 2985 C CA . ALA A 1 384 ? 3.881 9.879 5.959 1.00 91.25 384 ALA A CA 1
ATOM 2986 C C . ALA A 1 384 ? 3.204 9.884 4.578 1.00 91.25 384 ALA A C 1
ATOM 2988 O O . ALA A 1 384 ? 2.144 10.482 4.432 1.00 91.25 384 ALA A O 1
ATOM 2989 N N . GLN A 1 385 ? 3.759 9.188 3.574 1.00 89.19 385 GLN A N 1
ATOM 2990 C CA . GLN A 1 385 ? 3.173 9.159 2.224 1.00 89.19 385 GLN A CA 1
ATOM 2991 C C . GLN A 1 385 ? 1.799 8.485 2.219 1.00 89.19 385 GLN A C 1
ATOM 2993 O O . GLN A 1 385 ? 0.901 8.945 1.517 1.00 89.19 385 GLN A O 1
ATOM 2998 N N . GLY A 1 386 ? 1.616 7.445 3.040 1.00 88.12 386 GLY A N 1
ATOM 2999 C CA . GLY A 1 386 ? 0.335 6.752 3.170 1.00 88.12 386 GLY A CA 1
ATOM 3000 C C . GLY A 1 386 ? -0.798 7.661 3.652 1.00 88.12 386 GLY A C 1
ATOM 3001 O O . GLY A 1 386 ? -1.917 7.533 3.167 1.00 88.12 386 GLY A O 1
ATOM 3002 N N . LEU A 1 387 ? -0.519 8.608 4.558 1.00 89.31 387 LEU A N 1
ATOM 3003 C CA . LEU A 1 387 ? -1.536 9.543 5.065 1.00 89.31 387 LEU A CA 1
ATOM 3004 C C . LEU A 1 387 ? -1.963 10.584 4.023 1.00 89.31 387 LEU A C 1
ATOM 3006 O O . LEU A 1 387 ? -3.065 11.114 4.109 1.00 89.31 387 LEU A O 1
ATOM 3010 N N . HIS A 1 388 ? -1.132 10.849 3.013 1.00 88.62 388 HIS A N 1
ATOM 3011 C CA . HIS A 1 388 ? -1.488 11.728 1.897 1.00 88.62 388 HIS A CA 1
ATOM 3012 C C . HIS A 1 388 ? -2.260 11.015 0.780 1.00 88.62 388 HIS A C 1
ATOM 3014 O O . HIS A 1 388 ? -2.778 11.693 -0.103 1.00 88.62 388 HIS A O 1
ATOM 3020 N N . LEU A 1 389 ? -2.327 9.677 0.776 1.00 87.38 389 LEU A N 1
ATOM 3021 C CA . LEU A 1 389 ? -2.961 8.913 -0.304 1.00 87.38 389 LEU A CA 1
ATOM 3022 C C . LEU A 1 389 ? -4.426 9.327 -0.561 1.00 87.38 389 LEU A C 1
ATOM 3024 O O . LEU A 1 389 ? -4.756 9.531 -1.726 1.00 87.38 389 LEU A O 1
ATOM 3028 N N . PRO A 1 390 ? -5.289 9.515 0.460 1.00 89.06 390 PRO A N 1
ATOM 3029 C CA . PRO A 1 390 ? -6.682 9.918 0.237 1.00 89.06 390 PRO A CA 1
ATOM 3030 C C . PRO A 1 390 ? -6.861 11.343 -0.312 1.00 89.06 390 PRO A C 1
ATOM 3032 O O . PRO A 1 390 ? -7.964 11.709 -0.700 1.00 89.06 390 PRO A O 1
ATOM 3035 N N . TRP A 1 391 ? -5.794 12.146 -0.333 1.00 87.44 391 TRP A N 1
ATOM 3036 C CA . TRP A 1 391 ? -5.824 13.575 -0.654 1.00 87.44 391 TRP A CA 1
ATOM 3037 C C . TRP A 1 391 ? -5.180 13.907 -2.016 1.00 87.44 391 TRP A C 1
ATOM 3039 O O . TRP A 1 391 ? -5.004 15.082 -2.332 1.00 87.44 391 TRP A O 1
ATOM 3049 N N . ARG A 1 392 ? -4.766 12.902 -2.806 1.00 79.12 392 ARG A N 1
ATOM 3050 C CA . ARG A 1 392 ? -3.800 13.056 -3.917 1.00 79.12 392 ARG A CA 1
ATOM 3051 C C . ARG A 1 392 ? -4.237 12.648 -5.313 1.00 79.12 392 ARG A C 1
ATOM 3053 O O . ARG A 1 392 ? -5.191 11.860 -5.446 1.00 79.12 392 ARG A O 1
#

Foldseek 3Di:
DDDDDDDDDDDDDDDPPPDQDPAAAAEEEADAPQLDFDDPPDALLLLQQSLLSQQLCLQLLNLLRHLADYYYDHQQDDDQAAARYEYEYSQVSPVNHPPCRVVSNVVRNYHYDYRDDHNPVVNVVVCCVSPNPDDSPDPPPVLSVLSSVLSLLVSLLSSLCSLVVHDQPQPRVLLSVLSSQLSNCVVVVNPVSNVVSSVVNVVSSLVRCCVPPVDDDDDEAEAEFDLPDDPPPCVVVLVVLAAYEYEDFLCRLVSNCVVPVPVLVSQLVSVVVPRYYYEAAFNDPDQVVVDDPVVVLVRRVVRQVSCCVSNVHDGHQEHEHQADHDDQCVLVSRVVSRHAAYENDHVDDDDDDADPDQWDWRAHPVRRTHTYGRHDDQDPVRSSSSSNVSND

Radius of gyration: 28.93 Å; chains: 1; bounding box: 52×43×126 Å

pLDDT: mean 89.46, std 12.4, range [36.97, 98.44]